Protein AF-0000000081083633 (afdb_homodimer)

Radius of gyration: 25.89 Å; Cα contacts (8 Å, |Δi|>4): 813; chains: 2; bounding box: 68×80×70 Å

Structure (mmCIF, N/CA/C/O backbone):
data_AF-0000000081083633-model_v1
#
loop_
_entity.id
_entity.type
_entity.pdbx_description
1 polymer 'Oplophorus-luciferin 2-monooxygenase non-catalytic subunit'
#
loop_
_atom_site.group_PDB
_atom_site.id
_atom_site.type_symbol
_atom_site.label_atom_id
_atom_site.label_alt_id
_atom_site.label_comp_id
_atom_site.label_asym_id
_atom_site.label_entity_id
_atom_site.label_seq_id
_atom_site.pdbx_PDB_ins_code
_atom_site.Cartn_x
_atom_site.Cartn_y
_atom_site.Cartn_z
_atom_site.occupancy
_atom_site.B_iso_or_equiv
_atom_site.auth_seq_id
_atom_site.auth_comp_id
_atom_site.auth_asym_id
_atom_site.auth_atom_id
_atom_site.pdbx_PDB_model_num
ATOM 1 N N . MET A 1 1 ? -35.188 -8.078 -2.959 1 22.7 1 MET A N 1
ATOM 2 C CA . MET A 1 1 ? -34.125 -7.074 -3.102 1 22.7 1 MET A CA 1
ATOM 3 C C . MET A 1 1 ? -32.938 -7.406 -2.211 1 22.7 1 MET A C 1
ATOM 5 O O . MET A 1 1 ? -32.969 -7.168 -1.002 1 22.7 1 MET A O 1
ATOM 9 N N . TYR A 1 2 ? -32.219 -8.508 -2.414 1 26.33 2 TYR A N 1
ATOM 10 C CA . TYR A 1 2 ? -31.203 -9.156 -1.595 1 26.33 2 TYR A CA 1
ATOM 11 C C . TYR A 1 2 ? -29.938 -8.312 -1.523 1 26.33 2 TYR A C 1
ATOM 13 O O . TYR A 1 2 ? -29.344 -7.992 -2.553 1 26.33 2 TYR A O 1
ATOM 21 N N . VAL A 1 3 ? -29.891 -7.328 -0.597 1 28.66 3 VAL A N 1
ATOM 22 C CA . VAL A 1 3 ? -28.703 -6.535 -0.311 1 28.66 3 VAL A CA 1
ATOM 23 C C . VAL A 1 3 ? -27.547 -7.453 0.097 1 28.66 3 VAL A C 1
ATOM 25 O O . VAL A 1 3 ? -27.672 -8.219 1.054 1 28.66 3 VAL A O 1
ATOM 28 N N . ALA A 1 4 ? -26.828 -8.008 -0.873 1 30.58 4 ALA A N 1
ATOM 29 C CA . ALA A 1 4 ? -25.609 -8.758 -0.593 1 30.58 4 ALA A CA 1
ATOM 30 C C . ALA A 1 4 ? -24.672 -7.965 0.323 1 30.58 4 ALA A C 1
ATOM 32 O O . ALA A 1 4 ? -24.328 -6.816 0.028 1 30.58 4 ALA A O 1
ATOM 33 N N . GLY A 1 5 ? -24.812 -8.133 1.562 1 28.55 5 GLY A N 1
ATOM 34 C CA . GLY A 1 5 ? -23.922 -7.617 2.592 1 28.55 5 GLY A CA 1
ATOM 35 C C . GLY A 1 5 ? -22.453 -7.84 2.277 1 28.55 5 GLY A C 1
ATOM 36 O O . GLY A 1 5 ? -22.016 -8.969 2.053 1 28.55 5 GLY A O 1
ATOM 37 N N . VAL A 1 6 ? -21.797 -6.953 1.562 1 30.45 6 VAL A N 1
ATOM 38 C CA . VAL A 1 6 ? -20.359 -6.871 1.324 1 30.45 6 VAL A CA 1
ATOM 39 C C . VAL A 1 6 ? -19.609 -6.977 2.65 1 30.45 6 VAL A C 1
ATOM 41 O O . VAL A 1 6 ? -19.781 -6.145 3.541 1 30.45 6 VAL A O 1
ATOM 44 N N . ARG A 1 7 ? -19.312 -8.164 3.078 1 29.67 7 ARG A N 1
ATOM 45 C CA . ARG A 1 7 ? -18.422 -8.352 4.223 1 29.67 7 ARG A CA 1
ATOM 46 C C . ARG A 1 7 ? -17.094 -7.633 4.008 1 29.67 7 ARG A C 1
ATOM 48 O O . ARG A 1 7 ? -16.281 -8.062 3.186 1 29.67 7 ARG A O 1
ATOM 55 N N . ALA A 1 8 ? -17.125 -6.289 4.113 1 28.44 8 ALA A N 1
ATOM 56 C CA . ALA A 1 8 ? -15.867 -5.543 4.172 1 28.44 8 ALA A CA 1
ATOM 57 C C . ALA A 1 8 ? -15.016 -5.992 5.355 1 28.44 8 ALA A C 1
ATOM 59 O O . ALA A 1 8 ? -15.43 -5.867 6.508 1 28.44 8 ALA A O 1
ATOM 60 N N . SER A 1 9 ? -14.398 -7.039 5.176 1 27.92 9 SER A N 1
ATOM 61 C CA . SER A 1 9 ? -13.375 -7.277 6.191 1 27.92 9 SER A CA 1
ATOM 62 C C . SER A 1 9 ? -12.477 -6.059 6.371 1 27.92 9 SER A C 1
ATOM 64 O O . SER A 1 9 ? -11.805 -5.637 5.434 1 27.92 9 SER A O 1
ATOM 66 N N . VAL A 1 10 ? -12.953 -5.141 7.164 1 27.34 10 VAL A N 1
ATOM 67 C CA . VAL A 1 10 ? -12.117 -4.035 7.617 1 27.34 10 VAL A CA 1
ATOM 68 C C . VAL A 1 10 ? -10.797 -4.578 8.164 1 27.34 10 VAL A C 1
ATOM 70 O O . VAL A 1 10 ? -10.781 -5.293 9.164 1 27.34 10 VAL A O 1
ATOM 73 N N . VAL A 1 11 ? -9.93 -4.805 7.285 1 28.7 11 VAL A N 1
ATOM 74 C CA . VAL A 1 11 ? -8.555 -4.988 7.742 1 28.7 11 VAL A CA 1
ATOM 75 C C . VAL A 1 11 ? -8.102 -3.756 8.516 1 28.7 11 VAL A C 1
ATOM 77 O O . VAL A 1 11 ? -7.91 -2.684 7.938 1 28.7 11 VAL A O 1
ATOM 80 N N . VAL A 1 12 ? -8.617 -3.637 9.688 1 27.25 12 VAL A N 1
ATOM 81 C CA . VAL A 1 12 ? -8.016 -2.631 10.562 1 27.25 12 VAL A CA 1
ATOM 82 C C . VAL A 1 12 ? -6.512 -2.879 10.672 1 27.25 12 VAL A C 1
ATOM 84 O O . VAL A 1 12 ? -6.082 -3.893 11.234 1 27.25 12 VAL A O 1
ATOM 87 N N . LEU A 1 13 ? -5.891 -2.467 9.695 1 29.77 13 LEU A N 1
ATOM 88 C CA . LEU A 1 13 ? -4.445 -2.334 9.859 1 29.77 13 LEU A CA 1
ATOM 89 C C . LEU A 1 13 ? -4.113 -1.505 11.094 1 29.77 13 LEU A C 1
ATOM 91 O O . LEU A 1 13 ? -4.34 -0.293 11.117 1 29.77 13 LEU A O 1
ATOM 95 N N . ILE A 1 14 ? -4.383 -2.107 12.203 1 28.19 14 ILE A N 1
ATOM 96 C CA . ILE A 1 14 ? -3.822 -1.432 13.367 1 28.19 14 ILE A CA 1
ATOM 97 C C . ILE A 1 14 ? -2.318 -1.242 13.172 1 28.19 14 ILE A C 1
ATOM 99 O O . ILE A 1 14 ? -1.568 -2.219 13.102 1 28.19 14 ILE A O 1
ATOM 103 N N . VAL A 1 15 ? -1.992 -0.274 12.461 1 29.73 15 VAL A N 1
ATOM 104 C CA . VAL A 1 15 ? -0.639 0.213 12.703 1 29.73 15 VAL A CA 1
ATOM 105 C C . VAL A 1 15 ? -0.358 0.231 14.203 1 29.73 15 VAL A C 1
ATOM 107 O O . VAL A 1 15 ? -0.927 1.042 14.938 1 29.73 15 VAL A O 1
ATOM 110 N N . THR A 1 16 ? -0.231 -0.97 14.719 1 29.59 16 THR A N 1
ATOM 111 C CA . THR A 1 16 ? 0.242 -0.895 16.094 1 29.59 16 THR A CA 1
ATOM 112 C C . THR A 1 16 ? 1.464 0.012 16.203 1 29.59 16 THR A C 1
ATOM 114 O O . THR A 1 16 ? 2.537 -0.323 15.695 1 29.59 16 THR A O 1
ATOM 117 N N . CYS A 1 17 ? 1.246 1.247 16.062 1 28.64 17 CYS A N 1
ATOM 118 C CA . CYS A 1 17 ? 2.238 2.072 16.734 1 28.64 17 CYS A CA 1
ATOM 119 C C . CYS A 1 17 ? 2.65 1.448 18.062 1 28.64 17 CYS A C 1
ATOM 121 O O . CYS A 1 17 ? 1.818 1.265 18.953 1 28.64 17 CYS A O 1
ATOM 123 N N . SER A 1 18 ? 3.535 0.436 18.031 1 30.75 18 SER A N 1
ATOM 124 C CA . SER A 1 18 ? 4.109 0.105 19.328 1 30.75 18 SER A CA 1
ATOM 125 C C . SER A 1 18 ? 4.289 1.352 20.203 1 30.75 18 SER A C 1
ATOM 127 O O . SER A 1 18 ? 5.312 2.033 20.109 1 30.75 18 SER A O 1
ATOM 129 N N . ILE A 1 19 ? 3.191 2.039 20.391 1 29.81 19 ILE A N 1
ATOM 130 C CA . ILE A 1 19 ? 3.342 2.902 21.562 1 29.81 19 ILE A CA 1
ATOM 131 C C . ILE A 1 19 ? 3.625 2.055 22.797 1 29.81 19 ILE A C 1
ATOM 133 O O . ILE A 1 19 ? 2.787 1.249 23.219 1 29.81 19 ILE A O 1
ATOM 137 N N . THR A 1 20 ? 4.887 1.591 22.953 1 28.66 20 THR A N 1
ATOM 138 C CA . THR A 1 20 ? 5.246 1.183 24.312 1 28.66 20 THR A CA 1
ATOM 139 C C . THR A 1 20 ? 4.629 2.123 25.344 1 28.66 20 THR A C 1
ATOM 141 O O . THR A 1 20 ? 5.043 3.279 25.469 1 28.66 20 THR A O 1
ATOM 144 N N . ILE A 1 21 ? 3.359 1.957 25.516 1 30.59 21 ILE A N 1
ATOM 145 C CA . ILE A 1 21 ? 2.803 2.578 26.719 1 30.59 21 ILE A CA 1
ATOM 146 C C . ILE A 1 21 ? 3.49 2.016 27.953 1 30.59 21 ILE A C 1
ATOM 148 O O . ILE A 1 21 ? 3.332 0.837 28.281 1 30.59 21 ILE A O 1
ATOM 152 N N . THR A 1 22 ? 4.746 2.361 28.25 1 28.44 22 THR A N 1
ATOM 153 C CA . THR A 1 22 ? 5.188 2.217 29.625 1 28.44 22 THR A CA 1
ATOM 154 C C . THR A 1 22 ? 4.145 2.781 30.594 1 28.44 22 THR A C 1
ATOM 156 O O . THR A 1 22 ? 3.77 3.951 30.5 1 28.44 22 THR A O 1
ATOM 159 N N . ALA A 1 23 ? 3.305 1.984 31.062 1 30.56 23 ALA A N 1
ATOM 160 C CA . ALA A 1 23 ? 2.445 2.314 32.219 1 30.56 23 ALA A CA 1
ATOM 161 C C . ALA A 1 23 ? 3.238 3.014 33.312 1 30.56 23 ALA A C 1
ATOM 163 O O . ALA A 1 23 ? 4.066 2.393 33.969 1 30.56 23 ALA A O 1
ATOM 164 N N . CYS A 1 24 ? 3.586 4.262 33.219 1 27.88 24 CYS A N 1
ATOM 165 C CA . CYS A 1 24 ? 3.996 5.059 34.344 1 27.88 24 CYS A CA 1
ATOM 166 C C . CYS A 1 24 ? 2.973 4.961 35.469 1 27.88 24 CYS A C 1
ATOM 168 O O . CYS A 1 24 ? 1.854 5.461 35.344 1 27.88 24 CYS A O 1
ATOM 170 N N . THR A 1 25 ? 2.773 3.795 36.094 1 31.66 25 THR A N 1
ATOM 171 C CA . THR A 1 25 ? 2.107 3.895 37.375 1 31.66 25 THR A CA 1
ATOM 172 C C . THR A 1 25 ? 2.725 5.004 38.219 1 31.66 25 THR A C 1
ATOM 174 O O . THR A 1 25 ? 3.777 4.812 38.844 1 31.66 25 THR A O 1
ATOM 177 N N . GLN A 1 26 ? 2.871 6.238 37.719 1 28.28 26 GLN A N 1
ATOM 178 C CA . GLN A 1 26 ? 3.195 7.301 38.656 1 28.28 26 GLN A CA 1
ATOM 179 C C . GLN A 1 26 ? 2.164 7.371 39.781 1 28.28 26 GLN A C 1
ATOM 181 O O . GLN A 1 26 ? 0.959 7.41 39.531 1 28.28 26 GLN A O 1
ATOM 186 N N . HIS A 1 27 ? 2.348 6.656 40.938 1 29.58 27 HIS A N 1
ATOM 187 C CA . HIS A 1 27 ? 1.811 7.172 42.188 1 29.58 27 HIS A CA 1
ATOM 188 C C . HIS A 1 27 ? 1.836 8.695 42.219 1 29.58 27 HIS A C 1
ATOM 190 O O . HIS A 1 27 ? 2.902 9.305 42.094 1 29.58 27 HIS A O 1
ATOM 196 N N . GLN A 1 28 ? 0.763 9.281 41.75 1 28.05 28 GLN A N 1
ATOM 197 C CA . GLN A 1 28 ? 0.534 10.727 41.812 1 28.05 28 GLN A CA 1
ATOM 198 C C . GLN A 1 28 ? 0.542 11.195 43.281 1 28.05 28 GLN A C 1
ATOM 200 O O . GLN A 1 28 ? -0.384 10.906 44.031 1 28.05 28 GLN A O 1
ATOM 205 N N . SER A 1 29 ? 1.61 10.945 44.125 1 30.77 29 SER A N 1
ATOM 206 C CA . SER A 1 29 ? 1.606 11.898 45.219 1 30.77 29 SER A CA 1
ATOM 207 C C . SER A 1 29 ? 1.242 13.305 44.75 1 30.77 29 SER A C 1
ATOM 209 O O . SER A 1 29 ? 1.699 13.742 43.688 1 30.77 29 SER A O 1
ATOM 211 N N . GLN A 1 30 ? 0.083 13.805 45.219 1 30.84 30 GLN A N 1
ATOM 212 C CA . GLN A 1 30 ? -0.561 15.102 45.062 1 30.84 30 GLN A CA 1
ATOM 213 C C . GLN A 1 30 ? 0.411 16.234 45.375 1 30.84 30 GLN A C 1
ATOM 215 O O . GLN A 1 30 ? 0.034 17.234 46 1 30.84 30 GLN A O 1
ATOM 220 N N . GLY A 1 31 ? 1.688 16.016 45.75 1 30.2 31 GLY A N 1
ATOM 221 C CA . GLY A 1 31 ? 2.301 17.297 46 1 30.2 31 GLY A CA 1
ATOM 222 C C . GLY A 1 31 ? 2.057 18.312 44.906 1 30.2 31 GLY A C 1
ATOM 223 O O . GLY A 1 31 ? 2.211 18 43.719 1 30.2 31 GLY A O 1
ATOM 224 N N . GLN A 1 32 ? 1.009 19.156 45.125 1 30.56 32 GLN A N 1
ATOM 225 C CA . GLN A 1 32 ? 0.693 20.391 44.375 1 30.56 32 GLN A CA 1
ATOM 226 C C . GLN A 1 32 ? 1.962 21.156 44.031 1 30.56 32 GLN A C 1
ATOM 228 O O . GLN A 1 32 ? 2.402 22.016 44.781 1 30.56 32 GLN A O 1
ATOM 233 N N . GLY A 1 33 ? 3.117 20.484 44 1 30.67 33 GLY A N 1
ATOM 234 C CA . GLY A 1 33 ? 4.156 21.438 43.625 1 30.67 33 GLY A CA 1
ATOM 235 C C . GLY A 1 33 ? 3.758 22.344 42.5 1 30.67 33 GLY A C 1
ATOM 236 O O . GLY A 1 33 ? 3.289 21.859 41.438 1 30.67 33 GLY A O 1
ATOM 237 N N . HIS A 1 34 ? 3.133 23.438 42.844 1 30.11 34 HIS A N 1
ATOM 238 C CA . HIS A 1 34 ? 3.113 24.578 41.938 1 30.11 34 HIS A CA 1
ATOM 239 C C . HIS A 1 34 ? 4.395 24.641 41.125 1 30.11 34 HIS A C 1
ATOM 241 O O . HIS A 1 34 ? 5.48 24.844 41.656 1 30.11 34 HIS A O 1
ATOM 247 N N . SER A 1 35 ? 4.656 23.641 40.469 1 32.31 35 SER A N 1
ATOM 248 C CA . SER A 1 35 ? 5.801 23.938 39.594 1 32.31 35 SER A CA 1
ATOM 249 C C . SER A 1 35 ? 5.73 25.359 39.062 1 32.31 35 SER A C 1
ATOM 251 O O . SER A 1 35 ? 4.762 25.719 38.375 1 32.31 35 SER A O 1
ATOM 253 N N . ARG A 1 36 ? 6.039 26.281 39.906 1 34.25 36 ARG A N 1
ATOM 254 C CA . ARG A 1 36 ? 6.457 27.594 39.469 1 34.25 36 ARG A CA 1
ATOM 255 C C . ARG A 1 36 ? 7.184 27.516 38.125 1 34.25 36 ARG A C 1
ATOM 257 O O . ARG A 1 36 ? 7.895 28.438 37.719 1 34.25 36 ARG A O 1
ATOM 264 N N . GLY A 1 37 ? 7.25 26.438 37.469 1 35.22 37 GLY A N 1
ATOM 265 C CA . GLY A 1 37 ? 8.039 26.453 36.25 1 35.22 37 GLY A CA 1
ATOM 266 C C . GLY A 1 37 ? 7.781 27.688 35.375 1 35.22 37 GLY A C 1
ATOM 267 O O . GLY A 1 37 ? 6.637 28 35.062 1 35.22 37 GLY A O 1
ATOM 268 N N . ARG A 1 38 ? 8.312 28.75 35.656 1 36.91 38 ARG A N 1
ATOM 269 C CA . ARG A 1 38 ? 8.562 29.703 34.594 1 36.91 38 ARG A CA 1
ATOM 270 C C . ARG A 1 38 ? 8.766 29 33.25 1 36.91 38 ARG A C 1
ATOM 272 O O . ARG A 1 38 ? 9.898 28.797 32.812 1 36.91 38 ARG A O 1
ATOM 279 N N . ASN A 1 39 ? 8.648 27.703 33 1 38.62 39 ASN A N 1
ATOM 280 C CA . ASN A 1 39 ? 9.078 26.688 32.062 1 38.62 39 ASN A CA 1
ATOM 281 C C . ASN A 1 39 ? 9 27.188 30.609 1 38.62 39 ASN A C 1
ATOM 283 O O . ASN A 1 39 ? 7.922 27.516 30.125 1 38.62 39 ASN A O 1
ATOM 287 N N . ASP A 1 40 ? 9.898 27.719 30.062 1 49.22 40 ASP A N 1
ATOM 288 C CA . ASP A 1 40 ? 10.344 28.094 28.719 1 49.22 40 ASP A CA 1
ATOM 289 C C . ASP A 1 40 ? 9.859 27.078 27.688 1 49.22 40 ASP A C 1
ATOM 291 O O . ASP A 1 40 ? 10.633 26.219 27.25 1 49.22 40 ASP A O 1
ATOM 295 N N . PHE A 1 41 ? 8.945 26.234 27.797 1 55.91 41 PHE A N 1
ATOM 296 C CA . PHE A 1 41 ? 8.539 25.062 27.016 1 55.91 41 PHE A CA 1
ATOM 297 C C . PHE A 1 41 ? 8.188 25.453 25.578 1 55.91 41 PHE A C 1
ATOM 299 O O . PHE A 1 41 ? 7.633 26.531 25.344 1 55.91 41 PHE A O 1
ATOM 306 N N . PRO A 1 42 ? 8.844 24.656 24.656 1 81.12 42 PRO A N 1
ATOM 307 C CA . PRO A 1 42 ? 8.844 24.891 23.203 1 81.12 42 PRO A CA 1
ATOM 308 C C . PRO A 1 42 ? 7.441 24.844 22.609 1 81.12 42 PRO A C 1
ATOM 310 O O . PRO A 1 42 ? 7.285 25.016 21.391 1 81.12 42 PRO A O 1
ATOM 313 N N . CYS A 1 43 ? 6.449 24.75 23.672 1 91.25 43 CYS A N 1
ATOM 314 C CA . CYS A 1 43 ? 5.102 24.734 23.109 1 91.25 43 CYS A CA 1
ATOM 315 C C . CYS A 1 43 ? 4.43 26.094 23.266 1 91.25 43 CYS A C 1
ATOM 317 O O . CYS A 1 43 ? 4.797 26.875 24.141 1 91.25 43 CYS A O 1
ATOM 319 N N . PRO A 1 44 ? 3.396 26.359 22.438 1 94.75 44 PRO A N 1
ATOM 320 C CA . PRO A 1 44 ? 2.561 27.547 22.625 1 94.75 44 PRO A CA 1
ATOM 321 C C . PRO A 1 44 ? 1.757 27.5 23.922 1 94.75 44 PRO A C 1
ATOM 323 O O . PRO A 1 44 ? 1.613 26.422 24.531 1 94.75 44 PRO A O 1
ATOM 326 N N . GLU A 1 45 ? 1.338 28.75 24.359 1 93.5 45 GLU A N 1
ATOM 327 C CA . GLU A 1 45 ? 0.458 28.797 25.516 1 93.5 45 GLU A CA 1
ATOM 328 C C . GLU A 1 45 ? -0.768 27.906 25.328 1 93.5 45 GLU A C 1
ATOM 330 O O . GLU A 1 45 ? -1.451 28 24.297 1 93.5 45 GLU A O 1
ATOM 335 N N . GLU A 1 46 ? -1.003 27.047 26.281 1 94.38 46 GLU A N 1
ATOM 336 C CA . GLU A 1 46 ? -2.055 26.047 26.156 1 94.38 46 GLU A CA 1
ATOM 337 C C . GLU A 1 46 ? -3.4 26.688 25.828 1 94.38 46 GLU A C 1
ATOM 339 O O . GLU A 1 46 ? -4.164 26.156 25.016 1 94.38 46 GLU A O 1
ATOM 344 N N . GLN A 1 47 ? -3.752 27.797 26.453 1 95.81 47 GLN A N 1
ATOM 345 C CA . GLN A 1 47 ? -5.031 28.469 26.25 1 95.81 47 GLN A CA 1
ATOM 346 C C . GLN A 1 47 ? -5.176 28.984 24.828 1 95.81 47 GLN A C 1
ATOM 348 O O . GLN A 1 47 ? -6.285 29.047 24.297 1 95.81 47 GLN A O 1
ATOM 353 N N . ASP A 1 48 ? -4.066 29.203 24.234 1 96.44 48 ASP A N 1
ATOM 354 C CA . ASP A 1 48 ? -4.078 29.812 22.906 1 96.44 48 ASP A CA 1
ATOM 355 C C . ASP A 1 48 ? -4.316 28.766 21.812 1 96.44 48 ASP A C 1
ATOM 357 O O . ASP A 1 48 ? -4.715 29.094 20.703 1 96.44 48 ASP A O 1
ATOM 361 N N . ILE A 1 49 ? -4.086 27.531 22.125 1 97.94 49 ILE A N 1
ATOM 362 C CA . ILE A 1 49 ? -4.215 26.5 21.094 1 97.94 49 ILE A CA 1
ATOM 363 C C . ILE A 1 49 ? -5.316 25.516 21.469 1 97.94 49 ILE A C 1
ATOM 365 O O . ILE A 1 49 ? -5.48 24.484 20.828 1 97.94 49 ILE A O 1
ATOM 369 N N . ASP A 1 50 ? -5.953 25.875 22.562 1 97.31 50 ASP A N 1
ATOM 370 C CA . ASP A 1 50 ? -7.105 25.062 22.938 1 97.31 50 ASP A CA 1
ATOM 371 C C . ASP A 1 50 ? -8.109 24.984 21.781 1 97.31 50 ASP A C 1
ATOM 373 O O . ASP A 1 50 ? -8.43 26 21.156 1 97.31 50 ASP A O 1
ATOM 377 N N . PRO A 1 51 ? -8.609 23.828 21.391 1 98.19 51 PRO A N 1
ATOM 378 C CA . PRO A 1 51 ? -8.625 22.547 22.078 1 98.19 51 PRO A CA 1
ATOM 379 C C . PRO A 1 51 ? -7.465 21.641 21.672 1 98.19 51 PRO A C 1
ATOM 381 O O . PRO A 1 51 ? -7.418 20.469 22.062 1 98.19 51 PRO A O 1
ATOM 384 N N . CYS A 1 52 ? -6.605 22.031 20.797 1 98.69 52 CYS A N 1
ATOM 385 C CA . CYS A 1 52 ? -5.438 21.234 20.438 1 98.69 52 CYS A CA 1
ATOM 386 C C . CYS A 1 52 ? -4.438 21.188 21.594 1 98.69 52 CYS A C 1
ATOM 388 O O . CYS A 1 52 ? -4.488 22.031 22.484 1 98.69 52 CYS A O 1
ATOM 390 N N . ILE A 1 53 ? -3.545 20.188 21.547 1 98 53 ILE A N 1
ATOM 391 C CA . ILE A 1 53 ? -2.566 19.969 22.594 1 98 53 ILE A CA 1
ATOM 392 C C . ILE A 1 53 ? -1.168 19.859 22 1 98 53 ILE A C 1
ATOM 394 O O . ILE A 1 53 ? -0.979 19.203 20.953 1 98 53 ILE A O 1
ATOM 398 N N . CYS A 1 54 ? -0.286 20.516 22.641 1 96.94 54 CYS A N 1
ATOM 399 C CA . CYS A 1 54 ? 1.125 20.375 22.297 1 96.94 54 CYS A CA 1
ATOM 400 C C . CYS A 1 54 ? 1.848 19.484 23.297 1 96.94 54 CYS A C 1
ATOM 402 O O . CYS A 1 54 ? 1.716 19.672 24.516 1 96.94 54 CYS A O 1
ATOM 404 N N . VAL A 1 55 ? 2.52 18.469 22.766 1 94.56 55 VAL A N 1
ATOM 405 C CA . VAL A 1 55 ? 3.236 17.516 23.594 1 94.56 55 VAL A CA 1
ATOM 406 C C . VAL A 1 55 ? 4.734 17.594 23.312 1 94.56 55 VAL A C 1
ATOM 408 O O . VAL A 1 55 ? 5.164 17.469 22.172 1 94.56 55 VAL A O 1
ATOM 411 N N . TYR A 1 56 ? 5.508 17.844 24.312 1 91.56 56 TYR A N 1
ATOM 412 C CA . TYR A 1 56 ? 6.961 17.859 24.234 1 91.56 56 TYR A CA 1
ATOM 413 C C . TYR A 1 56 ? 7.555 16.547 24.734 1 91.56 56 TYR A C 1
ATOM 415 O O . TYR A 1 56 ? 7.227 16.094 25.844 1 91.56 56 TYR A O 1
ATOM 423 N N . THR A 1 57 ? 8.25 15.898 23.859 1 87.5 57 THR A N 1
ATOM 424 C CA . THR A 1 57 ? 8.992 14.719 24.266 1 87.5 57 THR A CA 1
ATOM 425 C C . THR A 1 57 ? 10.477 15.047 24.453 1 87.5 57 THR A C 1
ATOM 427 O O . THR A 1 57 ? 11.188 15.305 23.484 1 87.5 57 THR A O 1
ATOM 430 N N . ALA A 1 58 ? 11.039 15.008 25.672 1 81.62 58 ALA A N 1
ATOM 431 C CA . ALA A 1 58 ? 12.383 15.438 26.047 1 81.62 58 ALA A CA 1
ATOM 432 C C . ALA A 1 58 ? 13.438 14.516 25.453 1 81.62 58 ALA A C 1
ATOM 434 O O . ALA A 1 58 ? 14.508 14.969 25.031 1 81.62 58 ALA A O 1
ATOM 435 N N . GLY A 1 59 ? 13.188 13.219 25.438 1 78.5 59 GLY A N 1
ATOM 436 C CA . GLY A 1 59 ? 14.18 12.273 24.953 1 78.5 59 GLY A CA 1
ATOM 437 C C . GLY A 1 59 ? 14.648 12.578 23.547 1 78.5 59 GLY A C 1
ATOM 438 O O . GLY A 1 59 ? 15.844 12.711 23.297 1 78.5 59 GLY A O 1
ATOM 439 N N . ASN A 1 60 ? 13.734 12.93 22.719 1 80.94 60 ASN A N 1
ATOM 440 C CA . ASN A 1 60 ? 14.078 13.188 21.328 1 80.94 60 ASN A CA 1
ATOM 441 C C . ASN A 1 60 ? 13.883 14.656 20.969 1 80.94 60 ASN A C 1
ATOM 443 O O . ASN A 1 60 ? 14.164 15.062 19.828 1 80.94 60 ASN A O 1
ATOM 447 N N . VAL A 1 61 ? 13.531 15.492 21.984 1 83.88 61 VAL A N 1
ATOM 448 C CA . VAL A 1 61 ? 13.305 16.922 21.828 1 83.88 61 VAL A CA 1
ATOM 449 C C . VAL A 1 61 ? 12.367 17.172 20.656 1 83.88 61 VAL A C 1
ATOM 451 O O . VAL A 1 61 ? 12.727 17.859 19.688 1 83.88 61 VAL A O 1
ATOM 454 N N . THR A 1 62 ? 11.289 16.469 20.688 1 91.31 62 THR A N 1
ATOM 455 C CA . THR A 1 62 ? 10.312 16.656 19.625 1 91.31 62 THR A CA 1
ATOM 456 C C . THR A 1 62 ? 9.023 17.266 20.172 1 91.31 62 THR A C 1
ATOM 458 O O . THR A 1 62 ? 8.727 17.141 21.359 1 91.31 62 THR A O 1
ATOM 461 N N . LEU A 1 63 ? 8.344 18.016 19.328 1 95.38 63 LEU A N 1
ATOM 462 C CA . LEU A 1 63 ? 7.043 18.609 19.594 1 95.38 63 LEU A CA 1
ATOM 463 C C . LEU A 1 63 ? 5.965 17.984 18.719 1 95.38 63 LEU A C 1
ATOM 465 O O . LEU A 1 63 ? 6.156 17.844 17.5 1 95.38 63 LEU A O 1
ATOM 469 N N . ASP A 1 64 ? 4.879 17.562 19.328 1 96.94 64 ASP A N 1
ATOM 470 C CA . ASP A 1 64 ? 3.723 17.047 18.594 1 96.94 64 ASP A CA 1
ATOM 471 C C . ASP A 1 64 ? 2.488 17.922 18.844 1 96.94 64 ASP A C 1
ATOM 473 O O . ASP A 1 64 ? 2.254 18.375 19.969 1 96.94 64 ASP A O 1
ATOM 477 N N . LEU A 1 65 ? 1.763 18.141 17.828 1 98 65 LEU A N 1
ATOM 478 C CA . LEU A 1 65 ? 0.49 18.859 17.922 1 98 65 LEU A CA 1
ATOM 479 C C . LEU A 1 65 ? -0.677 17.906 17.656 1 98 65 LEU A C 1
ATOM 481 O O . LEU A 1 65 ? -0.75 17.297 16.594 1 98 65 LEU A O 1
ATOM 485 N N . ASN A 1 66 ? -1.547 17.766 18.578 1 98.62 66 ASN A N 1
ATOM 486 C CA . ASN A 1 66 ? -2.717 16.891 18.484 1 98.62 66 ASN A CA 1
ATOM 487 C C . ASN A 1 66 ? -4.016 17.703 18.531 1 98.62 66 ASN A C 1
ATOM 489 O O . ASN A 1 66 ? -4.297 18.359 19.531 1 98.62 66 ASN A O 1
ATOM 493 N N . CYS A 1 67 ? -4.762 17.641 17.531 1 98.88 67 CYS A N 1
ATOM 494 C CA . CYS A 1 67 ? -6.055 18.312 17.438 1 98.88 67 CYS A CA 1
ATOM 495 C C . CYS A 1 67 ? -7.172 17.297 17.188 1 98.88 67 CYS A C 1
ATOM 497 O O . CYS A 1 67 ? -7.141 16.578 16.188 1 98.88 67 CYS A O 1
ATOM 499 N N . ARG A 1 68 ? -8.109 17.312 18.047 1 98.69 68 ARG A N 1
ATOM 500 C CA . ARG A 1 68 ? -9.18 16.312 17.953 1 98.69 68 ARG A CA 1
ATOM 501 C C . ARG A 1 68 ? -10.547 16.953 18.172 1 98.69 68 ARG A C 1
ATOM 503 O O . ARG A 1 68 ? -10.656 17.969 18.859 1 98.69 68 ARG A O 1
ATOM 510 N N . ASN A 1 69 ? -11.578 16.344 17.531 1 98.56 69 ASN A N 1
ATOM 511 C CA . ASN A 1 69 ? -12.984 16.656 17.766 1 98.56 69 ASN A CA 1
ATOM 512 C C . ASN A 1 69 ? -13.281 18.125 17.5 1 98.56 69 ASN A C 1
ATOM 514 O O . ASN A 1 69 ? -14.016 18.766 18.266 1 98.56 69 ASN A O 1
ATOM 518 N N . LEU A 1 70 ? -12.602 18.656 16.484 1 98.75 70 LEU A N 1
ATOM 519 C CA . LEU A 1 70 ? -12.914 20.031 16.094 1 98.75 70 LEU A CA 1
ATOM 520 C C . LEU A 1 70 ? -14.25 20.094 15.375 1 98.75 70 LEU A C 1
ATOM 522 O O . LEU A 1 70 ? -14.531 19.266 14.5 1 98.75 70 LEU A O 1
ATOM 526 N N . GLY A 1 71 ? -15.031 21.047 15.711 1 98.38 71 GLY A N 1
ATOM 527 C CA . GLY A 1 71 ? -16.328 21.219 15.086 1 98.38 71 GLY A CA 1
ATOM 528 C C . GLY A 1 71 ? -16.266 21.812 13.695 1 98.38 71 GLY A C 1
ATOM 529 O O . GLY A 1 71 ? -17.203 21.688 12.906 1 98.38 71 GLY A O 1
ATOM 530 N N . SER A 1 72 ? -15.156 22.547 13.43 1 98.31 72 SER A N 1
ATOM 531 C CA . SER A 1 72 ? -15 23.188 12.133 1 98.31 72 SER A CA 1
ATOM 532 C C . SER A 1 72 ? -13.539 23.531 11.852 1 98.31 72 SER A C 1
ATOM 534 O O . SER A 1 72 ? -12.719 23.547 12.766 1 98.31 72 SER A O 1
ATOM 536 N N . ILE A 1 73 ? -13.273 23.859 10.586 1 98.25 73 ILE A N 1
ATOM 537 C CA . ILE A 1 73 ? -11.938 24.25 10.148 1 98.25 73 ILE A CA 1
ATOM 538 C C . ILE A 1 73 ? -11.562 25.594 10.773 1 98.25 73 ILE A C 1
ATOM 540 O O . ILE A 1 73 ? -10.383 25.891 10.977 1 98.25 73 ILE A O 1
ATOM 544 N N . ASP A 1 74 ? -12.531 26.422 11.234 1 98.38 74 ASP A N 1
ATOM 545 C CA . ASP A 1 74 ? -12.289 27.734 11.828 1 98.38 74 ASP A CA 1
ATOM 546 C C . ASP A 1 74 ? -11.555 27.594 13.164 1 98.38 74 ASP A C 1
ATOM 548 O O . ASP A 1 74 ? -10.711 28.438 13.5 1 98.38 74 ASP A O 1
ATOM 552 N N . ILE A 1 75 ? -11.898 26.562 13.797 1 98.62 75 ILE A N 1
ATOM 553 C CA . ILE A 1 75 ? -11.234 26.328 15.078 1 98.62 75 ILE A CA 1
ATOM 554 C C . ILE A 1 75 ? -9.75 26.062 14.844 1 98.62 75 ILE A C 1
ATOM 556 O O . ILE A 1 75 ? -8.898 26.609 15.555 1 98.62 75 ILE A O 1
ATOM 560 N N . LEU A 1 76 ? -9.492 25.266 13.867 1 98.31 76 LEU A N 1
ATOM 561 C CA . LEU A 1 76 ? -8.102 24.984 13.531 1 98.31 76 LEU A CA 1
ATOM 562 C C . LEU A 1 76 ? -7.383 26.266 13.102 1 98.31 76 LEU A C 1
ATOM 564 O O . LEU A 1 76 ? -6.23 26.5 13.484 1 98.31 76 LEU A O 1
ATOM 568 N N . ASN A 1 77 ? -8.055 27.047 12.312 1 98.06 77 ASN A N 1
ATOM 569 C CA . ASN A 1 77 ? -7.508 28.344 11.898 1 98.06 77 ASN A CA 1
ATOM 570 C C . ASN A 1 77 ? -7.156 29.203 13.102 1 98.06 77 ASN A C 1
ATOM 572 O O . ASN A 1 77 ? -6.098 29.844 13.125 1 98.06 77 ASN A O 1
ATOM 576 N N . ASP A 1 78 ? -8.016 29.234 14.109 1 98 78 ASP A N 1
ATOM 577 C CA . ASP A 1 78 ? -7.762 29.984 15.328 1 98 78 ASP A CA 1
ATOM 578 C C . ASP A 1 78 ? -6.551 29.438 16.078 1 98 78 ASP A C 1
ATOM 580 O O . ASP A 1 78 ? -5.711 30.203 16.547 1 98 78 ASP A O 1
ATOM 584 N N . VAL A 1 79 ? -6.523 28.156 16.109 1 98.31 79 VAL A N 1
ATOM 585 C CA . VAL A 1 79 ? -5.402 27.516 16.797 1 98.31 79 VAL A CA 1
ATOM 586 C C . VAL A 1 79 ? -4.09 27.938 16.141 1 98.31 79 VAL A C 1
ATOM 588 O O . VAL A 1 79 ? -3.158 28.359 16.828 1 98.31 79 VAL A O 1
ATOM 591 N N . PHE A 1 80 ? -4.055 27.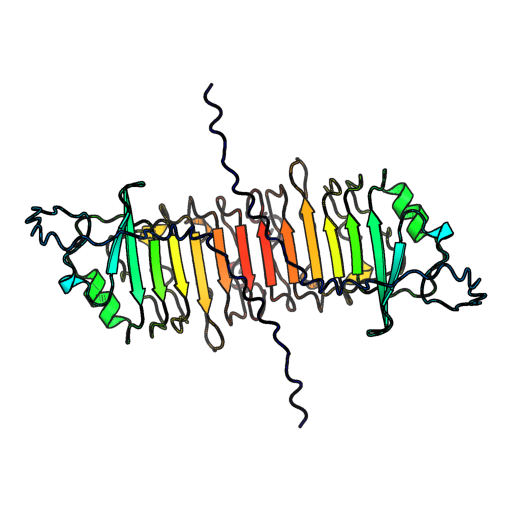891 14.852 1 97.81 80 PHE A N 1
ATOM 592 C CA . PHE A 1 80 ? -2.799 28.141 14.156 1 97.81 80 PHE A CA 1
ATOM 593 C C . PHE A 1 80 ? -2.527 29.641 14.07 1 97.81 80 PHE A C 1
ATOM 595 O O . PHE A 1 80 ? -1.458 30.062 13.617 1 97.81 80 PHE A O 1
ATOM 602 N N . GLY A 1 81 ? -3.436 30.453 14.5 1 96.56 81 GLY A N 1
ATOM 603 C CA . GLY A 1 81 ? -3.221 31.891 14.641 1 96.56 81 GLY A CA 1
ATOM 604 C C . GLY A 1 81 ? -2.477 32.25 15.906 1 96.56 81 GLY A C 1
ATOM 605 O O . GLY A 1 81 ? -2.027 33.406 16.062 1 96.56 81 GLY A O 1
ATOM 606 N N . ALA A 1 82 ? -2.268 31.297 16.766 1 96.75 82 ALA A N 1
ATOM 607 C CA . ALA A 1 82 ? -1.547 31.531 18 1 96.75 82 ALA A CA 1
ATOM 608 C C . ALA A 1 82 ? -0.065 31.781 17.75 1 96.75 82 ALA A C 1
ATOM 610 O O . ALA A 1 82 ? 0.408 31.625 16.625 1 96.75 82 ALA A O 1
ATOM 611 N N . THR A 1 83 ? 0.592 32.281 18.828 1 94.25 83 THR A N 1
ATOM 612 C CA . THR A 1 83 ? 2.037 32.438 18.75 1 94.25 83 THR A CA 1
ATOM 613 C C . THR A 1 83 ? 2.76 31.141 19.031 1 94.25 83 THR A C 1
ATOM 615 O O . THR A 1 83 ? 2.688 30.609 20.141 1 94.25 83 THR A O 1
ATOM 618 N N . PHE A 1 84 ? 3.355 30.672 17.984 1 95.19 84 PHE A N 1
ATOM 619 C CA . PHE A 1 84 ? 4.152 29.469 18.125 1 95.19 84 PHE A CA 1
ATOM 620 C C . PHE A 1 84 ? 5.621 29.812 18.344 1 95.19 84 PHE A C 1
ATOM 622 O O . PHE A 1 84 ? 6.215 30.547 17.562 1 95.19 84 PHE A O 1
ATOM 629 N N . PRO A 1 85 ? 6.238 29.234 19.391 1 92.31 85 PRO A N 1
ATOM 630 C CA . PRO A 1 85 ? 7.652 29.516 19.641 1 92.31 85 PRO A CA 1
ATOM 631 C C . PRO A 1 85 ? 8.57 28.906 18.578 1 92.31 85 PRO A C 1
ATOM 633 O O . PRO A 1 85 ? 9.695 29.391 18.391 1 92.31 85 PRO A O 1
ATOM 636 N N . PHE A 1 86 ? 8.117 27.844 17.953 1 91.62 86 PHE A N 1
ATOM 637 C CA . PHE A 1 86 ? 8.852 27.156 16.891 1 91.62 86 PHE A CA 1
ATOM 638 C C . PHE A 1 86 ? 7.938 26.859 15.711 1 91.62 86 PHE A C 1
ATOM 640 O O . PHE A 1 86 ? 6.719 26.734 15.875 1 91.62 86 PHE A O 1
ATOM 647 N N . ASP A 1 87 ? 8.594 26.734 14.594 1 94.69 87 ASP A N 1
ATOM 648 C CA . ASP A 1 87 ? 7.801 26.422 13.406 1 94.69 87 ASP A CA 1
ATOM 649 C C . ASP A 1 87 ? 7.746 24.922 13.156 1 94.69 87 ASP A C 1
ATOM 651 O O . ASP A 1 87 ? 6.816 24.422 12.516 1 94.69 87 ASP A O 1
ATOM 655 N N . LYS A 1 88 ? 8.75 24.219 13.656 1 94.88 88 LYS A N 1
ATOM 656 C CA . LYS A 1 88 ? 8.875 22.812 13.344 1 94.88 88 LYS A CA 1
ATOM 657 C C . LYS A 1 88 ? 8.203 21.953 14.422 1 94.88 88 LYS A C 1
ATOM 659 O O . LYS A 1 88 ? 8.492 22.094 15.609 1 94.88 88 LYS A O 1
ATOM 664 N N . TYR A 1 89 ? 7.395 21.031 14.023 1 96.69 89 TYR A N 1
ATOM 665 C CA . TYR A 1 89 ? 6.801 20 14.867 1 96.69 89 TYR A CA 1
ATOM 666 C C . TYR A 1 89 ? 6.988 18.625 14.25 1 96.69 89 TYR A C 1
ATOM 668 O O . TYR A 1 89 ? 7.086 18.484 13.031 1 96.69 89 TYR A O 1
ATOM 676 N N . ASN A 1 90 ? 7.102 17.703 15.094 1 97.5 90 ASN A N 1
ATOM 677 C CA . ASN A 1 90 ? 7.324 16.344 14.617 1 97.5 90 ASN A CA 1
ATOM 678 C C . ASN A 1 90 ? 6.051 15.734 14.039 1 97.5 90 ASN A C 1
ATOM 680 O O . ASN A 1 90 ? 6.035 15.289 12.891 1 97.5 90 ASN A O 1
ATOM 684 N N . ILE A 1 91 ? 5.027 15.727 14.836 1 98.38 91 ILE A N 1
ATOM 685 C CA . ILE A 1 91 ? 3.773 15.117 14.414 1 98.38 91 ILE A CA 1
ATOM 686 C C . ILE A 1 91 ? 2.65 16.156 14.484 1 98.38 91 ILE A C 1
ATOM 688 O O . ILE A 1 91 ? 2.553 16.906 15.445 1 98.38 91 ILE A O 1
ATOM 692 N N . PHE A 1 92 ? 1.838 16.172 13.469 1 98.69 92 PHE A N 1
ATOM 693 C CA . PHE A 1 92 ? 0.521 16.781 13.508 1 98.69 92 PHE A CA 1
ATOM 694 C C . PHE A 1 92 ? -0.578 15.742 13.352 1 98.69 92 PHE A C 1
ATOM 696 O O . PHE A 1 92 ? -0.626 15.031 12.344 1 98.69 92 PHE A O 1
ATOM 703 N N . LEU A 1 93 ? -1.316 15.609 14.336 1 98.88 93 LEU A N 1
ATOM 704 C CA . LEU A 1 93 ? -2.463 14.711 14.312 1 98.88 93 LEU A CA 1
ATOM 705 C C . LEU A 1 93 ? -3.771 15.492 14.312 1 98.88 93 LEU A C 1
ATOM 707 O O . LEU A 1 93 ? -4 16.328 15.18 1 98.88 93 LEU A O 1
ATOM 711 N N . LEU A 1 94 ? -4.574 15.344 13.328 1 98.88 94 LEU A N 1
ATOM 712 C CA . LEU A 1 94 ? -5.949 15.82 13.25 1 98.88 94 LEU A CA 1
ATOM 713 C C . LEU A 1 94 ? -6.93 14.656 13.211 1 98.88 94 LEU A C 1
ATOM 715 O O . LEU A 1 94 ? -6.898 13.844 12.281 1 98.88 94 LEU A O 1
ATOM 719 N N . GLU A 1 95 ? -7.82 14.633 14.18 1 98.62 95 GLU A N 1
ATOM 720 C CA . GLU A 1 95 ? -8.609 13.414 14.305 1 98.62 95 GLU A CA 1
ATOM 721 C C . GLU A 1 95 ? -10.062 13.727 14.664 1 98.62 95 GLU A C 1
ATOM 723 O O . GLU A 1 95 ? -10.328 14.656 15.43 1 98.62 95 GLU A O 1
ATOM 728 N N . ASN A 1 96 ? -10.93 12.914 14.086 1 98.19 96 ASN A N 1
ATOM 729 C CA . ASN A 1 96 ? -12.344 12.93 14.438 1 98.19 96 ASN A CA 1
ATOM 730 C C . ASN A 1 96 ? -12.906 14.344 14.43 1 98.19 96 ASN A C 1
ATOM 732 O O . ASN A 1 96 ? -13.562 14.766 15.383 1 98.19 96 ASN A O 1
ATOM 736 N N . SER A 1 97 ? -12.602 15.094 13.391 1 98.06 97 SER A N 1
ATOM 737 C CA . SER A 1 97 ? -12.992 16.5 13.297 1 98.06 97 SER A CA 1
ATOM 738 C C . SER A 1 97 ? -13.82 16.75 12.047 1 98.06 97 SER A C 1
ATOM 740 O O . SER A 1 97 ? -13.852 15.93 11.133 1 98.06 97 SER A O 1
ATOM 742 N N . ASN A 1 98 ? -14.641 17.797 12.07 1 97.12 98 ASN A N 1
ATOM 743 C CA . ASN A 1 98 ? -15.414 18.203 10.906 1 97.12 98 ASN A CA 1
ATOM 744 C C . ASN A 1 98 ? -14.656 19.234 10.07 1 97.12 98 ASN A C 1
ATOM 746 O O . ASN A 1 98 ? -14.953 20.422 10.117 1 97.12 98 ASN A O 1
ATOM 750 N N . THR A 1 99 ? -13.688 18.734 9.312 1 96.88 99 THR A N 1
ATOM 751 C CA . THR A 1 99 ? -12.82 19.562 8.469 1 96.88 99 THR A CA 1
ATOM 752 C C . THR A 1 99 ? -12.766 19 7.051 1 96.88 99 THR A C 1
ATOM 754 O O . THR A 1 99 ? -11.727 18.5 6.617 1 96.88 99 THR A O 1
ATOM 757 N N . PRO A 1 100 ? -13.852 19.188 6.281 1 95.81 100 PRO A N 1
ATOM 758 C CA . PRO A 1 100 ? -13.945 18.547 4.965 1 95.81 100 PRO A CA 1
ATOM 759 C C . PRO A 1 100 ? -12.906 19.094 3.979 1 95.81 100 PRO A C 1
ATOM 761 O O . PRO A 1 100 ? -12.625 18.453 2.963 1 95.81 100 PRO A O 1
ATOM 764 N N . THR A 1 101 ? -12.398 20.281 4.312 1 96.56 101 THR A N 1
ATOM 765 C CA . THR A 1 101 ? -11.391 20.875 3.445 1 96.56 101 THR A CA 1
ATOM 766 C C . THR A 1 101 ? -10.211 21.391 4.262 1 96.56 101 THR A C 1
ATOM 768 O O . THR A 1 101 ? -10.391 21.984 5.328 1 96.56 101 THR A O 1
ATOM 771 N N . ILE A 1 102 ? -9.023 21.125 3.736 1 97.94 102 ILE A N 1
ATOM 772 C CA . ILE A 1 102 ? -7.828 21.812 4.23 1 97.94 102 ILE A CA 1
ATOM 773 C C . ILE A 1 102 ? -7.438 22.922 3.266 1 97.94 102 ILE A C 1
ATOM 775 O O . ILE A 1 102 ? -6.934 22.656 2.17 1 97.94 102 ILE A O 1
ATOM 779 N N . PRO A 1 103 ? -7.645 24.141 3.682 1 97.94 103 PRO A N 1
ATOM 780 C CA . PRO A 1 103 ? -7.406 25.25 2.754 1 97.94 103 PRO A CA 1
ATOM 781 C C . PRO A 1 103 ? -5.938 25.672 2.703 1 97.94 103 PRO A C 1
ATOM 783 O O . PRO A 1 103 ? -5.16 25.312 3.592 1 97.94 103 PRO A O 1
ATOM 786 N N . ILE A 1 104 ? -5.633 26.375 1.673 1 97.19 104 ILE A N 1
ATOM 787 C CA . ILE A 1 104 ? -4.305 26.969 1.521 1 97.19 104 ILE A CA 1
ATOM 788 C C . ILE A 1 104 ? -4 27.875 2.709 1 97.19 104 ILE A C 1
ATOM 790 O O . ILE A 1 104 ? -4.871 28.625 3.166 1 97.19 104 ILE A O 1
ATOM 794 N N . GLY A 1 105 ? -2.844 27.719 3.242 1 96.69 105 GLY A N 1
ATOM 795 C CA . GLY A 1 105 ? -2.346 28.656 4.23 1 96.69 105 GLY A CA 1
ATOM 796 C C . GLY A 1 105 ? -2.758 28.312 5.648 1 96.69 105 GLY A C 1
ATOM 797 O O . GLY A 1 105 ? -2.4 29.016 6.594 1 96.69 105 GLY A O 1
ATOM 798 N N . ILE A 1 106 ? -3.453 27.234 5.809 1 97.88 106 ILE A N 1
ATOM 799 C CA . ILE A 1 106 ? -4 26.891 7.121 1 97.88 106 ILE A CA 1
ATOM 800 C C . ILE A 1 106 ? -2.863 26.703 8.125 1 97.88 106 ILE A C 1
ATOM 802 O O . ILE A 1 106 ? -3.004 27.047 9.297 1 97.88 106 ILE A O 1
ATOM 806 N N . PHE A 1 107 ? -1.716 26.297 7.652 1 97.94 107 PHE A N 1
ATOM 807 C CA . PHE A 1 107 ? -0.636 25.953 8.57 1 97.94 107 PHE A CA 1
ATOM 808 C C . PHE A 1 107 ? 0.317 27.125 8.75 1 97.94 107 PHE A C 1
ATOM 810 O O . PHE A 1 107 ? 1.291 27.031 9.5 1 97.94 107 PHE A O 1
ATOM 817 N N . ARG A 1 108 ? 0.071 28.203 8.039 1 96.62 108 ARG A N 1
ATOM 818 C CA . ARG A 1 108 ? 0.906 29.391 8.133 1 96.62 108 ARG A CA 1
ATOM 819 C C . ARG A 1 108 ? 2.373 29.047 7.898 1 96.62 108 ARG A C 1
ATOM 821 O O . ARG A 1 108 ? 2.742 28.562 6.824 1 96.62 108 ARG A O 1
ATOM 828 N N . THR A 1 109 ? 3.188 29.109 8.984 1 96.19 109 THR A N 1
ATOM 829 C CA . THR A 1 109 ? 4.613 28.859 8.789 1 96.19 109 THR A CA 1
ATOM 830 C C . THR A 1 109 ? 5.004 27.484 9.336 1 96.19 109 THR A C 1
ATOM 832 O O . THR A 1 109 ? 6.148 27.062 9.188 1 96.19 109 THR A O 1
ATOM 835 N N . LEU A 1 110 ? 4.082 26.844 9.906 1 97.62 110 LEU A N 1
ATOM 836 C CA . LEU A 1 110 ? 4.402 25.578 10.578 1 97.62 110 LEU A CA 1
ATOM 837 C C . LEU A 1 110 ? 4.664 24.469 9.562 1 97.62 110 LEU A C 1
ATOM 839 O O . LEU A 1 110 ? 4.055 24.453 8.492 1 97.62 110 LEU A O 1
ATOM 843 N N . TYR A 1 111 ? 5.562 23.625 9.953 1 97.62 111 TYR A N 1
ATOM 844 C CA . TYR A 1 111 ? 5.797 22.406 9.164 1 97.62 111 TYR A CA 1
ATOM 845 C C . TYR A 1 111 ? 6.012 21.203 10.07 1 97.62 111 TYR A C 1
ATOM 847 O O . TYR A 1 111 ? 6.262 21.359 11.273 1 97.62 111 TYR A O 1
ATOM 855 N N . PHE A 1 112 ? 5.82 20.047 9.516 1 98.25 112 PHE A N 1
ATOM 856 C CA . PHE A 1 112 ? 5.762 18.812 10.266 1 98.25 112 PHE A CA 1
ATOM 857 C C . PHE A 1 112 ? 6.602 17.734 9.594 1 98.25 112 PHE A C 1
ATOM 859 O O . PHE A 1 112 ? 6.793 17.75 8.375 1 98.25 112 PHE A O 1
ATOM 866 N N . SER A 1 113 ? 7.078 16.766 10.359 1 98.31 113 SER A N 1
ATOM 867 C CA . SER A 1 113 ? 7.723 15.57 9.812 1 98.31 113 SER A CA 1
ATOM 868 C C . SER A 1 113 ? 6.695 14.508 9.453 1 98.31 113 SER A C 1
ATOM 870 O O . SER A 1 113 ? 6.879 13.766 8.484 1 98.31 113 SER A O 1
ATOM 872 N N . LYS A 1 114 ? 5.668 14.445 10.227 1 98.88 114 LYS A N 1
ATOM 873 C CA . LYS A 1 114 ? 4.609 13.453 10.047 1 98.88 114 LYS A CA 1
ATOM 874 C C . LYS A 1 114 ? 3.23 14.094 10.195 1 98.88 114 LYS A C 1
ATOM 876 O O . LYS A 1 114 ? 3.021 14.93 11.07 1 98.88 114 LYS A O 1
ATOM 881 N N . MET A 1 115 ? 2.377 13.68 9.367 1 98.81 115 MET A N 1
ATOM 882 C CA . MET A 1 115 ? 1.011 14.188 9.398 1 98.81 115 MET A CA 1
ATOM 883 C C . MET A 1 115 ? 0 13.055 9.312 1 98.81 115 MET A C 1
ATOM 885 O O . MET A 1 115 ? 0.064 12.234 8.398 1 98.81 115 MET A O 1
ATOM 889 N N . TYR A 1 116 ? -0.874 13 10.242 1 98.88 116 TYR A N 1
ATOM 890 C CA . TYR A 1 116 ? -1.938 12.008 10.312 1 98.88 116 TYR A CA 1
ATOM 891 C C . TYR A 1 116 ? -3.307 12.672 10.367 1 98.88 116 TYR A C 1
ATOM 893 O O . TYR A 1 116 ? -3.609 13.406 11.312 1 98.88 116 TYR A O 1
ATOM 901 N N . L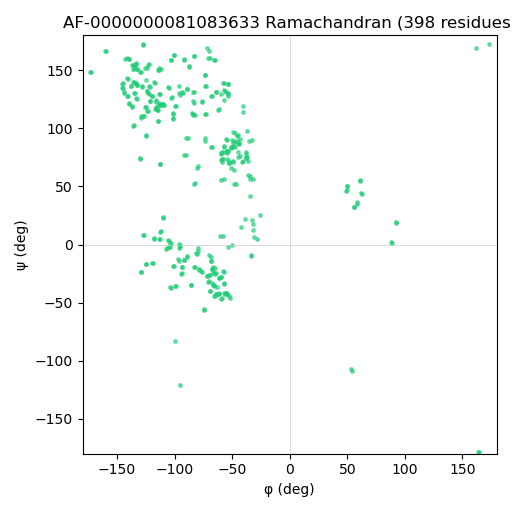EU A 1 117 ? -4.082 12.477 9.391 1 98.69 117 LEU A N 1
ATOM 902 C CA . LEU A 1 117 ? -5.441 12.992 9.281 1 98.69 117 LEU A CA 1
ATOM 903 C C . LEU A 1 117 ? -6.457 11.852 9.289 1 98.69 117 LEU A C 1
ATOM 905 O O . LEU A 1 117 ? -6.578 11.109 8.312 1 98.69 117 LEU A O 1
ATOM 909 N N . THR A 1 118 ? -7.184 11.703 10.438 1 98.19 118 THR A N 1
ATOM 910 C CA . THR A 1 118 ? -8.008 10.516 10.602 1 98.19 118 THR A CA 1
ATOM 911 C C . THR A 1 118 ? -9.453 10.891 10.914 1 98.19 118 THR A C 1
ATOM 913 O O . THR A 1 118 ? -9.711 11.609 11.883 1 98.19 118 THR A O 1
ATOM 916 N N . MET A 1 119 ? -10.344 10.516 10.062 1 97.12 119 MET A N 1
ATOM 917 C CA . MET A 1 119 ? -11.781 10.641 10.305 1 97.12 119 MET A CA 1
ATOM 918 C C . MET A 1 119 ? -12.172 12.094 10.508 1 97.12 119 MET A C 1
ATOM 920 O O . MET A 1 119 ? -12.828 12.438 11.492 1 97.12 119 MET A O 1
ATOM 924 N N . ASN A 1 120 ? -11.789 12.906 9.492 1 97.06 120 ASN A N 1
ATOM 925 C CA . ASN A 1 120 ? -12.07 14.336 9.562 1 97.06 120 ASN A CA 1
ATOM 926 C C . ASN A 1 120 ? -13.102 14.758 8.516 1 97.06 120 ASN A C 1
ATOM 928 O O . ASN A 1 120 ? -13.25 15.945 8.227 1 97.06 120 ASN A O 1
ATOM 932 N N . GLN A 1 121 ? -13.766 13.672 7.867 1 94.06 121 GLN A N 1
ATOM 933 C CA . GLN A 1 121 ? -14.664 13.938 6.746 1 94.06 121 GLN A CA 1
ATOM 934 C C . GLN A 1 121 ? -13.945 14.711 5.645 1 94.06 121 GLN A C 1
ATOM 936 O O . GLN A 1 121 ? -14.516 15.625 5.051 1 94.06 121 GLN A O 1
ATOM 941 N N . LEU A 1 122 ? -12.664 14.453 5.523 1 95.56 122 LEU A N 1
ATOM 942 C CA . LEU A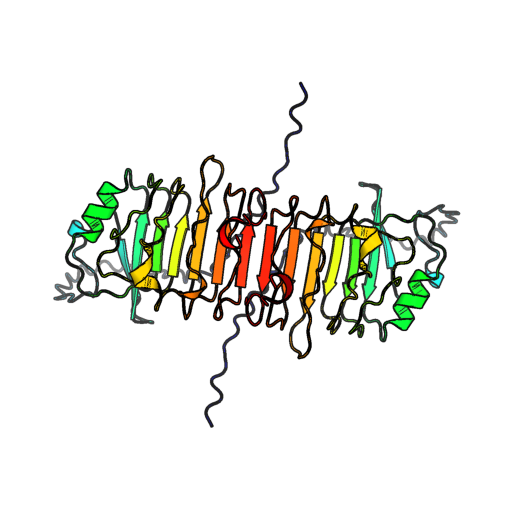 1 122 ? -11.781 15.219 4.645 1 95.56 122 LEU A CA 1
ATOM 943 C C . LEU A 1 122 ? -12.039 14.867 3.184 1 95.56 122 LEU A C 1
ATOM 945 O O . LEU A 1 122 ? -11.695 13.773 2.729 1 95.56 122 LEU A O 1
ATOM 949 N N . MET A 1 123 ? -12.57 15.828 2.477 1 93.88 123 MET A N 1
ATOM 950 C CA . MET A 1 123 ? -12.914 15.602 1.077 1 93.88 123 MET A CA 1
ATOM 951 C C . MET A 1 123 ? -11.836 16.156 0.153 1 93.88 123 MET A C 1
ATOM 953 O O . MET A 1 123 ? -11.562 15.586 -0.903 1 93.88 123 MET A O 1
ATOM 957 N N . THR A 1 124 ? -11.305 17.266 0.631 1 95.12 124 THR A N 1
ATOM 958 C CA . THR A 1 124 ? -10.352 17.922 -0.26 1 95.12 124 THR A CA 1
ATOM 959 C C . THR A 1 124 ? -9.219 18.562 0.536 1 95.12 124 THR A C 1
ATOM 961 O O . THR A 1 124 ? -9.453 19.141 1.599 1 95.12 124 THR A O 1
ATOM 964 N N . ILE A 1 125 ? -8.016 18.406 -0.006 1 96.31 125 ILE A N 1
ATOM 965 C CA . ILE A 1 125 ? -6.863 19.203 0.414 1 96.31 125 ILE A CA 1
ATOM 966 C C . ILE A 1 125 ? -6.414 20.109 -0.729 1 96.31 125 ILE A C 1
ATOM 968 O O . ILE A 1 125 ? -6.109 19.641 -1.825 1 96.31 125 ILE A O 1
ATOM 972 N N . ASP A 1 126 ? -6.465 21.391 -0.419 1 96.5 126 ASP A N 1
ATOM 973 C CA . ASP A 1 126 ? -5.98 22.297 -1.445 1 96.5 126 ASP A CA 1
ATOM 974 C C . ASP A 1 126 ? -4.574 21.922 -1.907 1 96.5 126 ASP A C 1
ATOM 976 O O . ASP A 1 126 ? -3.715 21.594 -1.088 1 96.5 126 ASP A O 1
ATOM 980 N N . PRO A 1 127 ? -4.289 21.969 -3.207 1 90.5 127 PRO A N 1
ATOM 981 C CA . PRO A 1 127 ? -2.992 21.547 -3.736 1 90.5 127 PRO A CA 1
ATOM 982 C C . PRO A 1 127 ? -1.824 22.312 -3.119 1 90.5 127 PRO A C 1
ATOM 984 O O . PRO A 1 127 ? -0.708 21.797 -3.049 1 90.5 127 PRO A O 1
ATOM 987 N N . GLU A 1 128 ? -2.082 23.5 -2.604 1 95.19 128 GLU A N 1
ATOM 988 C CA . GLU A 1 128 ? -1.008 24.328 -2.064 1 95.19 128 GLU A CA 1
ATOM 989 C C . GLU A 1 128 ? -1.026 24.328 -0.538 1 95.19 128 GLU A C 1
ATOM 991 O O . GLU A 1 128 ? -0.203 25 0.096 1 95.19 128 GLU A O 1
ATOM 996 N N . ALA A 1 129 ? -1.919 23.578 0.022 1 97 129 ALA A N 1
ATOM 997 C CA . ALA A 1 129 ? -2.064 23.594 1.475 1 97 129 ALA A CA 1
ATOM 998 C C . ALA A 1 129 ? -0.823 23.031 2.16 1 97 129 ALA A C 1
ATOM 1000 O O . ALA A 1 129 ? -0.53 23.375 3.307 1 97 129 ALA A O 1
ATOM 1001 N N . LEU A 1 130 ? -0.088 22.188 1.399 1 97.19 130 LEU A N 1
ATOM 1002 C CA . LEU A 1 130 ? 1.006 21.453 2.037 1 97.19 130 LEU A CA 1
ATOM 1003 C C . LEU A 1 130 ? 2.355 21.969 1.55 1 97.19 130 LEU A C 1
ATOM 1005 O O . LEU A 1 130 ? 3.369 21.281 1.668 1 97.19 130 LEU A O 1
ATOM 1009 N N . ILE A 1 131 ? 2.451 23.156 1.085 1 96.25 131 ILE A N 1
ATOM 1010 C CA . ILE A 1 131 ? 3.658 23.656 0.451 1 96.25 131 ILE A CA 1
ATOM 1011 C C . ILE A 1 131 ? 4.777 23.766 1.483 1 96.25 131 ILE A C 1
ATOM 1013 O O . ILE A 1 131 ? 5.945 23.531 1.169 1 96.25 131 ILE A O 1
ATOM 1017 N N . ASN A 1 132 ? 4.473 24.078 2.75 1 96.12 132 ASN A N 1
ATOM 1018 C CA . ASN A 1 132 ? 5.477 24.219 3.801 1 96.12 132 ASN A CA 1
ATOM 1019 C C . ASN A 1 132 ? 6.086 22.875 4.168 1 96.12 132 ASN A C 1
ATOM 1021 O O . ASN A 1 132 ? 7.113 22.812 4.844 1 96.12 132 ASN A O 1
ATOM 1025 N N . LEU A 1 133 ? 5.473 21.859 3.623 1 97.56 133 LEU A N 1
ATOM 1026 C CA . LEU A 1 133 ? 5.871 20.531 4.078 1 97.56 133 LEU A CA 1
ATOM 1027 C C . LEU A 1 133 ? 6.742 19.828 3.039 1 97.56 133 LEU A C 1
ATOM 1029 O O . LEU A 1 133 ? 7.27 18.75 3.287 1 97.56 133 LEU A O 1
ATOM 1033 N N . TYR A 1 134 ? 7.004 20.406 1.912 1 97.25 134 TYR A N 1
ATOM 1034 C CA . TYR A 1 134 ? 7.734 19.781 0.813 1 97.25 134 TYR A CA 1
ATOM 1035 C C . TYR A 1 134 ? 9.109 19.312 1.275 1 97.25 134 TYR A C 1
ATOM 1037 O O . TYR A 1 134 ? 9.562 18.234 0.872 1 97.25 134 TYR A O 1
ATOM 1045 N N . GLY A 1 135 ? 9.688 20.016 2.156 1 97.81 135 GLY A N 1
ATOM 1046 C CA . GLY A 1 135 ? 11.047 19.672 2.564 1 97.81 135 GLY A CA 1
ATOM 1047 C C . GLY A 1 135 ? 11.109 18.969 3.904 1 97.81 135 GLY A C 1
ATOM 1048 O O . GLY A 1 135 ? 12.188 18.594 4.363 1 97.81 135 GLY A O 1
ATOM 1049 N N . SER A 1 136 ? 9.961 18.734 4.508 1 98.19 136 SER A N 1
ATOM 1050 C CA . SER A 1 136 ? 10.039 18.266 5.891 1 98.19 136 SER A CA 1
ATOM 1051 C C . SER A 1 136 ? 9.203 17.016 6.098 1 98.19 136 SER A C 1
ATOM 1053 O O . SER A 1 136 ? 9.461 16.234 7.016 1 98.19 136 SER A O 1
ATOM 1055 N N . LEU A 1 137 ? 8.219 16.812 5.266 1 98.44 137 LEU A N 1
ATOM 1056 C CA . LEU A 1 137 ? 7.258 15.734 5.504 1 98.44 137 LEU A CA 1
ATOM 1057 C C . LEU A 1 137 ? 7.867 14.383 5.156 1 98.44 137 LEU A C 1
ATOM 1059 O O . LEU A 1 137 ? 8.281 14.156 4.02 1 98.44 137 LEU A O 1
ATOM 1063 N N . GLU A 1 138 ? 7.875 13.5 6.129 1 98.62 138 GLU A N 1
ATOM 1064 C CA . GLU A 1 138 ? 8.406 12.148 5.988 1 98.62 138 GLU A CA 1
ATOM 1065 C C . GLU A 1 138 ? 7.285 11.125 5.844 1 98.62 138 GLU A C 1
ATOM 1067 O O . GLU A 1 138 ? 7.43 10.133 5.121 1 98.62 138 GLU A O 1
ATOM 1072 N N . GLU A 1 139 ? 6.23 11.359 6.555 1 98.81 139 GLU A N 1
ATOM 1073 C CA . GLU A 1 139 ? 5.074 10.469 6.559 1 98.81 139 GLU A CA 1
ATOM 1074 C C . GLU A 1 139 ? 3.773 11.25 6.414 1 98.81 139 GLU A C 1
ATOM 1076 O O . GLU A 1 139 ? 3.602 12.305 7.031 1 98.81 139 GLU A O 1
ATOM 1081 N N . PHE A 1 140 ? 2.885 10.711 5.605 1 98.56 140 PHE A N 1
ATOM 1082 C CA . PHE A 1 140 ? 1.577 11.32 5.391 1 98.56 140 PHE A CA 1
ATOM 1083 C C . PHE A 1 140 ? 0.488 10.258 5.336 1 98.56 140 PHE A C 1
ATOM 1085 O O . PHE A 1 140 ? 0.525 9.367 4.484 1 98.56 140 PHE A O 1
ATOM 1092 N N . HIS A 1 141 ? -0.456 10.383 6.203 1 98.81 141 HIS A N 1
ATOM 1093 C CA . HIS A 1 141 ? -1.513 9.383 6.281 1 98.81 141 HIS A CA 1
ATOM 1094 C C . HIS A 1 141 ? -2.885 10.039 6.402 1 98.81 141 HIS A C 1
ATOM 1096 O O . HIS A 1 141 ? -3.076 10.938 7.223 1 98.81 141 HIS A O 1
ATOM 1102 N N . VAL A 1 142 ? -3.744 9.562 5.555 1 98.19 142 VAL A N 1
ATOM 1103 C CA . VAL A 1 142 ? -5.148 9.961 5.594 1 98.19 142 VAL A CA 1
ATOM 1104 C C . VAL A 1 142 ? -6.031 8.727 5.754 1 98.19 142 VAL A C 1
ATOM 1106 O O . VAL A 1 142 ? -5.859 7.738 5.035 1 98.19 142 VAL A O 1
ATOM 1109 N N . PHE A 1 143 ? -6.906 8.773 6.66 1 97.75 143 PHE A N 1
ATOM 1110 C CA . PHE A 1 143 ? -7.879 7.703 6.867 1 97.75 143 PHE A CA 1
ATOM 1111 C C . PHE A 1 143 ? -9.289 8.266 6.941 1 97.75 143 PHE A C 1
ATOM 1113 O O . PHE A 1 143 ? -9.633 8.977 7.891 1 97.75 143 PHE A O 1
ATOM 1120 N N . GLU A 1 144 ? -10.062 7.953 5.895 1 96.5 144 GLU A N 1
ATOM 1121 C CA . GLU A 1 144 ? -11.477 8.297 5.836 1 96.5 144 GLU A CA 1
ATOM 1122 C C . GLU A 1 144 ? -12.336 7.066 5.562 1 96.5 144 GLU A C 1
ATOM 1124 O O . GLU A 1 144 ? -11.844 6.07 5.023 1 96.5 144 GLU A O 1
ATOM 1129 N N . VAL A 1 145 ? -13.453 6.992 5.945 1 84.75 145 VAL A N 1
ATOM 1130 C CA . VAL A 1 145 ? -14.289 5.805 5.801 1 84.75 145 VAL A CA 1
ATOM 1131 C C . VAL A 1 145 ? -15.234 5.98 4.613 1 84.75 145 VAL A C 1
ATOM 1133 O O . VAL A 1 145 ? -15.297 5.121 3.73 1 84.75 145 VAL A O 1
ATOM 1136 N N . SER A 1 146 ? -16.344 6.625 4.738 1 75 146 SER A N 1
ATOM 1137 C CA . SER A 1 146 ? -17.359 6.664 3.691 1 75 146 SER A CA 1
ATOM 1138 C C . SER A 1 146 ? -17.703 8.102 3.311 1 75 146 SER A C 1
ATOM 1140 O O . SER A 1 146 ? -17.406 9.039 4.062 1 75 146 SER A O 1
ATOM 1142 N N . GLY A 1 147 ? -17.891 8.211 2.084 1 78.19 147 GLY A N 1
ATOM 1143 C CA . GLY A 1 147 ? -18.344 9.484 1.565 1 78.19 147 GLY A CA 1
ATOM 1144 C C . GLY A 1 147 ? -18.125 9.641 0.072 1 78.19 147 GLY A C 1
ATOM 1145 O O . GLY A 1 147 ? -17.703 8.703 -0.597 1 78.19 147 GLY A O 1
ATOM 1146 N N . SER A 1 148 ? -18.734 10.695 -0.437 1 76.06 148 SER A N 1
ATOM 1147 C CA . SER A 1 148 ? -18.594 11.039 -1.847 1 76.06 148 SER A CA 1
ATOM 1148 C C . SER A 1 148 ? -17.812 12.336 -2.018 1 76.06 148 SER A C 1
ATOM 1150 O O . SER A 1 148 ? -17.672 13.117 -1.069 1 76.06 148 SER A O 1
ATOM 1152 N N . GLY A 1 149 ? -17.156 12.453 -3.09 1 79.75 149 GLY A N 1
ATOM 1153 C CA . GLY A 1 149 ? -16.562 13.727 -3.438 1 79.75 149 GLY A CA 1
ATOM 1154 C C . GLY A 1 149 ? -15.125 13.867 -2.959 1 79.75 149 GLY A C 1
ATOM 1155 O O . GLY A 1 149 ? -14.609 14.984 -2.834 1 79.75 149 GLY A O 1
ATOM 1156 N N . TYR A 1 150 ? -14.586 12.766 -2.703 1 86.88 150 TYR A N 1
ATOM 1157 C CA . TYR A 1 150 ? -13.219 12.82 -2.199 1 86.88 150 TYR A CA 1
ATOM 1158 C C . TYR A 1 150 ? -12.219 12.93 -3.342 1 86.88 150 TYR A C 1
ATOM 1160 O O . TYR A 1 150 ? -12.336 12.227 -4.348 1 86.88 150 TYR A O 1
ATOM 1168 N N . THR A 1 151 ? -11.367 13.883 -3.127 1 90.62 151 THR A N 1
ATOM 1169 C CA . THR A 1 151 ? -10.273 14.016 -4.086 1 90.62 151 THR A CA 1
ATOM 1170 C C . THR A 1 151 ? -8.992 13.391 -3.543 1 90.62 151 THR A C 1
ATOM 1172 O O . THR A 1 151 ? -8.883 13.125 -2.344 1 90.62 151 THR A O 1
ATOM 1175 N N . TRP A 1 152 ? -8.141 13.172 -4.438 1 92.25 152 TRP A N 1
ATOM 1176 C CA . TRP A 1 152 ? -6.84 12.656 -4.023 1 92.25 152 TRP A CA 1
ATOM 1177 C C . TRP A 1 152 ? -6.113 13.672 -3.143 1 92.25 152 TRP A C 1
ATOM 1179 O O . TRP A 1 152 ? -5.984 14.844 -3.51 1 92.25 152 TRP A O 1
ATOM 1189 N N . PRO A 1 153 ? -5.609 13.203 -2.021 1 93.19 153 PRO A N 1
ATOM 1190 C CA . PRO A 1 153 ? -5.18 14.172 -1.007 1 93.19 153 PRO A CA 1
ATOM 1191 C C . PRO A 1 153 ? -3.723 14.602 -1.181 1 93.19 153 PRO A C 1
ATOM 1193 O O . PRO A 1 153 ? -3.258 15.516 -0.495 1 93.19 153 PRO A O 1
ATOM 1196 N N . MET A 1 154 ? -3.035 13.961 -1.989 1 90.12 154 MET A N 1
ATOM 1197 C CA . MET A 1 154 ? -1.614 14.281 -2.082 1 90.12 154 MET A CA 1
ATOM 1198 C C . MET A 1 154 ? -1.227 14.625 -3.516 1 90.12 154 MET A C 1
ATOM 1200 O O . MET A 1 154 ? -0.877 13.742 -4.301 1 90.12 154 MET A O 1
ATOM 1204 N N . MET A 1 155 ? -1.261 15.859 -3.775 1 88.88 155 MET A N 1
ATOM 1205 C CA . MET A 1 155 ? -0.813 16.344 -5.078 1 88.88 155 MET A CA 1
ATOM 1206 C C . MET A 1 155 ? 0.666 16.719 -5.043 1 88.88 155 MET A C 1
ATOM 1208 O O . MET A 1 155 ? 1.267 16.781 -3.971 1 88.88 155 MET A O 1
ATOM 1212 N N . ASP A 1 156 ? 1.319 16.766 -6.141 1 90.38 156 ASP A N 1
ATOM 1213 C CA . ASP A 1 156 ? 2.693 17.234 -6.277 1 90.38 156 ASP A CA 1
ATOM 1214 C C . ASP A 1 156 ? 3.66 16.359 -5.492 1 90.38 156 ASP A C 1
ATOM 1216 O O . ASP A 1 156 ? 4.52 16.859 -4.766 1 90.38 156 ASP A O 1
ATOM 1220 N N . MET A 1 157 ? 3.459 15.133 -5.602 1 91.12 157 MET A N 1
ATOM 1221 C CA . MET A 1 157 ? 4.262 14.195 -4.828 1 91.12 157 MET A CA 1
ATOM 1222 C C . MET A 1 157 ? 5.742 14.344 -5.152 1 91.12 157 MET A C 1
ATOM 1224 O O . MET A 1 157 ? 6.598 14.094 -4.301 1 91.12 157 MET A O 1
ATOM 1228 N N . ASP A 1 158 ? 6.016 14.773 -6.34 1 90.69 158 ASP A N 1
ATOM 1229 C CA . ASP A 1 158 ? 7.398 14.953 -6.781 1 90.69 158 ASP A CA 1
ATOM 1230 C C . ASP A 1 158 ? 8.07 16.094 -6.031 1 90.69 158 ASP A C 1
ATOM 1232 O O . ASP A 1 158 ? 9.297 16.203 -6.016 1 90.69 158 ASP A O 1
ATOM 1236 N N . LYS A 1 159 ? 7.293 16.953 -5.316 1 95.19 159 LYS A N 1
ATOM 1237 C CA . LYS A 1 159 ? 7.844 18.109 -4.609 1 95.19 159 LYS A CA 1
ATOM 1238 C C . LYS A 1 159 ? 8.195 17.75 -3.168 1 95.19 159 LYS A C 1
ATOM 1240 O O . LYS A 1 159 ? 8.891 18.5 -2.49 1 95.19 159 LYS A O 1
ATOM 1245 N N . PHE A 1 160 ? 7.707 16.609 -2.756 1 96 160 PHE A N 1
ATOM 1246 C CA . PHE A 1 160 ? 8.07 16.141 -1.423 1 96 160 PHE A CA 1
ATOM 1247 C C . PHE A 1 160 ? 9.398 15.398 -1.449 1 96 160 PHE A C 1
ATOM 1249 O O . PHE A 1 160 ? 9.477 14.266 -1.925 1 96 160 PHE A O 1
ATOM 1256 N N . ILE A 1 161 ? 10.43 15.938 -0.833 1 96.69 161 ILE A N 1
ATOM 1257 C CA . ILE A 1 161 ? 11.781 15.484 -1.14 1 96.69 161 ILE A CA 1
ATOM 1258 C C . ILE A 1 161 ? 12.203 14.398 -0.153 1 96.69 161 ILE A C 1
ATOM 1260 O O . ILE A 1 161 ? 13.156 13.656 -0.404 1 96.69 161 ILE A O 1
ATOM 1264 N N . ILE A 1 162 ? 11.477 14.359 0.997 1 97.75 162 ILE A N 1
ATOM 1265 C CA . ILE A 1 162 ? 11.93 13.336 1.936 1 97.75 162 ILE A CA 1
ATOM 1266 C C . ILE A 1 162 ? 10.758 12.453 2.344 1 97.75 162 ILE A C 1
ATOM 1268 O O . ILE A 1 162 ? 10.859 11.672 3.295 1 97.75 162 ILE A O 1
ATOM 1272 N N . LEU A 1 163 ? 9.578 12.625 1.672 1 97.62 163 LEU A N 1
ATOM 1273 C CA . LEU A 1 163 ? 8.406 11.797 1.933 1 97.62 163 LEU A CA 1
ATOM 1274 C C . LEU A 1 163 ? 8.695 10.336 1.604 1 97.62 163 LEU A C 1
ATOM 1276 O O . LEU A 1 163 ? 8.867 9.984 0.436 1 97.62 163 LEU A O 1
ATOM 1280 N N . ASP A 1 164 ? 8.664 9.508 2.592 1 97.5 164 ASP A N 1
ATOM 1281 C CA . ASP A 1 164 ? 9.086 8.141 2.309 1 97.5 164 ASP A CA 1
ATOM 1282 C C . ASP A 1 164 ? 7.953 7.145 2.557 1 97.5 164 ASP A C 1
ATOM 1284 O O . ASP A 1 164 ? 8.016 6 2.111 1 97.5 164 ASP A O 1
ATOM 1288 N N . ASN A 1 165 ? 6.91 7.605 3.285 1 98.31 165 ASN A N 1
ATOM 1289 C CA . ASN A 1 165 ? 5.828 6.707 3.672 1 98.31 165 ASN A CA 1
ATOM 1290 C C . ASN A 1 165 ? 4.469 7.395 3.584 1 98.31 165 ASN A C 1
ATOM 1292 O O . ASN A 1 165 ? 4.266 8.453 4.184 1 98.31 165 ASN A O 1
ATOM 1296 N N . ILE A 1 166 ? 3.514 6.73 2.846 1 98.12 166 ILE A N 1
ATOM 1297 C CA . ILE A 1 166 ? 2.172 7.297 2.781 1 98.12 166 ILE A CA 1
ATOM 1298 C C . ILE A 1 166 ? 1.136 6.207 3.051 1 98.12 166 ILE A C 1
ATOM 1300 O O . ILE A 1 166 ? 1.37 5.035 2.758 1 98.12 166 ILE A O 1
ATOM 1304 N N . GLY A 1 167 ? 0.076 6.578 3.564 1 98.06 167 GLY A N 1
ATOM 1305 C CA . GLY A 1 167 ? -1.126 5.777 3.734 1 98.06 167 GLY A CA 1
ATOM 1306 C C . GLY A 1 167 ? -2.398 6.535 3.4 1 98.06 167 GLY A C 1
ATOM 1307 O O . GLY A 1 167 ? -2.674 7.586 3.986 1 98.06 167 GLY A O 1
ATOM 1308 N N . ILE A 1 168 ? -3.084 6.055 2.463 1 97.12 168 ILE A N 1
ATOM 1309 C CA . ILE A 1 168 ? -4.34 6.695 2.088 1 97.12 168 ILE A CA 1
ATOM 1310 C C . ILE A 1 168 ? -5.465 5.66 2.078 1 97.12 168 ILE A C 1
ATOM 1312 O O . ILE A 1 168 ? -5.449 4.727 1.27 1 97.12 168 ILE A O 1
ATOM 1316 N N . THR A 1 169 ? -6.285 5.797 2.965 1 96.62 169 THR A N 1
ATOM 1317 C CA . THR A 1 169 ? -7.492 4.98 3.041 1 96.62 169 THR A CA 1
ATOM 1318 C C . THR A 1 169 ? -8.742 5.855 2.971 1 96.62 169 THR A C 1
ATOM 1320 O O . THR A 1 169 ? -8.867 6.828 3.721 1 96.62 169 THR A O 1
ATOM 1323 N N . GLY A 1 170 ? -9.672 5.52 2.051 1 94.81 170 GLY A N 1
ATOM 1324 C CA . GLY A 1 170 ? -10.891 6.297 1.932 1 94.81 170 GLY A CA 1
ATOM 1325 C C . GLY A 1 170 ? -11.633 6.047 0.632 1 94.81 170 GLY A C 1
ATOM 1326 O O . GLY A 1 170 ? -11.234 5.195 -0.164 1 94.81 170 GLY A O 1
ATOM 1327 N N . PRO A 1 171 ? -12.711 6.762 0.49 1 92.94 171 PRO A N 1
ATOM 1328 C CA . PRO A 1 171 ? -13.562 6.539 -0.678 1 92.94 171 PRO A CA 1
ATOM 1329 C C . PRO A 1 171 ? -13.07 7.277 -1.921 1 92.94 171 PRO A C 1
ATOM 1331 O O . PRO A 1 171 ? -13.852 7.969 -2.582 1 92.94 171 PRO A O 1
ATOM 1334 N N . HIS A 1 172 ? -11.875 7.062 -2.197 1 90.31 172 HIS A N 1
ATOM 1335 C CA . HIS A 1 172 ? -11.312 7.641 -3.412 1 90.31 172 HIS A CA 1
ATOM 1336 C C . HIS A 1 172 ? -11.5 6.707 -4.605 1 90.31 172 HIS A C 1
ATOM 1338 O O . HIS A 1 172 ? -11.227 5.508 -4.508 1 90.31 172 HIS A O 1
ATOM 1344 N N . ASP A 1 173 ? -11.953 7.344 -5.703 1 85.25 173 ASP A N 1
ATOM 1345 C CA . ASP A 1 173 ? -12.203 6.547 -6.898 1 85.25 173 ASP A CA 1
ATOM 1346 C C . ASP A 1 173 ? -11.016 6.602 -7.855 1 85.25 173 ASP A C 1
ATOM 1348 O O . ASP A 1 173 ? -10.961 5.848 -8.828 1 85.25 173 ASP A O 1
ATOM 1352 N N . TYR A 1 174 ? -10.195 7.516 -7.531 1 85.56 174 TYR A N 1
ATOM 1353 C CA . TYR A 1 174 ? -9.016 7.672 -8.367 1 85.56 174 TYR A CA 1
ATOM 1354 C C . TYR A 1 174 ? -7.793 8.031 -7.531 1 85.56 174 TYR A C 1
ATOM 1356 O O . TYR A 1 174 ? -7.922 8.414 -6.367 1 85.56 174 TYR A O 1
ATOM 1364 N N . MET A 1 175 ? -6.703 7.773 -8.141 1 87.44 175 MET A N 1
ATOM 1365 C CA . MET A 1 175 ? -5.445 8.172 -7.512 1 87.44 175 MET A CA 1
ATOM 1366 C C . MET A 1 175 ? -4.504 8.805 -8.531 1 87.44 175 MET A C 1
ATOM 1368 O O . MET A 1 175 ? -4.641 8.57 -9.734 1 87.44 175 MET A O 1
ATOM 1372 N N . GLU A 1 176 ? -3.686 9.594 -7.969 1 85.12 176 GLU A N 1
ATOM 1373 C CA . GLU A 1 176 ? -2.578 10.102 -8.773 1 85.12 176 GLU A CA 1
ATOM 1374 C C . GLU A 1 176 ? -1.382 9.156 -8.727 1 85.12 176 GLU A C 1
ATOM 1376 O O . GLU A 1 176 ? -1.223 8.398 -7.762 1 85.12 176 GLU A O 1
ATOM 1381 N N . PRO A 1 177 ? -0.624 9.25 -9.828 1 83.38 177 PRO A N 1
ATOM 1382 C CA . PRO A 1 177 ? 0.592 8.438 -9.781 1 83.38 177 PRO A CA 1
ATOM 1383 C C . PRO A 1 177 ? 1.479 8.766 -8.586 1 83.38 177 PRO A C 1
ATOM 1385 O O . PRO A 1 177 ? 1.6 9.938 -8.211 1 83.38 177 PRO A O 1
ATOM 1388 N N . LEU A 1 178 ? 1.995 7.711 -8.023 1 88.25 178 LEU A N 1
ATOM 1389 C CA . LEU A 1 178 ? 2.928 7.891 -6.914 1 88.25 178 LEU A CA 1
ATOM 1390 C C . LEU A 1 178 ? 4.324 8.227 -7.426 1 88.25 178 LEU A C 1
ATOM 1392 O O . LEU A 1 178 ? 5.266 7.453 -7.219 1 88.25 178 LEU A O 1
ATOM 1396 N N . ASN A 1 179 ? 4.414 9.328 -8.016 1 84.81 179 ASN A N 1
ATOM 1397 C CA . ASN A 1 179 ? 5.695 9.758 -8.562 1 84.81 179 ASN A CA 1
ATOM 1398 C C . ASN A 1 179 ? 6.516 10.523 -7.531 1 84.81 179 ASN A C 1
ATOM 1400 O O . ASN A 1 179 ? 6.332 11.727 -7.355 1 84.81 179 ASN A O 1
ATOM 1404 N N . SER A 1 180 ? 7.336 9.836 -6.809 1 89.06 180 SER A N 1
ATOM 1405 C CA . SER A 1 180 ? 8.18 10.398 -5.762 1 89.06 180 SER A CA 1
ATOM 1406 C C . SER A 1 180 ? 9.523 9.688 -5.688 1 89.06 180 SER A C 1
ATOM 1408 O O . SER A 1 180 ? 9.586 8.461 -5.746 1 89.06 180 SER A O 1
ATOM 1410 N N . GLN A 1 181 ? 10.586 10.461 -5.586 1 86.25 181 GLN A N 1
ATOM 1411 C CA . GLN A 1 181 ? 11.922 9.883 -5.523 1 86.25 181 GLN A CA 1
ATOM 1412 C C . GLN A 1 181 ? 12.234 9.352 -4.125 1 86.25 181 GLN A C 1
ATOM 1414 O O . GLN A 1 181 ? 13.117 8.516 -3.957 1 86.25 181 GLN A O 1
ATOM 1419 N N . SER A 1 182 ? 11.508 9.875 -3.24 1 94.81 182 SER A N 1
ATOM 1420 C CA . SER A 1 182 ? 11.836 9.523 -1.862 1 94.81 182 SER A CA 1
ATOM 1421 C C . SER A 1 182 ? 10.883 8.461 -1.324 1 94.81 182 SER A C 1
ATOM 1423 O O . SER A 1 182 ? 11.172 7.816 -0.311 1 94.81 182 SER A O 1
ATOM 1425 N N . LEU A 1 183 ? 9.758 8.328 -1.988 1 96.19 183 LEU A N 1
ATOM 1426 C CA . LEU A 1 183 ? 8.734 7.414 -1.497 1 96.19 183 LEU A CA 1
ATOM 1427 C C . LEU A 1 183 ? 9.195 5.969 -1.611 1 96.19 183 LEU A C 1
ATOM 1429 O O . LEU A 1 183 ? 9.633 5.531 -2.682 1 96.19 183 LEU A O 1
ATOM 1433 N N . THR A 1 184 ? 9.086 5.219 -0.429 1 96.06 184 THR A N 1
ATOM 1434 C CA . THR A 1 184 ? 9.492 3.816 -0.458 1 96.06 184 THR A CA 1
ATOM 1435 C C . THR A 1 184 ? 8.359 2.916 0.026 1 96.06 184 THR A C 1
ATOM 1437 O O . THR A 1 184 ? 8.375 1.706 -0.211 1 96.06 184 THR A O 1
ATOM 1440 N N . SER A 1 185 ? 7.406 3.527 0.674 1 97.69 185 SER A N 1
ATOM 1441 C CA . SER A 1 185 ? 6.305 2.742 1.224 1 97.69 185 SER A CA 1
ATOM 1442 C C . SER A 1 185 ? 4.965 3.434 0.996 1 97.69 185 SER A C 1
ATOM 1444 O O . SER A 1 185 ? 4.852 4.652 1.154 1 97.69 185 SER A O 1
ATOM 1446 N N . ALA A 1 186 ? 3.967 2.645 0.588 1 97.19 186 ALA A N 1
ATOM 1447 C CA . ALA A 1 186 ? 2.609 3.15 0.403 1 97.19 186 ALA A CA 1
ATOM 1448 C C . ALA A 1 186 ? 1.574 2.104 0.805 1 97.19 186 ALA A C 1
ATOM 1450 O O . ALA A 1 186 ? 1.697 0.93 0.446 1 97.19 186 ALA A O 1
ATOM 1451 N N . LEU A 1 187 ? 0.688 2.516 1.555 1 98.44 187 LEU A N 1
ATOM 1452 C CA . LEU A 1 187 ? -0.494 1.729 1.891 1 98.44 187 LEU A CA 1
ATOM 1453 C C . LEU A 1 187 ? -1.762 2.408 1.386 1 98.44 187 LEU A C 1
ATOM 1455 O O . LEU A 1 187 ? -2.098 3.512 1.825 1 98.44 187 LEU A O 1
ATOM 1459 N N . LEU A 1 188 ? -2.406 1.708 0.473 1 96.69 188 LEU A N 1
ATOM 1460 C CA . LEU A 1 188 ? -3.578 2.303 -0.163 1 96.69 188 LEU A CA 1
ATOM 1461 C C . LEU A 1 188 ? -4.801 1.405 0.002 1 96.69 188 LEU A C 1
ATOM 1463 O O . LEU A 1 188 ? -4.707 0.188 -0.167 1 96.69 188 LEU A O 1
ATOM 1467 N N . HIS A 1 189 ? -5.848 1.914 0.387 1 96.5 189 HIS A N 1
ATOM 1468 C CA . HIS A 1 189 ? -7.172 1.298 0.378 1 96.5 189 HIS A CA 1
ATOM 1469 C C . HIS A 1 189 ? -8.227 2.27 -0.135 1 96.5 189 HIS A C 1
ATOM 1471 O O . HIS A 1 189 ? -8.656 3.166 0.593 1 96.5 189 HIS A O 1
ATOM 1477 N N . LEU A 1 190 ? -8.633 2.061 -1.415 1 94.56 190 LEU A N 1
ATOM 1478 C CA . LEU A 1 190 ? -9.477 3.002 -2.139 1 94.56 190 LEU A CA 1
ATOM 1479 C C . LEU A 1 190 ? -10.695 2.293 -2.73 1 94.56 190 LEU A C 1
ATOM 1481 O O . LEU A 1 190 ? -10.82 1.073 -2.613 1 94.56 190 LEU A O 1
ATOM 1485 N N . ASN A 1 191 ? -11.602 3.123 -3.262 1 90.94 191 ASN A N 1
ATOM 1486 C CA . ASN A 1 191 ? -12.711 2.545 -4.016 1 90.94 191 ASN A CA 1
ATOM 1487 C C . ASN A 1 191 ? -12.242 1.991 -5.359 1 90.94 191 ASN A C 1
ATOM 1489 O O . ASN A 1 191 ? -12.844 1.052 -5.887 1 90.94 191 ASN A O 1
ATOM 1493 N N . GLY A 1 192 ? -11.188 2.586 -5.816 1 86.88 192 GLY A N 1
ATOM 1494 C CA . GLY A 1 192 ? -10.602 2.191 -7.086 1 86.88 192 GLY A CA 1
ATOM 1495 C C . GLY A 1 192 ? -9.289 2.893 -7.375 1 86.88 192 GLY A C 1
ATOM 1496 O O . GLY A 1 192 ? -9.031 3.984 -6.867 1 86.88 192 GLY A O 1
ATOM 1497 N N . MET A 1 193 ? -8.445 2.18 -8.07 1 86.62 193 MET A N 1
ATOM 1498 C CA . MET A 1 193 ? -7.156 2.756 -8.438 1 86.62 193 MET A CA 1
ATOM 1499 C C . MET A 1 193 ? -7.062 2.961 -9.945 1 86.62 193 MET A C 1
ATOM 1501 O O . MET A 1 193 ? -6.438 2.166 -10.648 1 86.62 193 MET A O 1
ATOM 1505 N N . THR A 1 194 ? -7.836 3.887 -10.391 1 79.94 194 THR A N 1
ATOM 1506 C CA . THR A 1 194 ? -7.793 4.285 -11.797 1 79.94 194 THR A CA 1
ATOM 1507 C C . THR A 1 194 ? -7.074 5.625 -11.953 1 79.94 194 THR A C 1
ATOM 1509 O O . THR A 1 194 ? -7.051 6.434 -11.023 1 79.94 194 THR A O 1
ATOM 1512 N N . TRP A 1 195 ? -6.199 5.566 -12.977 1 70.31 195 TRP A N 1
ATOM 1513 C CA . TRP A 1 195 ? -5.48 6.809 -13.227 1 70.31 195 TRP A CA 1
ATOM 1514 C C . TRP A 1 195 ? -6.32 7.758 -14.078 1 70.31 195 TRP A C 1
ATOM 1516 O O . TRP A 1 195 ? -7.031 7.32 -14.992 1 70.31 195 TRP A O 1
ATOM 1526 N N . ASN A 1 196 ? -6.52 8.828 -13.531 1 56.09 196 ASN A N 1
ATOM 1527 C CA . ASN A 1 196 ? -7.125 9.867 -14.352 1 56.09 196 ASN A CA 1
ATOM 1528 C C . ASN A 1 196 ? -6.129 10.445 -15.352 1 56.09 196 ASN A C 1
ATOM 1530 O O . ASN A 1 196 ? -5.031 10.859 -14.977 1 56.09 196 ASN A O 1
ATOM 1534 N N . ASP A 1 197 ? -6.031 9.914 -16.609 1 50.81 197 ASP A N 1
ATOM 1535 C CA . ASP A 1 197 ? -5.242 10.5 -17.688 1 50.81 197 ASP A CA 1
ATOM 1536 C C . ASP A 1 197 ? -5.23 12.023 -17.594 1 50.81 197 ASP A C 1
ATOM 1538 O O . ASP A 1 197 ? -4.703 12.695 -18.469 1 50.81 197 ASP A O 1
ATOM 1542 N N . ARG A 1 198 ? -5.898 12.617 -16.891 1 40.72 198 ARG A N 1
ATOM 1543 C CA . ARG A 1 198 ? -5.871 14.062 -17.078 1 40.72 198 ARG A CA 1
ATOM 1544 C C . ARG A 1 198 ? -4.441 14.594 -17.062 1 40.72 198 ARG A C 1
ATOM 1546 O O . ARG A 1 198 ? -4.172 15.688 -17.562 1 40.72 198 ARG A O 1
ATOM 1553 N N . ALA A 1 199 ? -3.641 14.25 -16.234 1 35.97 199 ALA A N 1
ATOM 1554 C CA . ALA A 1 199 ? -2.338 14.898 -16.328 1 35.97 199 ALA A CA 1
ATOM 1555 C C . ALA A 1 199 ? -1.585 14.43 -17.562 1 35.97 199 ALA A C 1
ATOM 1557 O O . ALA A 1 199 ? -0.479 14.898 -17.844 1 35.97 199 ALA A O 1
ATOM 1558 N N . ALA A 1 200 ? -1.695 13.312 -18.047 1 32.34 200 ALA A N 1
ATOM 1559 C CA . ALA A 1 200 ? -0.968 13.055 -19.297 1 32.34 200 ALA A CA 1
ATOM 1560 C C . ALA A 1 200 ? -1.454 13.969 -20.406 1 32.34 200 ALA A C 1
ATOM 1562 O O . ALA A 1 200 ? -0.818 14.062 -21.469 1 32.34 200 ALA A O 1
ATOM 1563 N N . CYS A 1 201 ? -2.732 14.164 -20.5 1 26.72 201 CYS A N 1
ATOM 1564 C CA . CYS A 1 201 ? -2.967 15.031 -21.656 1 26.72 201 CYS A CA 1
ATOM 1565 C C . CYS A 1 201 ? -2.471 16.438 -21.391 1 26.72 201 CYS A C 1
ATOM 1567 O O . CYS A 1 201 ? -2.66 16.984 -20.297 1 26.72 201 CYS A O 1
ATOM 1569 N N . MET B 1 1 ? 35.25 5.609 8.258 1 22.56 1 MET B N 1
ATOM 1570 C CA . MET B 1 1 ? 34.281 5.219 7.262 1 22.56 1 MET B CA 1
ATOM 1571 C C . MET B 1 1 ? 33 4.746 7.938 1 22.56 1 MET B C 1
ATOM 1573 O O . MET B 1 1 ? 32.906 3.619 8.438 1 22.56 1 MET B O 1
ATOM 1577 N N . TYR B 1 2 ? 32.25 5.59 8.656 1 25.47 2 TYR B N 1
ATOM 1578 C CA . TYR B 1 2 ? 31.109 5.363 9.562 1 25.47 2 TYR B CA 1
ATOM 1579 C C . TYR B 1 2 ? 29.891 4.879 8.797 1 25.47 2 TYR B C 1
ATOM 1581 O O . TYR B 1 2 ? 29.406 5.559 7.883 1 25.47 2 TYR B O 1
ATOM 1589 N N . VAL B 1 3 ? 29.797 3.561 8.531 1 26.28 3 VAL B N 1
ATOM 1590 C CA . VAL B 1 3 ? 28.609 2.941 7.949 1 26.28 3 VAL B CA 1
ATOM 1591 C C . VAL B 1 3 ? 27.391 3.225 8.828 1 26.28 3 VAL B C 1
ATOM 1593 O O . VAL B 1 3 ? 27.375 2.869 10.008 1 26.28 3 VAL B O 1
ATOM 1596 N N . ALA B 1 4 ? 26.719 4.367 8.664 1 31.06 4 ALA B N 1
ATOM 1597 C CA . ALA B 1 4 ? 25.438 4.637 9.312 1 31.06 4 ALA B CA 1
ATOM 1598 C C . ALA B 1 4 ? 24.469 3.473 9.125 1 31.06 4 ALA B C 1
ATOM 1600 O O . ALA B 1 4 ? 24.219 3.051 7.992 1 31.06 4 ALA B O 1
ATOM 1601 N N . GLY B 1 5 ? 24.484 2.535 9.984 1 27.58 5 GLY B N 1
ATOM 1602 C CA . GLY B 1 5 ? 23.531 1.439 10.094 1 27.58 5 GLY B CA 1
ATOM 1603 C C . GLY B 1 5 ? 22.078 1.887 9.945 1 27.58 5 GLY B C 1
ATOM 1604 O O . GLY B 1 5 ? 21.625 2.758 10.688 1 27.58 5 GLY B O 1
ATOM 1605 N N . VAL B 1 6 ? 21.547 1.978 8.75 1 30.27 6 VAL B N 1
ATOM 1606 C CA . VAL B 1 6 ? 20.141 2.184 8.406 1 30.27 6 VAL B CA 1
ATOM 1607 C C . VAL B 1 6 ? 19.266 1.228 9.219 1 30.27 6 VAL B C 1
ATOM 1609 O O . VAL B 1 6 ? 19.391 0.007 9.094 1 30.27 6 VAL B O 1
ATOM 1612 N N . ARG B 1 7 ? 18.938 1.594 10.422 1 29.58 7 ARG B N 1
ATOM 1613 C CA . ARG B 1 7 ? 17.938 0.828 11.172 1 29.58 7 ARG B CA 1
ATOM 1614 C C . ARG B 1 7 ? 16.656 0.656 10.359 1 29.58 7 ARG B C 1
ATOM 1616 O O . ARG B 1 7 ? 15.914 1.615 10.156 1 29.58 7 ARG B O 1
ATOM 1623 N N . ALA B 1 8 ? 16.719 -0.193 9.32 1 28.67 8 ALA B N 1
ATOM 1624 C CA . ALA B 1 8 ? 15.492 -0.604 8.648 1 28.67 8 ALA B CA 1
ATOM 1625 C C . ALA B 1 8 ? 14.516 -1.256 9.625 1 28.67 8 ALA B C 1
ATOM 1627 O O . ALA B 1 8 ? 14.828 -2.287 10.227 1 28.67 8 ALA B O 1
ATOM 1628 N N . SER B 1 9 ? 13.875 -0.47 10.32 1 28.19 9 SER B N 1
ATOM 1629 C CA . SER B 1 9 ? 12.766 -1.101 11.023 1 28.19 9 SER B CA 1
ATOM 1630 C C . SER B 1 9 ? 11.898 -1.917 10.07 1 28.19 9 SER B C 1
ATOM 1632 O O . SER B 1 9 ? 11.336 -1.376 9.117 1 28.19 9 SER B O 1
ATOM 1634 N N . VAL B 1 10 ? 12.352 -3.135 9.852 1 27.88 10 VAL B N 1
ATOM 1635 C CA . VAL B 1 10 ? 11.508 -4.113 9.164 1 27.88 10 VAL B CA 1
ATOM 1636 C C . VAL B 1 10 ? 10.125 -4.141 9.797 1 27.88 10 VAL B C 1
ATOM 1638 O O . VAL B 1 10 ? 9.977 -4.504 10.969 1 27.88 10 VAL B O 1
ATOM 1641 N N . VAL B 1 11 ? 9.344 -3.266 9.359 1 29.12 11 VAL B N 1
ATOM 1642 C CA . VAL B 1 11 ? 7.922 -3.439 9.648 1 29.12 11 VAL B CA 1
ATOM 1643 C C . VAL B 1 11 ? 7.438 -4.77 9.078 1 29.12 11 VAL B C 1
ATOM 1645 O O . VAL B 1 11 ? 7.332 -4.93 7.863 1 29.12 11 VAL B O 1
ATOM 1648 N N . VAL B 1 12 ? 7.836 -5.82 9.727 1 27.27 12 VAL B N 1
ATOM 1649 C CA . VAL B 1 12 ? 7.184 -7.078 9.391 1 27.27 12 VAL B CA 1
ATOM 1650 C C . VAL B 1 12 ? 5.668 -6.922 9.516 1 27.27 12 VAL B C 1
ATOM 1652 O O . VAL B 1 12 ? 5.145 -6.727 10.617 1 27.27 12 VAL B O 1
ATOM 1655 N N . LEU B 1 13 ? 5.172 -6.367 8.523 1 29.72 13 LEU B N 1
ATOM 1656 C CA . LEU B 1 13 ? 3.725 -6.484 8.375 1 29.72 13 LEU B CA 1
ATOM 1657 C C . LEU B 1 13 ? 3.285 -7.941 8.445 1 29.72 13 LEU B C 1
ATOM 1659 O O . LEU B 1 13 ? 3.561 -8.727 7.531 1 29.72 13 LEU B O 1
ATOM 1663 N N . ILE B 1 14 ? 3.408 -8.453 9.617 1 28.2 14 ILE B N 1
ATOM 1664 C CA . ILE B 1 14 ? 2.738 -9.742 9.727 1 28.2 14 ILE B CA 1
ATOM 1665 C C . ILE B 1 14 ? 1.275 -9.602 9.312 1 28.2 14 ILE B C 1
ATOM 1667 O O . ILE B 1 14 ? 0.502 -8.906 9.969 1 28.2 14 ILE B O 1
ATOM 1671 N N . VAL B 1 15 ? 1.062 -9.609 8.078 1 29.19 15 VAL B N 1
ATOM 1672 C CA . VAL B 1 15 ? -0.292 -10 7.695 1 29.19 15 VAL B CA 1
ATOM 1673 C C . VAL B 1 15 ? -0.761 -11.164 8.57 1 29.19 15 VAL B C 1
ATOM 1675 O O . VAL B 1 15 ? -0.252 -12.281 8.445 1 29.19 15 VAL B O 1
ATOM 1678 N N . THR B 1 16 ? -1.021 -10.797 9.789 1 29.89 16 THR B N 1
ATOM 1679 C CA . THR B 1 16 ? -1.662 -11.883 10.523 1 29.89 16 THR B CA 1
ATOM 1680 C C . THR B 1 16 ? -2.82 -12.469 9.727 1 29.89 16 THR B C 1
ATOM 1682 O O . THR B 1 16 ? -3.848 -11.812 9.539 1 29.89 16 THR B O 1
ATOM 1685 N N . CYS B 1 17 ? -2.49 -13.141 8.711 1 28.48 17 CYS B N 1
ATOM 1686 C CA . CYS B 1 17 ? -3.49 -14.141 8.359 1 28.48 17 CYS B CA 1
ATOM 1687 C C . CYS B 1 17 ? -4.094 -14.773 9.609 1 28.48 17 CYS B C 1
ATOM 1689 O O . CYS B 1 17 ? -3.383 -15.414 10.383 1 28.48 17 CYS B O 1
ATOM 1691 N N . SER B 1 18 ? -5.016 -14.07 10.281 1 30.69 18 SER B N 1
ATOM 1692 C CA . SER B 1 18 ? -5.754 -14.867 11.25 1 30.69 18 SER B CA 1
ATOM 1693 C C . SER B 1 18 ? -5.969 -16.297 10.75 1 30.69 18 SER B C 1
ATOM 1695 O O . SER B 1 18 ? -6.93 -16.562 10.031 1 30.69 18 SER B O 1
ATOM 1697 N N . ILE B 1 19 ? -4.875 -16.953 10.492 1 29.53 19 ILE B N 1
ATOM 1698 C CA . ILE B 1 19 ? -5.121 -18.391 10.477 1 29.53 19 ILE B CA 1
ATOM 1699 C C . ILE B 1 19 ? -5.652 -18.844 11.828 1 29.53 19 ILE B C 1
ATOM 1701 O O . ILE B 1 19 ? -4.957 -18.734 12.844 1 29.53 19 ILE B O 1
ATOM 1705 N N . THR B 1 20 ? -6.961 -18.594 12.102 1 29.02 20 THR B N 1
ATOM 1706 C CA . THR B 1 20 ? -7.547 -19.391 13.164 1 29.02 20 THR B CA 1
ATOM 1707 C C . THR B 1 20 ? -7.023 -20.828 13.109 1 29.02 20 THR B C 1
ATOM 1709 O O . THR B 1 20 ? -7.355 -21.578 12.188 1 29.02 20 THR B O 1
ATOM 1712 N N . ILE B 1 21 ? -5.828 -20.953 13.531 1 30.33 21 ILE B N 1
ATOM 1713 C CA . ILE B 1 21 ? -5.418 -22.328 13.812 1 30.33 21 ILE B CA 1
ATOM 1714 C C . ILE B 1 21 ? -6.336 -22.938 14.867 1 30.33 21 ILE B C 1
ATOM 1716 O O . ILE B 1 21 ? -6.332 -22.516 16.031 1 30.33 21 ILE B O 1
ATOM 1720 N N . THR B 1 22 ? -7.617 -23.25 14.562 1 28.88 22 THR B N 1
ATOM 1721 C CA . THR B 1 22 ? -8.281 -24.234 15.406 1 28.88 22 THR B CA 1
ATOM 1722 C C . THR B 1 22 ? -7.367 -25.422 15.68 1 28.88 22 THR B C 1
ATOM 1724 O O . THR B 1 22 ? -6.887 -26.078 14.742 1 28.88 22 THR B O 1
ATOM 1727 N N . ALA B 1 23 ? -6.684 -25.406 16.719 1 30.33 23 ALA B N 1
ATOM 1728 C CA . ALA B 1 23 ? -6.004 -26.594 17.234 1 30.33 23 ALA B CA 1
ATOM 1729 C C . ALA B 1 23 ? -6.918 -27.812 17.188 1 30.33 23 ALA B C 1
ATOM 1731 O O . ALA B 1 23 ? -7.902 -27.891 17.922 1 30.33 23 ALA B O 1
ATOM 1732 N N . CYS B 1 24 ? -7.152 -28.406 16.047 1 27.84 24 CYS B N 1
ATOM 1733 C CA . CYS B 1 24 ? -7.699 -29.766 15.984 1 27.84 24 CYS B CA 1
ATOM 1734 C C . CYS B 1 24 ? -6.934 -30.703 16.906 1 27.84 24 CYS B C 1
ATOM 1736 O O . CYS B 1 24 ? -5.773 -31.016 16.656 1 27.84 24 CYS B O 1
ATOM 1738 N N . THR B 1 25 ? -6.965 -30.484 18.234 1 31.83 25 THR B N 1
ATOM 1739 C CA . THR B 1 25 ? -6.555 -31.641 19.031 1 31.83 25 THR B CA 1
ATOM 1740 C C . THR B 1 25 ? -7.277 -32.906 18.562 1 31.83 25 THR B C 1
ATOM 1742 O O . THR B 1 25 ? -8.445 -33.094 18.891 1 31.83 25 THR B O 1
ATOM 1745 N N . GLN B 1 26 ? -7.266 -33.25 17.266 1 28.03 26 GLN B N 1
ATOM 1746 C CA . GLN B 1 26 ? -7.707 -34.594 16.938 1 28.03 26 GLN B CA 1
ATOM 1747 C C . GLN B 1 26 ? -6.93 -35.625 17.719 1 28.03 26 GLN B C 1
ATOM 1749 O O . GLN B 1 26 ? -5.695 -35.625 17.719 1 28.03 26 GLN B O 1
ATOM 1754 N N . HIS B 1 27 ? -7.367 -36.031 18.922 1 28.95 27 HIS B N 1
ATOM 1755 C CA . HIS B 1 27 ? -7.062 -37.375 19.375 1 28.95 27 HIS B CA 1
ATOM 1756 C C . HIS B 1 27 ? -7.082 -38.344 18.203 1 28.95 27 HIS B C 1
ATOM 1758 O O . HIS B 1 27 ? -8.109 -38.5 17.531 1 28.95 27 HIS B O 1
ATOM 1764 N N . GLN B 1 28 ? -5.953 -38.5 17.562 1 27.56 28 GLN B N 1
ATOM 1765 C CA . GLN B 1 28 ? -5.727 -39.5 16.547 1 27.56 28 GLN B CA 1
ATOM 1766 C C . GLN B 1 28 ? -5.988 -40.906 17.094 1 27.56 28 GLN B C 1
ATOM 1768 O O . GLN B 1 28 ? -5.227 -41.406 17.938 1 27.56 28 GLN B O 1
ATOM 1773 N N . SER B 1 29 ? -7.207 -41.25 17.656 1 30.47 29 SER B N 1
ATOM 1774 C CA . SER B 1 29 ? -7.387 -42.719 17.625 1 30.47 29 SER B CA 1
ATOM 1775 C C . SER B 1 29 ? -6.906 -43.312 16.312 1 30.47 29 SER B C 1
ATOM 1777 O O . SER B 1 29 ? -7.098 -42.719 15.25 1 30.47 29 SER B O 1
ATOM 1779 N N . GLN B 1 30 ? -5.891 -44.219 16.375 1 30.53 30 GLN B N 1
ATOM 1780 C CA . GLN B 1 30 ? -5.164 -45 15.398 1 30.53 30 GLN B CA 1
ATOM 1781 C C . GLN B 1 30 ? -6.121 -45.812 14.523 1 30.53 30 GLN B C 1
ATOM 1783 O O . GLN B 1 30 ? -5.758 -46.875 14 1 30.53 30 GLN B O 1
ATOM 1788 N N . GLY B 1 31 ? -7.473 -45.812 14.703 1 29.84 31 GLY B N 1
ATOM 1789 C CA . GLY B 1 31 ? -8.062 -46.75 13.773 1 29.84 31 GLY B CA 1
ATOM 1790 C C . GLY B 1 31 ? -7.562 -46.562 12.344 1 29.84 31 GLY B C 1
ATOM 1791 O O . GLY B 1 31 ? -7.531 -45.438 11.828 1 29.84 31 GLY B O 1
ATOM 1792 N N . GLN B 1 32 ? -6.551 -47.375 11.969 1 30.17 32 GLN B N 1
ATOM 1793 C CA . GLN B 1 32 ? -5.977 -47.625 10.648 1 30.17 32 GLN B CA 1
ATOM 1794 C C . GLN B 1 32 ? -7.066 -47.75 9.586 1 30.17 32 GLN B C 1
ATOM 1796 O O . GLN B 1 32 ? -7.469 -48.844 9.227 1 30.17 32 GLN B O 1
ATOM 1801 N N . GLY B 1 33 ? -8.32 -47.312 9.891 1 30.72 33 GLY B N 1
ATOM 1802 C CA . GLY B 1 33 ? -9.125 -47.562 8.711 1 30.72 33 GLY B CA 1
ATOM 1803 C C . GLY B 1 33 ? -8.461 -47.125 7.426 1 30.72 33 GLY B C 1
ATOM 1804 O O . GLY B 1 33 ? -8.008 -45.969 7.328 1 30.72 33 GLY B O 1
ATOM 1805 N N . HIS B 1 34 ? -7.703 -48.031 6.852 1 29.86 34 HIS B N 1
ATOM 1806 C CA . HIS B 1 34 ? -7.355 -47.938 5.438 1 29.86 34 HIS B CA 1
ATOM 1807 C C . HIS B 1 34 ? -8.508 -47.344 4.629 1 29.86 34 HIS B C 1
ATOM 1809 O O . HIS B 1 34 ? -9.539 -48 4.445 1 29.86 34 HIS B O 1
ATOM 1815 N N . SER B 1 35 ? -9.133 -46.375 5.109 1 32.44 35 SER B N 1
ATOM 1816 C CA . SER B 1 35 ? -10.094 -45.875 4.129 1 32.44 35 SER B CA 1
ATOM 1817 C C . SER B 1 35 ? -9.531 -45.969 2.713 1 32.44 35 SER B C 1
ATOM 1819 O O . SER B 1 35 ? -8.516 -45.312 2.414 1 32.44 35 SER B O 1
ATOM 1821 N N . ARG B 1 36 ? -9.438 -47.188 2.217 1 34.03 36 ARG B N 1
ATOM 1822 C CA . ARG B 1 36 ? -9.391 -47.375 0.774 1 34.03 36 ARG B CA 1
ATOM 1823 C C . ARG B 1 36 ? -10.188 -46.312 0.037 1 34.03 36 ARG B C 1
ATOM 1825 O O . ARG B 1 36 ? -11.266 -46.594 -0.497 1 34.03 36 ARG B O 1
ATOM 1832 N N . GLY B 1 37 ? -10.609 -45.281 0.603 1 35.69 37 GLY B N 1
ATOM 1833 C CA . GLY B 1 37 ? -11.391 -44.312 -0.172 1 35.69 37 GLY B CA 1
ATOM 1834 C C . GLY B 1 37 ? -10.898 -44.156 -1.599 1 35.69 37 GLY B C 1
ATOM 1835 O O . GLY B 1 37 ? -9.688 -44.156 -1.848 1 35.69 37 GLY B O 1
ATOM 1836 N N . ARG B 1 38 ? -11.5 -44.812 -2.506 1 37.5 38 ARG B N 1
ATOM 1837 C CA . ARG B 1 38 ? -11.406 -44.406 -3.91 1 37.5 38 ARG B CA 1
ATOM 1838 C C . ARG B 1 38 ? -11.125 -42.938 -4.051 1 37.5 38 ARG B C 1
ATOM 1840 O O . ARG B 1 38 ? -12.039 -42.094 -3.961 1 37.5 38 ARG B O 1
ATOM 1847 N N . ASN B 1 39 ? -10.539 -42.156 -3.215 1 39.34 39 ASN B N 1
ATOM 1848 C CA . ASN B 1 39 ? -10.398 -40.719 -2.98 1 39.34 39 ASN B CA 1
ATOM 1849 C C . ASN B 1 39 ? -10.32 -39.969 -4.293 1 39.34 39 ASN B C 1
ATOM 1851 O O . ASN B 1 39 ? -9.266 -39.938 -4.934 1 39.34 39 ASN B O 1
ATOM 1855 N N . ASP B 1 40 ? -11.141 -40 -5.043 1 48.81 40 ASP B N 1
ATOM 1856 C CA . ASP B 1 40 ? -11.383 -39.156 -6.219 1 48.81 40 ASP B CA 1
ATOM 1857 C C . ASP B 1 40 ? -10.891 -37.719 -5.992 1 48.81 40 ASP B C 1
ATOM 1859 O O . ASP B 1 40 ? -11.664 -36.844 -5.586 1 48.81 40 ASP B O 1
ATOM 1863 N N . PHE B 1 41 ? -10.008 -37.375 -5.117 1 55.84 41 PHE B N 1
ATOM 1864 C CA . PHE B 1 41 ? -9.523 -36.094 -4.566 1 55.84 41 PHE B CA 1
ATOM 1865 C C . PHE B 1 41 ? -9.008 -35.188 -5.676 1 55.84 41 PHE B C 1
ATOM 1867 O O . PHE B 1 41 ? -8.359 -35.656 -6.617 1 55.84 41 PHE B O 1
ATOM 1874 N N . PRO B 1 42 ? -9.633 -33.969 -5.668 1 80.56 42 PRO B N 1
ATOM 1875 C CA . PRO B 1 42 ? -9.484 -32.938 -6.707 1 80.56 42 PRO B CA 1
ATOM 1876 C C . PRO B 1 42 ? -8.031 -32.5 -6.895 1 80.56 42 PRO B C 1
ATOM 1878 O O . PRO B 1 42 ? -7.754 -31.625 -7.719 1 80.56 42 PRO B O 1
ATOM 1881 N N . CYS B 1 43 ? -7.164 -33.344 -6.102 1 91.12 43 CYS B N 1
ATOM 1882 C CA . CYS B 1 43 ? -5.77 -32.938 -6.293 1 91.12 43 CYS B CA 1
ATOM 1883 C C . CYS B 1 43 ? -5.055 -33.906 -7.223 1 91.12 43 CYS B C 1
ATOM 1885 O O . CYS B 1 43 ? -5.461 -35.062 -7.355 1 91.12 43 CYS B O 1
ATOM 1887 N N . PRO B 1 44 ? -3.945 -33.469 -7.848 1 94.81 44 PRO B N 1
ATOM 1888 C CA . PRO B 1 44 ? -3.074 -34.375 -8.594 1 94.81 44 PRO B CA 1
ATOM 1889 C C . PRO B 1 44 ? -2.404 -35.406 -7.699 1 94.81 44 PRO B C 1
ATOM 1891 O O . PRO B 1 44 ? -2.377 -35.25 -6.477 1 94.81 44 PRO B O 1
ATOM 1894 N N . GLU B 1 45 ? -1.974 -36.531 -8.398 1 93.56 45 GLU B N 1
ATOM 1895 C CA . GLU B 1 45 ? -1.209 -37.5 -7.652 1 93.56 45 GLU B CA 1
ATOM 1896 C C . GLU B 1 45 ? -0.016 -36.875 -6.945 1 93.56 45 GLU B C 1
ATOM 1898 O O . GLU B 1 45 ? 0.763 -36.156 -7.562 1 93.56 45 GLU B O 1
ATOM 1903 N N . GLU B 1 46 ? 0.093 -37.156 -5.68 1 94.56 46 GLU B N 1
ATOM 1904 C CA . GLU B 1 46 ? 1.1 -36.5 -4.844 1 94.56 46 GLU B CA 1
ATOM 1905 C C . GLU B 1 46 ? 2.5 -36.688 -5.418 1 94.56 46 GLU B C 1
ATOM 1907 O O . GLU B 1 46 ? 3.309 -35.75 -5.414 1 94.56 46 GLU B O 1
ATOM 1912 N N . GLN B 1 47 ? 2.834 -37.844 -5.891 1 95.88 47 GLN B N 1
ATOM 1913 C CA . GLN B 1 47 ? 4.16 -38.156 -6.418 1 95.88 47 GLN B CA 1
ATOM 1914 C C . GLN B 1 47 ? 4.461 -37.344 -7.668 1 95.88 47 GLN B C 1
ATOM 1916 O O . GLN B 1 47 ? 5.621 -37 -7.93 1 95.88 47 GLN B O 1
ATOM 1921 N N . ASP B 1 48 ? 3.432 -36.969 -8.312 1 96.5 48 ASP B N 1
ATOM 1922 C CA . ASP B 1 48 ? 3.602 -36.281 -9.586 1 96.5 48 ASP B CA 1
ATOM 1923 C C . ASP B 1 48 ? 3.891 -34.781 -9.375 1 96.5 48 ASP B C 1
ATOM 1925 O O . ASP B 1 48 ? 4.398 -34.125 -10.273 1 96.5 48 ASP B O 1
ATOM 1929 N N . ILE B 1 49 ? 3.576 -34.281 -8.234 1 98 49 ILE B N 1
ATOM 1930 C CA . ILE B 1 49 ? 3.758 -32.844 -8.023 1 98 49 ILE B CA 1
ATOM 1931 C C . ILE B 1 49 ? 4.77 -32.625 -6.906 1 98 49 ILE B C 1
ATOM 1933 O O . ILE B 1 49 ? 4.949 -31.484 -6.453 1 98 49 ILE B O 1
ATOM 1937 N N . ASP B 1 50 ? 5.32 -33.719 -6.469 1 97.38 50 ASP B N 1
ATOM 1938 C CA . ASP B 1 50 ? 6.391 -33.594 -5.488 1 97.38 50 ASP B CA 1
ATOM 1939 C C . ASP B 1 50 ? 7.492 -32.656 -6.012 1 97.38 50 ASP B C 1
ATOM 1941 O O . ASP B 1 50 ? 7.926 -32.781 -7.16 1 97.38 50 ASP B O 1
ATOM 1945 N N . PRO B 1 51 ? 7.965 -31.656 -5.277 1 98.19 51 PRO B N 1
ATOM 1946 C CA . PRO B 1 51 ? 7.84 -31.438 -3.832 1 98.19 51 PRO B CA 1
ATOM 1947 C C . PRO B 1 51 ? 6.684 -30.516 -3.471 1 98.19 51 PRO B C 1
ATOM 1949 O O . PRO B 1 51 ? 6.543 -30.125 -2.311 1 98.19 51 PRO B O 1
ATOM 1952 N N . CYS B 1 52 ? 5.938 -30.031 -4.398 1 98.69 52 CYS B N 1
ATOM 1953 C CA . CYS B 1 52 ? 4.773 -29.203 -4.082 1 98.69 52 CYS B CA 1
ATOM 1954 C C . CYS B 1 52 ? 3.664 -30.047 -3.463 1 98.69 52 CYS B C 1
ATOM 1956 O O . CYS B 1 52 ? 3.668 -31.281 -3.586 1 98.69 52 CYS B O 1
ATOM 1958 N N . ILE B 1 53 ? 2.74 -29.359 -2.777 1 98.06 53 ILE B N 1
ATOM 1959 C CA . ILE B 1 53 ? 1.652 -30.031 -2.061 1 98.06 53 ILE B CA 1
ATOM 1960 C C . ILE B 1 53 ? 0.317 -29.406 -2.473 1 98.06 53 ILE B C 1
ATOM 1962 O O . ILE B 1 53 ? 0.199 -28.188 -2.59 1 98.06 53 ILE B O 1
ATOM 1966 N N . CYS B 1 54 ? -0.595 -30.281 -2.693 1 97 54 CYS B N 1
ATOM 1967 C CA . CYS B 1 54 ? -1.97 -29.859 -2.93 1 97 54 CYS B CA 1
ATOM 1968 C C . CYS B 1 54 ? -2.83 -30.078 -1.689 1 97 54 CYS B C 1
ATOM 1970 O O . CYS B 1 54 ? -2.812 -31.156 -1.103 1 97 54 CYS B O 1
ATOM 1972 N N . VAL B 1 55 ? -3.498 -28.984 -1.265 1 94.56 55 VAL B N 1
ATOM 1973 C CA . VAL B 1 55 ? -4.332 -29.047 -0.07 1 94.56 55 VAL B CA 1
ATOM 1974 C C . VAL B 1 55 ? -5.793 -28.797 -0.448 1 94.56 55 VAL B C 1
ATOM 1976 O O . VAL B 1 55 ? -6.117 -27.797 -1.079 1 94.56 55 VAL B O 1
ATOM 1979 N N . TYR B 1 56 ? -6.641 -29.703 -0.105 1 91.56 56 TYR B N 1
ATOM 1980 C CA . TYR B 1 56 ? -8.078 -29.578 -0.31 1 91.56 56 TYR B CA 1
ATOM 1981 C C . TYR B 1 56 ? -8.781 -29.156 0.978 1 91.56 56 TYR B C 1
ATOM 1983 O O . TYR B 1 56 ? -8.57 -29.766 2.031 1 91.56 56 TYR B O 1
ATOM 1991 N N . THR B 1 57 ? -9.422 -28.016 0.893 1 87.5 57 THR B N 1
ATOM 1992 C CA . THR B 1 57 ? -10.258 -27.594 2.012 1 87.5 57 THR B CA 1
ATOM 1993 C C . THR B 1 57 ? -11.734 -27.859 1.721 1 87.5 57 THR B C 1
ATOM 1995 O O . THR B 1 57 ? -12.328 -27.219 0.852 1 87.5 57 THR B O 1
ATOM 1998 N N . ALA B 1 58 ? -12.422 -28.766 2.416 1 81.44 58 ALA B N 1
ATOM 1999 C CA . ALA B 1 58 ? -13.773 -29.25 2.17 1 81.44 58 ALA B CA 1
ATOM 2000 C C . ALA B 1 58 ? -14.805 -28.172 2.445 1 81.44 58 ALA B C 1
ATOM 2002 O O . ALA B 1 58 ? -15.805 -28.047 1.735 1 81.44 58 ALA B O 1
ATOM 2003 N N . GLY B 1 59 ? -14.617 -27.406 3.484 1 77.88 59 GLY B N 1
ATOM 2004 C CA . GLY B 1 59 ? -15.594 -26.391 3.844 1 77.88 59 GLY B CA 1
ATOM 2005 C C . GLY B 1 59 ? -15.898 -25.438 2.709 1 77.88 59 GLY B C 1
ATOM 2006 O O . GLY B 1 59 ? -17.062 -25.281 2.309 1 77.88 59 GLY B O 1
ATOM 2007 N N . ASN B 1 60 ? -14.898 -25.031 2.043 1 80.56 60 ASN B N 1
ATOM 2008 C CA . ASN B 1 60 ? -15.078 -24.062 0.97 1 80.56 60 ASN B CA 1
ATOM 2009 C C . ASN B 1 60 ? -14.781 -24.672 -0.396 1 80.56 60 ASN B C 1
ATOM 2011 O O . ASN B 1 60 ? -14.93 -24 -1.424 1 80.56 60 ASN B O 1
ATOM 2015 N N . VAL B 1 61 ? -14.5 -26 -0.399 1 83.94 61 VAL B N 1
ATOM 2016 C CA . VAL B 1 61 ? -14.203 -26.75 -1.608 1 83.94 61 VAL B CA 1
ATOM 2017 C C . VAL B 1 61 ? -13.141 -26.031 -2.426 1 83.94 61 VAL B C 1
ATOM 2019 O O . VAL B 1 61 ? -13.375 -25.672 -3.58 1 83.94 61 VAL B O 1
ATOM 2022 N N . THR B 1 62 ? -12.102 -25.703 -1.747 1 91.44 62 THR B N 1
ATOM 2023 C CA . THR B 1 62 ? -11.016 -25.016 -2.439 1 91.44 62 THR B CA 1
ATOM 2024 C C . THR B 1 62 ? -9.766 -25.891 -2.473 1 91.44 62 THR B C 1
ATOM 2026 O O . THR B 1 62 ? -9.602 -26.781 -1.631 1 91.44 62 THR B O 1
ATOM 2029 N N . LEU B 1 63 ? -8.977 -25.703 -3.508 1 95.5 63 LEU B N 1
ATOM 2030 C CA . LEU B 1 63 ? -7.68 -26.344 -3.691 1 95.5 63 LEU B CA 1
ATOM 2031 C C . LEU B 1 63 ? -6.551 -25.328 -3.629 1 95.5 63 LEU B C 1
ATOM 2033 O O . LEU B 1 63 ? -6.625 -24.266 -4.262 1 95.5 63 LEU B O 1
ATOM 2037 N N . ASP B 1 64 ? -5.543 -25.594 -2.826 1 97 64 ASP B N 1
ATOM 2038 C CA . ASP B 1 64 ? -4.348 -24.766 -2.74 1 97 64 ASP B CA 1
ATOM 2039 C C . ASP B 1 64 ? -3.105 -25.547 -3.164 1 97 64 ASP B C 1
ATOM 2041 O O . ASP B 1 64 ? -2.959 -26.719 -2.834 1 97 64 ASP B O 1
ATOM 2045 N N . LEU B 1 65 ? -2.271 -24.906 -3.881 1 98.06 65 LEU B N 1
ATOM 2046 C CA . LEU B 1 65 ? -0.983 -25.469 -4.262 1 98.06 65 LEU B CA 1
ATOM 2047 C C . LEU B 1 65 ? 0.159 -24.75 -3.555 1 98.06 65 LEU B C 1
ATOM 2049 O O . LEU B 1 65 ? 0.309 -23.531 -3.691 1 98.06 65 LEU B O 1
ATOM 2053 N N . ASN B 1 66 ? 0.925 -25.438 -2.807 1 98.69 66 ASN B N 1
ATOM 2054 C CA . ASN B 1 66 ? 2.055 -24.906 -2.053 1 98.69 66 ASN B CA 1
ATOM 2055 C C . ASN B 1 66 ? 3.377 -25.5 -2.533 1 98.69 66 ASN B C 1
ATOM 2057 O O . ASN B 1 66 ? 3.592 -26.703 -2.445 1 98.69 66 ASN B O 1
ATOM 2061 N N . CYS B 1 67 ? 4.223 -24.688 -3.018 1 98.88 67 CYS B N 1
ATOM 2062 C CA . CYS B 1 67 ? 5.551 -25.078 -3.471 1 98.88 67 CYS B CA 1
ATOM 2063 C C . CYS B 1 67 ? 6.637 -24.328 -2.713 1 98.88 67 CYS B C 1
ATOM 2065 O O . CYS B 1 67 ? 6.668 -23.094 -2.729 1 98.88 67 CYS B O 1
ATOM 2067 N N . ARG B 1 68 ? 7.488 -25.078 -2.109 1 98.62 68 ARG B N 1
ATOM 2068 C CA . ARG B 1 68 ? 8.508 -24.453 -1.275 1 98.62 68 ARG B CA 1
ATOM 2069 C C . ARG B 1 68 ? 9.875 -25.078 -1.522 1 98.62 68 ARG B C 1
ATOM 2071 O O . ARG B 1 68 ? 9.969 -26.234 -1.911 1 98.62 68 ARG B O 1
ATOM 2078 N N . ASN B 1 69 ? 10.938 -24.234 -1.309 1 98.56 69 ASN B N 1
ATOM 2079 C CA . ASN B 1 69 ? 12.328 -24.688 -1.279 1 98.56 69 ASN B CA 1
ATOM 2080 C C . ASN B 1 69 ? 12.727 -25.375 -2.582 1 98.56 69 ASN B C 1
ATOM 2082 O O . ASN B 1 69 ? 13.398 -26.406 -2.562 1 98.56 69 ASN B O 1
ATOM 2086 N N . LEU B 1 70 ? 12.172 -24.859 -3.668 1 98.75 70 LEU B N 1
ATOM 2087 C CA . LEU B 1 70 ? 12.586 -25.391 -4.961 1 98.75 70 LEU B CA 1
ATOM 2088 C C . LEU B 1 70 ? 13.992 -24.922 -5.32 1 98.75 70 LEU B C 1
ATOM 2090 O O . LEU B 1 70 ? 14.32 -23.75 -5.16 1 98.75 70 LEU B O 1
ATOM 2094 N N . GLY B 1 71 ? 14.766 -25.812 -5.812 1 98.38 71 GLY B N 1
ATOM 2095 C CA . GLY B 1 71 ? 16.125 -25.469 -6.188 1 98.38 71 GLY B CA 1
ATOM 2096 C C . GLY B 1 71 ? 16.219 -24.719 -7.5 1 98.38 71 GLY B C 1
ATOM 2097 O O . GLY B 1 71 ? 17.234 -24.062 -7.777 1 98.38 71 GLY B O 1
ATOM 2098 N N . SER B 1 72 ? 15.18 -24.891 -8.344 1 98.31 72 SER B N 1
AT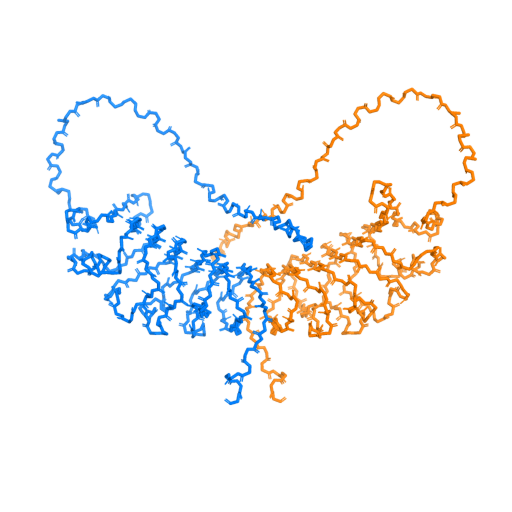OM 2099 C CA . SER B 1 72 ? 15.188 -24.234 -9.641 1 98.31 72 SER B CA 1
ATOM 2100 C C . SER B 1 72 ? 13.781 -24.156 -10.227 1 98.31 72 SER B C 1
ATOM 2102 O O . SER B 1 72 ? 12.875 -24.859 -9.781 1 98.31 72 SER B O 1
ATOM 2104 N N . ILE B 1 73 ? 13.664 -23.328 -11.273 1 98.25 73 ILE B N 1
ATOM 2105 C CA . ILE B 1 73 ? 12.398 -23.156 -11.977 1 98.25 73 ILE B CA 1
ATOM 2106 C C . ILE B 1 73 ? 12.031 -24.438 -12.711 1 98.25 73 ILE B C 1
ATOM 2108 O O . ILE B 1 73 ? 10.852 -24.719 -12.938 1 98.25 73 ILE B O 1
ATOM 2112 N N . ASP B 1 74 ? 12.984 -25.344 -13 1 98.38 74 ASP B N 1
ATOM 2113 C CA . ASP B 1 74 ? 12.75 -26.609 -13.711 1 98.38 74 ASP B CA 1
ATOM 2114 C C . ASP B 1 74 ? 11.883 -27.547 -12.883 1 98.38 74 ASP B C 1
ATOM 2116 O O . ASP B 1 74 ? 11.055 -28.281 -13.43 1 98.38 74 ASP B O 1
ATOM 2120 N N . ILE B 1 75 ? 12.117 -27.453 -11.648 1 98.62 75 ILE B N 1
ATOM 2121 C CA . ILE B 1 75 ? 11.32 -28.297 -10.773 1 98.62 75 ILE B CA 1
ATOM 2122 C C . ILE B 1 75 ? 9.852 -27.891 -10.852 1 98.62 75 ILE B C 1
ATOM 2124 O O . ILE B 1 75 ? 8.961 -28.734 -10.938 1 98.62 75 ILE B O 1
ATOM 2128 N N . LEU B 1 76 ? 9.648 -26.609 -10.812 1 98.31 76 LEU B N 1
ATOM 2129 C CA . LEU B 1 76 ? 8.281 -26.109 -10.93 1 98.31 76 LEU B CA 1
ATOM 2130 C C . LEU B 1 76 ? 7.676 -26.5 -12.273 1 98.31 76 LEU B C 1
ATOM 2132 O O . LEU B 1 76 ? 6.504 -26.891 -12.344 1 98.31 76 LEU B O 1
ATOM 2136 N N . ASN B 1 77 ? 8.469 -26.375 -13.297 1 98.06 77 ASN B N 1
ATOM 2137 C CA . ASN B 1 77 ? 8.023 -26.797 -14.625 1 98.06 77 ASN B CA 1
ATOM 2138 C C . ASN B 1 77 ? 7.598 -28.266 -14.641 1 98.06 77 ASN B C 1
ATOM 2140 O O . ASN B 1 77 ? 6.582 -28.609 -15.242 1 98.06 77 ASN B O 1
ATOM 2144 N N . ASP B 1 78 ? 8.359 -29.109 -13.977 1 98 78 ASP B N 1
ATOM 2145 C CA . ASP B 1 78 ? 8.023 -30.531 -13.875 1 98 78 ASP B CA 1
ATOM 2146 C C . ASP B 1 78 ? 6.719 -30.734 -13.109 1 98 78 ASP B C 1
ATOM 2148 O O . ASP B 1 78 ? 5.875 -31.547 -13.516 1 98 78 ASP B O 1
ATOM 2152 N N . VAL B 1 79 ? 6.629 -29.984 -12.062 1 98.38 79 VAL B N 1
ATOM 2153 C CA . VAL B 1 79 ? 5.418 -30.094 -11.258 1 98.38 79 VAL B CA 1
ATOM 2154 C C . VAL B 1 79 ? 4.195 -29.766 -12.117 1 98.38 79 VAL B C 1
ATOM 2156 O O . VAL B 1 79 ? 3.223 -30.516 -12.141 1 98.38 79 VAL B O 1
ATOM 2159 N N . PHE B 1 80 ? 4.281 -28.703 -12.867 1 97.81 80 PHE B N 1
ATOM 2160 C CA . PHE B 1 80 ? 3.119 -28.25 -13.609 1 97.81 80 PHE B CA 1
ATOM 2161 C C . PHE B 1 80 ? 2.928 -29.062 -14.883 1 97.81 80 PHE B C 1
ATOM 2163 O O . PHE B 1 80 ? 1.934 -28.906 -15.594 1 97.81 80 PHE B O 1
ATOM 2170 N N . GLY B 1 81 ? 3.826 -29.969 -15.164 1 96.62 81 GLY B N 1
ATOM 2171 C CA . GLY B 1 81 ? 3.668 -30.938 -16.234 1 96.62 81 GLY B CA 1
ATOM 2172 C C . GLY B 1 81 ? 2.818 -32.125 -15.852 1 96.62 81 GLY B C 1
ATOM 2173 O O . GLY B 1 81 ? 2.418 -32.906 -16.703 1 96.62 81 GLY B O 1
ATOM 2174 N N . ALA B 1 82 ? 2.471 -32.188 -14.602 1 96.81 82 ALA B N 1
ATOM 2175 C CA . ALA B 1 82 ? 1.644 -33.312 -14.117 1 96.81 82 ALA B CA 1
ATOM 2176 C C . ALA B 1 82 ? 0.21 -33.188 -14.625 1 96.81 82 ALA B C 1
ATOM 2178 O O . ALA B 1 82 ? -0.156 -32.156 -15.227 1 96.81 82 ALA B O 1
ATOM 2179 N N . THR B 1 83 ? -0.528 -34.281 -14.414 1 94.31 83 THR B N 1
ATOM 2180 C CA . THR B 1 83 ? -1.949 -34.25 -14.742 1 94.31 83 THR B CA 1
ATOM 2181 C C . THR B 1 83 ? -2.758 -33.656 -13.594 1 94.31 83 THR B C 1
ATOM 2183 O O . THR B 1 83 ? -2.822 -34.219 -12.508 1 94.31 83 THR B O 1
ATOM 2186 N N . PHE B 1 84 ? -3.262 -32.5 -13.922 1 95.31 84 PHE B N 1
ATOM 2187 C CA . PHE B 1 84 ? -4.125 -31.859 -12.945 1 95.31 84 PHE B CA 1
ATOM 2188 C C . PHE B 1 84 ? -5.59 -32.156 -13.234 1 95.31 84 PHE B C 1
ATOM 2190 O O . PHE B 1 84 ? -6.066 -31.953 -14.352 1 95.31 84 PHE B O 1
ATOM 2197 N N . PRO B 1 85 ? -6.336 -32.594 -12.211 1 92.56 85 PRO B N 1
ATOM 2198 C CA . PRO B 1 85 ? -7.754 -32.906 -12.414 1 92.56 85 PRO B CA 1
ATOM 2199 C C . PRO B 1 85 ? -8.594 -31.656 -12.656 1 92.56 85 PRO B C 1
ATOM 2201 O O . PRO B 1 85 ? -9.664 -31.734 -13.266 1 92.56 85 PRO B O 1
ATOM 2204 N N . PHE B 1 86 ? -8.117 -30.547 -12.148 1 91.81 86 PHE B N 1
ATOM 2205 C CA . PHE B 1 86 ? -8.773 -29.25 -12.305 1 91.81 86 PHE B CA 1
ATOM 2206 C C . PHE B 1 86 ? -7.762 -28.172 -12.703 1 91.81 86 PHE B C 1
ATOM 2208 O O . PHE B 1 86 ? -6.57 -28.297 -12.406 1 91.81 86 PHE B O 1
ATOM 2215 N N . ASP B 1 87 ? -8.328 -27.172 -13.32 1 94.81 87 ASP B N 1
ATOM 2216 C CA . ASP B 1 87 ? -7.441 -26.078 -13.711 1 94.81 87 ASP B CA 1
ATOM 2217 C C . ASP B 1 87 ? -7.434 -24.984 -12.656 1 94.81 87 ASP B C 1
ATOM 2219 O O . ASP B 1 87 ? -6.473 -24.219 -12.555 1 94.81 87 ASP B O 1
ATOM 2223 N N . LYS B 1 88 ? -8.516 -24.906 -11.906 1 95 88 LYS B N 1
ATOM 2224 C CA . LYS B 1 88 ? -8.68 -23.797 -10.969 1 95 88 LYS B CA 1
ATOM 2225 C C . LYS B 1 88 ? -8.156 -24.172 -9.586 1 95 88 LYS B C 1
ATOM 2227 O O . LYS B 1 88 ? -8.547 -25.203 -9.023 1 95 88 LYS B O 1
ATOM 2232 N N . TYR B 1 89 ? -7.352 -23.344 -9.008 1 96.81 89 TYR B N 1
ATOM 2233 C CA . TYR B 1 89 ? -6.895 -23.422 -7.629 1 96.81 89 TYR B CA 1
ATOM 2234 C C . TYR B 1 89 ? -7.086 -22.094 -6.91 1 96.81 89 TYR B C 1
ATOM 2236 O O . TYR B 1 89 ? -7.07 -21.031 -7.543 1 96.81 89 TYR B O 1
ATOM 2244 N N . ASN B 1 90 ? -7.32 -22.219 -5.691 1 97.5 90 ASN B N 1
ATOM 2245 C CA . ASN B 1 90 ? -7.555 -21 -4.914 1 97.5 90 ASN B CA 1
ATOM 2246 C C . ASN B 1 90 ? -6.258 -20.234 -4.652 1 97.5 90 ASN B C 1
ATOM 2248 O O . ASN B 1 90 ? -6.145 -19.062 -5.004 1 97.5 90 ASN B O 1
ATOM 2252 N N . ILE B 1 91 ? -5.328 -20.922 -4.059 1 98.38 91 ILE B N 1
ATOM 2253 C CA . ILE B 1 91 ? -4.066 -20.281 -3.701 1 98.38 91 ILE B CA 1
ATOM 2254 C C . ILE B 1 91 ? -2.906 -21.016 -4.371 1 98.38 91 ILE B C 1
ATOM 2256 O O . ILE B 1 91 ? -2.869 -22.234 -4.387 1 98.38 91 ILE B O 1
ATOM 2260 N N . PHE B 1 92 ? -2.006 -20.25 -4.91 1 98.75 92 PHE B N 1
ATOM 2261 C CA . PHE B 1 92 ? -0.67 -20.734 -5.254 1 98.75 92 PHE B CA 1
ATOM 2262 C C . PHE B 1 92 ? 0.388 -20.031 -4.41 1 98.75 92 PHE B C 1
ATOM 2264 O O . PHE B 1 92 ? 0.504 -18.797 -4.445 1 9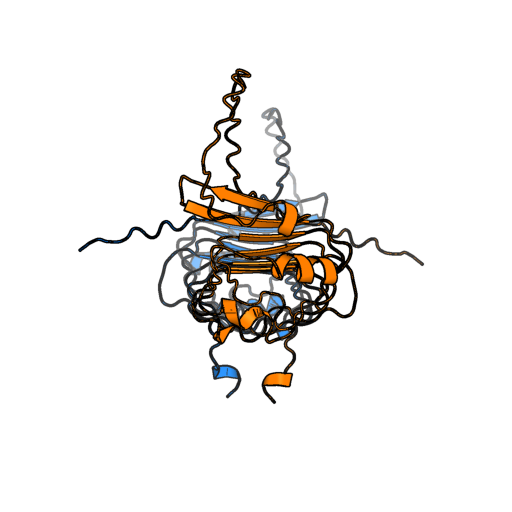8.75 92 PHE B O 1
ATOM 2271 N N . LEU B 1 93 ? 1.023 -20.766 -3.639 1 98.88 93 LEU B N 1
ATOM 2272 C CA . LEU B 1 93 ? 2.123 -20.25 -2.824 1 98.88 93 LEU B CA 1
ATOM 2273 C C . LEU B 1 93 ? 3.461 -20.781 -3.324 1 98.88 93 LEU B C 1
ATOM 2275 O O . LEU B 1 93 ? 3.645 -22 -3.445 1 98.88 93 LEU B O 1
ATOM 2279 N N . LEU B 1 94 ? 4.348 -19.953 -3.717 1 98.88 94 LEU B N 1
ATOM 2280 C CA . LEU B 1 94 ? 5.746 -20.234 -4.008 1 98.88 94 LEU B CA 1
ATOM 2281 C C . LEU B 1 94 ? 6.668 -19.547 -3.006 1 98.88 94 LEU B C 1
ATOM 2283 O O . LEU B 1 94 ? 6.688 -18.328 -2.92 1 98.88 94 LEU B O 1
ATOM 2287 N N . GLU B 1 95 ? 7.445 -20.359 -2.316 1 98.62 95 GLU B N 1
ATOM 2288 C CA . GLU B 1 95 ? 8.156 -19.766 -1.189 1 98.62 95 GLU B CA 1
ATOM 2289 C C . GLU B 1 95 ? 9.578 -20.312 -1.087 1 98.62 95 GLU B C 1
ATOM 2291 O O . GLU B 1 95 ? 9.82 -21.5 -1.333 1 98.62 95 GLU B O 1
ATOM 2296 N N . ASN B 1 96 ? 10.453 -19.406 -0.714 1 98.19 96 ASN B N 1
ATOM 2297 C CA . ASN B 1 96 ? 11.828 -19.766 -0.378 1 98.19 96 ASN B CA 1
ATOM 2298 C C . ASN B 1 96 ? 12.461 -20.641 -1.459 1 98.19 96 ASN B C 1
ATOM 2300 O O . ASN B 1 96 ? 13.031 -21.688 -1.159 1 98.19 96 ASN B O 1
ATOM 2304 N N . SER B 1 97 ? 12.297 -20.234 -2.703 1 98.06 97 SER B N 1
ATOM 2305 C CA . SER B 1 97 ? 12.758 -21.031 -3.84 1 98.06 97 SER B CA 1
ATOM 2306 C C . SER B 1 97 ? 13.719 -20.234 -4.719 1 98.06 97 SER B C 1
ATOM 2308 O O . SER B 1 97 ? 13.789 -19 -4.617 1 98.06 97 SER B O 1
ATOM 2310 N N . ASN B 1 98 ? 14.57 -20.922 -5.43 1 97.12 98 ASN B N 1
ATOM 2311 C CA . ASN B 1 98 ? 15.477 -20.281 -6.383 1 97.12 98 ASN B CA 1
ATOM 2312 C C . ASN B 1 98 ? 14.852 -20.188 -7.773 1 97.12 98 ASN B C 1
ATOM 2314 O O . ASN B 1 98 ? 15.195 -20.969 -8.664 1 97.12 98 ASN B O 1
ATOM 2318 N N . THR B 1 99 ? 13.945 -19.234 -7.926 1 96.88 99 THR B N 1
ATOM 2319 C CA . THR B 1 99 ? 13.211 -19.016 -9.164 1 96.88 99 THR B CA 1
ATOM 2320 C C . THR B 1 99 ? 13.266 -17.547 -9.578 1 96.88 99 THR B C 1
ATOM 2322 O O . THR B 1 99 ? 12.25 -16.859 -9.539 1 96.88 99 THR B O 1
ATOM 2325 N N . PRO B 1 100 ? 14.422 -17.094 -10.07 1 95.81 100 PRO B N 1
ATOM 2326 C CA . PRO B 1 100 ? 14.617 -15.68 -10.352 1 95.81 100 PRO B CA 1
ATOM 2327 C C . PRO B 1 100 ? 13.711 -15.164 -11.469 1 95.81 100 PRO B C 1
ATOM 2329 O O . PRO B 1 100 ? 13.508 -13.961 -11.594 1 95.81 100 PRO B O 1
ATOM 2332 N N . THR B 1 101 ? 13.227 -16.141 -12.266 1 96.56 101 THR B N 1
ATOM 2333 C CA . THR B 1 101 ? 12.344 -15.758 -13.367 1 96.56 101 THR B CA 1
ATOM 2334 C C . THR B 1 101 ? 11.109 -16.656 -13.391 1 96.56 101 THR B C 1
ATOM 2336 O O . THR B 1 101 ? 11.211 -17.875 -13.211 1 96.56 101 THR B O 1
ATOM 2339 N N . ILE B 1 102 ? 9.977 -16.016 -13.609 1 97.94 102 ILE B N 1
ATOM 2340 C CA . ILE B 1 102 ? 8.773 -16.766 -13.977 1 97.94 102 ILE B CA 1
ATOM 2341 C C . ILE B 1 102 ? 8.531 -16.656 -15.477 1 97.94 102 ILE B C 1
ATOM 2343 O O . ILE B 1 102 ? 8.133 -15.594 -15.977 1 97.94 102 ILE B O 1
ATOM 2347 N N . PRO B 1 103 ? 8.758 -17.734 -16.172 1 97.94 103 PRO B N 1
ATOM 2348 C CA . PRO B 1 103 ? 8.664 -17.656 -17.641 1 97.94 103 PRO B CA 1
ATOM 2349 C C . PRO B 1 103 ? 7.234 -17.797 -18.156 1 97.94 103 PRO B C 1
ATOM 2351 O O . PRO B 1 103 ? 6.355 -18.25 -17.422 1 97.94 103 PRO B O 1
ATOM 2354 N N . ILE B 1 104 ? 7.082 -17.375 -19.359 1 97.19 104 ILE B N 1
ATOM 2355 C CA . ILE B 1 104 ? 5.809 -17.547 -20.062 1 97.19 104 ILE B CA 1
ATOM 2356 C C . ILE B 1 104 ? 5.43 -19.016 -20.094 1 97.19 104 ILE B C 1
ATOM 2358 O O . ILE B 1 104 ? 6.281 -19.875 -20.328 1 97.19 104 ILE B O 1
ATOM 2362 N N . GLY B 1 105 ? 4.219 -19.281 -19.75 1 96.69 105 GLY B N 1
ATOM 2363 C CA . GLY B 1 105 ? 3.664 -20.609 -19.969 1 96.69 105 GLY B CA 1
ATOM 2364 C C . GLY B 1 105 ? 3.92 -21.562 -18.797 1 96.69 105 GLY B C 1
ATOM 2365 O O . GLY B 1 105 ? 3.51 -22.719 -18.844 1 96.69 105 GLY B O 1
ATOM 2366 N N . ILE B 1 106 ? 4.543 -21.078 -17.781 1 97.88 106 ILE B N 1
ATOM 2367 C CA . ILE B 1 106 ? 4.941 -21.953 -16.688 1 97.88 106 ILE B CA 1
ATOM 2368 C C . ILE B 1 106 ? 3.701 -22.578 -16.047 1 97.88 106 ILE B C 1
ATOM 2370 O O . ILE B 1 106 ? 3.742 -23.719 -15.602 1 97.88 106 ILE B O 1
ATOM 2374 N N . PHE B 1 107 ? 2.588 -21.906 -16.094 1 98 107 PHE B N 1
ATOM 2375 C CA . PHE B 1 107 ? 1.409 -22.375 -15.383 1 98 107 PHE B CA 1
ATOM 2376 C C . PHE B 1 107 ? 0.501 -23.172 -16.297 1 98 107 PHE B C 1
ATOM 2378 O O . PHE B 1 107 ? -0.543 -23.672 -15.867 1 98 107 PHE B O 1
ATOM 2385 N N . ARG B 1 108 ? 0.868 -23.281 -17.562 1 96.69 108 ARG B N 1
ATOM 2386 C CA . ARG B 1 108 ? 0.087 -24.031 -18.531 1 96.69 108 ARG B CA 1
ATOM 2387 C C . ARG B 1 108 ? -1.367 -23.578 -18.547 1 96.69 108 ARG B C 1
ATOM 2389 O O . ARG B 1 108 ? -1.653 -22.406 -18.828 1 96.69 108 ARG B O 1
ATOM 2396 N N . THR B 1 109 ? -2.27 -24.422 -18 1 96.31 109 THR B N 1
ATOM 2397 C CA . THR B 1 109 ? -3.68 -24.062 -18.062 1 96.31 109 THR B CA 1
ATOM 2398 C C . THR B 1 109 ? -4.188 -23.641 -16.688 1 96.31 109 THR B C 1
ATOM 2400 O O . THR B 1 109 ? -5.336 -23.219 -16.547 1 96.31 109 THR B O 1
ATOM 2403 N N . LEU B 1 110 ? -3.365 -23.75 -15.742 1 97.69 110 LEU B N 1
ATOM 2404 C CA . LEU B 1 110 ? -3.812 -23.5 -14.375 1 97.69 110 LEU B CA 1
ATOM 2405 C C . LEU B 1 110 ? -4.027 -22.016 -14.125 1 97.69 110 LEU B C 1
ATOM 2407 O O . LEU B 1 110 ? -3.312 -21.172 -14.68 1 97.69 110 LEU B O 1
ATOM 2411 N N . TYR B 1 111 ? -4.996 -21.75 -13.312 1 97.69 111 TYR B N 1
ATOM 2412 C CA . TYR B 1 111 ? -5.211 -20.391 -12.844 1 97.69 111 TYR B CA 1
ATOM 2413 C C . TYR B 1 111 ? -5.574 -20.375 -11.367 1 97.69 111 TYR B C 1
ATOM 2415 O O . TYR B 1 111 ? -5.938 -21.406 -10.797 1 97.69 111 TYR B O 1
ATOM 2423 N N . PHE B 1 112 ? -5.387 -19.234 -10.75 1 98.31 112 PHE B N 1
ATOM 2424 C CA . PHE B 1 112 ? -5.465 -19.094 -9.297 1 98.31 112 PHE B CA 1
ATOM 2425 C C . PHE B 1 112 ? -6.285 -17.859 -8.922 1 98.31 112 PHE B C 1
ATOM 2427 O O . PHE B 1 112 ? -6.352 -16.891 -9.68 1 98.31 112 PHE B O 1
ATOM 2434 N N . SER B 1 113 ? -6.867 -17.875 -7.75 1 98.31 113 SER B N 1
ATOM 2435 C CA . SER B 1 113 ? -7.508 -16.688 -7.195 1 98.31 113 SER B CA 1
ATOM 2436 C C . SER B 1 113 ? -6.504 -15.805 -6.461 1 98.31 113 SER B C 1
ATOM 2438 O O . SER B 1 113 ? -6.625 -14.578 -6.465 1 98.31 113 SER B O 1
ATOM 2440 N N . LYS B 1 114 ? -5.566 -16.438 -5.844 1 98.88 114 LYS B N 1
ATOM 2441 C CA . LYS B 1 114 ? -4.543 -15.75 -5.066 1 98.88 114 LYS B CA 1
ATOM 2442 C C . LYS B 1 114 ? -3.156 -16.328 -5.355 1 98.88 114 LYS B C 1
ATOM 2444 O O . LYS B 1 114 ? -2.994 -17.531 -5.48 1 98.88 114 LYS B O 1
ATOM 2449 N N . MET B 1 115 ? -2.254 -15.453 -5.43 1 98.81 115 MET B N 1
ATOM 2450 C CA . MET B 1 115 ? -0.874 -15.859 -5.684 1 98.81 115 MET B CA 1
ATOM 2451 C C . MET B 1 115 ? 0.083 -15.148 -4.73 1 98.81 115 MET B C 1
ATOM 2453 O O . MET B 1 115 ? 0.066 -13.922 -4.629 1 98.81 115 MET B O 1
ATOM 2457 N N . TYR B 1 116 ? 0.858 -15.898 -4.051 1 98.88 116 TYR B N 1
ATOM 2458 C CA . TYR B 1 116 ? 1.86 -15.398 -3.115 1 98.88 116 TYR B CA 1
ATOM 2459 C C . TYR B 1 116 ? 3.248 -15.922 -3.477 1 98.88 116 TYR B C 1
ATOM 2461 O O . TYR B 1 116 ? 3.49 -17.125 -3.457 1 98.88 116 TYR B O 1
ATOM 2469 N N . LEU B 1 117 ? 4.105 -15.055 -3.836 1 98.69 117 LEU B N 1
ATOM 2470 C CA . LEU B 1 117 ? 5.492 -15.352 -4.176 1 98.69 117 LEU B CA 1
ATOM 2471 C C . LEU B 1 117 ? 6.445 -14.719 -3.164 1 98.69 117 LEU B C 1
ATOM 2473 O O . LEU B 1 117 ? 6.629 -13.5 -3.154 1 98.69 117 LEU B O 1
ATOM 2477 N N . THR B 1 118 ? 7.039 -15.586 -2.291 1 98.12 118 THR B N 1
ATOM 2478 C CA . THR B 1 118 ? 7.785 -15.039 -1.161 1 98.12 118 THR B CA 1
ATOM 2479 C C . THR B 1 118 ? 9.211 -15.586 -1.135 1 98.12 118 THR B C 1
ATOM 2481 O O . THR B 1 118 ? 9.406 -16.797 -1.104 1 98.12 118 THR B O 1
ATOM 2484 N N . MET B 1 119 ? 10.156 -14.719 -1.252 1 97.06 119 MET B N 1
ATOM 2485 C CA . MET B 1 119 ? 11.562 -15.062 -1.062 1 97.06 119 MET B CA 1
ATOM 2486 C C . MET B 1 119 ? 12.008 -16.125 -2.068 1 97.06 119 MET B C 1
ATOM 2488 O O . MET B 1 119 ? 12.578 -17.141 -1.688 1 97.06 119 MET B O 1
ATOM 2492 N N . ASN B 1 120 ? 11.773 -15.766 -3.361 1 97.06 120 ASN B N 1
ATOM 2493 C CA . ASN B 1 120 ? 12.109 -16.688 -4.434 1 97.06 120 ASN B CA 1
ATOM 2494 C C . ASN B 1 120 ? 13.266 -16.156 -5.285 1 97.06 120 ASN B C 1
ATOM 2496 O O . ASN B 1 120 ? 13.5 -16.656 -6.391 1 97.06 120 ASN B O 1
ATOM 2500 N N . GLN B 1 121 ? 13.922 -15.039 -4.754 1 94.06 121 GLN B N 1
ATOM 2501 C CA . GLN B 1 121 ? 14.938 -14.352 -5.543 1 94.06 121 GLN B CA 1
ATOM 2502 C C . GLN B 1 121 ? 14.375 -13.906 -6.891 1 94.06 121 GLN B C 1
ATOM 2504 O O . GLN B 1 121 ? 15.055 -14 -7.914 1 94.06 121 GLN B O 1
ATOM 2509 N N . LEU B 1 122 ? 13.102 -13.594 -6.879 1 95.56 122 LEU B N 1
ATOM 2510 C CA . LEU B 1 122 ? 12.352 -13.305 -8.094 1 95.56 122 LEU B CA 1
ATOM 2511 C C . LEU B 1 122 ? 12.742 -11.945 -8.664 1 95.56 122 LEU B C 1
ATOM 2513 O O . LEU B 1 122 ? 12.398 -10.906 -8.094 1 95.56 122 LEU B O 1
ATOM 2517 N N . MET B 1 123 ? 13.367 -11.984 -9.797 1 93.88 123 MET B N 1
ATOM 2518 C CA . MET B 1 123 ? 13.844 -10.75 -10.422 1 93.88 123 MET B CA 1
ATOM 2519 C C . MET B 1 123 ? 12.891 -10.297 -11.516 1 93.88 123 MET B C 1
ATOM 2521 O O . MET B 1 123 ? 12.688 -9.102 -11.719 1 93.88 123 MET B O 1
ATOM 2525 N N . THR B 1 124 ? 12.359 -11.32 -12.164 1 95.06 124 THR B N 1
ATOM 2526 C CA . THR B 1 124 ? 11.539 -10.961 -13.312 1 95.06 124 THR B CA 1
ATOM 2527 C C . THR B 1 124 ? 10.367 -11.922 -13.469 1 95.06 124 THR B C 1
ATOM 2529 O O . THR B 1 124 ? 10.523 -13.133 -13.266 1 95.06 124 THR B O 1
ATOM 2532 N N . ILE B 1 125 ? 9.211 -11.344 -13.781 1 96.38 125 ILE B N 1
ATOM 2533 C CA . ILE B 1 125 ? 8.062 -12.094 -14.281 1 96.38 125 ILE B CA 1
ATOM 2534 C C . ILE B 1 125 ? 7.777 -11.711 -15.727 1 96.38 125 ILE B C 1
ATOM 2536 O O . ILE B 1 125 ? 7.559 -10.531 -16.031 1 96.38 125 ILE B O 1
ATOM 2540 N N . ASP B 1 126 ? 7.859 -12.727 -16.562 1 96.56 126 ASP B N 1
ATOM 2541 C CA . ASP B 1 126 ? 7.531 -12.438 -17.953 1 96.56 126 ASP B CA 1
ATOM 2542 C C . ASP B 1 126 ? 6.164 -11.773 -18.062 1 96.56 126 ASP B C 1
ATOM 2544 O O . ASP B 1 126 ? 5.207 -12.18 -17.406 1 96.56 126 ASP B O 1
ATOM 2548 N N . PRO B 1 127 ? 6.016 -10.758 -18.906 1 90.56 127 PRO B N 1
ATOM 2549 C CA . PRO B 1 127 ? 4.758 -10.016 -19.016 1 90.56 127 PRO B CA 1
ATOM 2550 C C . PRO B 1 127 ? 3.574 -10.914 -19.375 1 90.56 127 PRO B C 1
ATOM 2552 O O . PRO B 1 127 ? 2.432 -10.602 -19.031 1 90.56 127 PRO B O 1
ATOM 2555 N N . GLU B 1 128 ? 3.83 -12.07 -19.984 1 95.19 128 GLU B N 1
ATOM 2556 C CA . GLU B 1 128 ? 2.75 -12.945 -20.422 1 95.19 128 GLU B CA 1
ATOM 2557 C C . GLU B 1 128 ? 2.623 -14.164 -19.516 1 95.19 128 GLU B C 1
ATOM 2559 O O . GLU B 1 128 ? 1.777 -15.031 -19.75 1 95.19 128 GLU B O 1
ATOM 2564 N N . ALA B 1 129 ? 3.422 -14.18 -18.484 1 97 129 ALA B N 1
ATOM 2565 C CA . ALA B 1 129 ? 3.426 -15.359 -17.625 1 97 129 ALA B CA 1
ATOM 2566 C C . ALA B 1 129 ? 2.094 -15.508 -16.891 1 97 129 ALA B C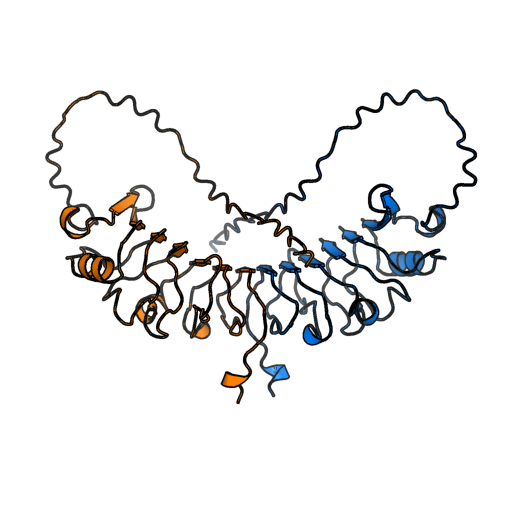 1
ATOM 2568 O O . ALA B 1 129 ? 1.708 -16.609 -16.5 1 97 129 ALA B O 1
ATOM 2569 N N . LEU B 1 130 ? 1.384 -14.359 -16.734 1 97.25 130 LEU B N 1
ATOM 2570 C CA . LEU B 1 130 ? 0.2 -14.375 -15.875 1 97.25 130 LEU B CA 1
ATOM 2571 C C . LEU B 1 130 ? -1.07 -14.234 -16.703 1 97.25 130 LEU B C 1
ATOM 2573 O O . LEU B 1 130 ? -2.121 -13.852 -16.188 1 97.25 130 LEU B O 1
ATOM 2577 N N . ILE B 1 131 ? -1.062 -14.562 -17.938 1 96.25 131 ILE B N 1
ATOM 2578 C CA . ILE B 1 131 ? -2.178 -14.312 -18.844 1 96.25 131 ILE B CA 1
ATOM 2579 C C . ILE B 1 131 ? -3.387 -15.141 -18.406 1 96.25 131 ILE B C 1
ATOM 2581 O O . ILE B 1 131 ? -4.527 -14.695 -18.531 1 96.25 131 ILE B O 1
ATOM 2585 N N . ASN B 1 132 ? -3.188 -16.359 -17.875 1 96.25 132 ASN B N 1
ATOM 2586 C CA . ASN B 1 132 ? -4.281 -17.234 -17.438 1 96.25 132 ASN B CA 1
ATOM 2587 C C . ASN B 1 132 ? -4.992 -16.672 -16.219 1 96.25 132 ASN B C 1
ATOM 2589 O O . ASN B 1 132 ? -6.082 -17.125 -15.867 1 96.25 132 ASN B O 1
ATOM 2593 N N . LEU B 1 133 ? -4.371 -15.656 -15.664 1 97.62 133 LEU B N 1
ATOM 2594 C CA . LEU B 1 133 ? -4.879 -15.195 -14.375 1 97.62 133 LEU B CA 1
ATOM 2595 C C . LEU B 1 133 ? -5.68 -13.906 -14.531 1 97.62 133 LEU B C 1
ATOM 2597 O O . LEU B 1 133 ? -6.277 -13.422 -13.562 1 97.62 133 LEU B O 1
ATOM 2601 N N . TYR B 1 134 ? -5.805 -13.352 -15.688 1 97.31 134 TYR B N 1
ATOM 2602 C CA . TYR B 1 134 ? -6.453 -12.07 -15.922 1 97.31 134 TYR B CA 1
ATOM 2603 C C . TYR B 1 134 ? -7.887 -12.078 -15.406 1 97.31 134 TYR B C 1
ATOM 2605 O O . TYR B 1 134 ? -8.359 -11.086 -14.836 1 97.31 134 TYR B O 1
ATOM 2613 N N . GLY B 1 135 ? -8.508 -13.18 -15.477 1 97.81 135 GLY B N 1
ATOM 2614 C CA . GLY B 1 135 ? -9.914 -13.242 -15.102 1 97.81 135 GLY B CA 1
ATOM 2615 C C . GLY B 1 135 ? -10.141 -13.875 -13.742 1 97.81 135 GLY B C 1
ATOM 2616 O O . GLY B 1 135 ? -11.281 -13.953 -13.273 1 97.81 135 GLY B O 1
ATOM 2617 N N . SER B 1 136 ? -9.078 -14.266 -13.086 1 98.25 136 SER B N 1
ATOM 2618 C CA . SER B 1 136 ? -9.305 -15.078 -11.898 1 98.25 136 SER B CA 1
ATOM 2619 C C . SER B 1 136 ? -8.555 -14.523 -10.695 1 98.25 136 SER B C 1
ATOM 2621 O O . SER B 1 136 ? -8.938 -14.781 -9.547 1 98.25 136 SER B O 1
ATOM 2623 N N . LEU B 1 137 ? -7.523 -13.781 -10.938 1 98.5 137 LEU B N 1
ATOM 2624 C CA . LEU B 1 137 ? -6.645 -13.375 -9.852 1 98.5 137 LEU B CA 1
ATOM 2625 C C . LEU B 1 137 ? -7.281 -12.25 -9.031 1 98.5 137 LEU B C 1
ATOM 2627 O O . LEU B 1 137 ? -7.605 -11.188 -9.578 1 98.5 137 LEU B O 1
ATOM 2631 N N . GLU B 1 138 ? -7.414 -12.492 -7.754 1 98.62 138 GLU B N 1
ATOM 2632 C CA . GLU B 1 138 ? -7.992 -11.531 -6.816 1 98.62 138 GLU B CA 1
ATOM 2633 C C . GLU B 1 138 ? -6.91 -10.859 -5.977 1 98.62 138 GLU B C 1
ATOM 2635 O O . GLU B 1 138 ? -7.027 -9.68 -5.641 1 98.62 138 GLU B O 1
ATOM 2640 N N . GLU B 1 139 ? -5.93 -11.633 -5.648 1 98.81 139 GLU B N 1
ATOM 2641 C CA . GLU B 1 139 ? -4.824 -11.148 -4.824 1 98.81 139 GLU B CA 1
ATOM 2642 C C . GLU B 1 139 ? -3.477 -11.57 -5.406 1 98.81 139 GLU B C 1
ATOM 2644 O O . GLU B 1 139 ? -3.316 -12.703 -5.855 1 98.81 139 GLU B O 1
ATOM 2649 N N . PHE B 1 140 ? -2.527 -10.648 -5.371 1 98.56 140 PHE B N 1
ATOM 2650 C CA . PHE B 1 140 ? -1.177 -10.898 -5.855 1 98.56 140 PHE B CA 1
ATOM 2651 C C . PHE B 1 140 ? -0.141 -10.266 -4.934 1 98.56 140 PHE B C 1
ATOM 2653 O O . PHE B 1 140 ? -0.138 -9.055 -4.734 1 98.56 140 PHE B O 1
ATOM 2660 N N . HIS B 1 141 ? 0.712 -11.086 -4.422 1 98.81 141 HIS B N 1
ATOM 2661 C CA . HIS B 1 141 ? 1.706 -10.594 -3.473 1 98.81 141 HIS B CA 1
ATOM 2662 C C . HIS B 1 141 ? 3.09 -11.148 -3.787 1 98.81 141 HIS B C 1
ATOM 2664 O O . HIS B 1 141 ? 3.246 -12.352 -3.994 1 98.81 141 HIS B O 1
ATOM 2670 N N . VAL B 1 142 ? 3.998 -10.234 -3.834 1 98.12 142 VAL B N 1
ATOM 2671 C CA . VAL B 1 142 ? 5.41 -10.57 -3.986 1 98.12 142 VAL B CA 1
ATOM 2672 C C . VAL B 1 142 ? 6.207 -9.992 -2.818 1 98.12 142 VAL B C 1
ATOM 2674 O O . VAL B 1 142 ? 6.062 -8.82 -2.477 1 98.12 142 VAL B O 1
ATOM 2677 N N . PHE B 1 143 ? 6.98 -10.797 -2.229 1 97.69 143 PHE B N 1
ATOM 2678 C CA . PHE B 1 143 ? 7.875 -10.359 -1.162 1 97.69 143 PHE B CA 1
ATOM 2679 C C . PHE B 1 143 ? 9.297 -10.836 -1.426 1 97.69 143 PHE B C 1
ATOM 2681 O O . PHE B 1 143 ? 9.578 -12.039 -1.39 1 97.69 143 PHE B O 1
ATOM 2688 N N . GLU B 1 144 ? 10.133 -9.859 -1.758 1 96.5 144 GLU B N 1
ATOM 2689 C CA . GLU B 1 144 ? 11.562 -10.102 -1.935 1 96.5 144 GLU B CA 1
ATOM 2690 C C . GLU B 1 144 ? 12.391 -9.195 -1.033 1 96.5 144 GLU B C 1
ATOM 2692 O O . GLU B 1 144 ? 11.914 -8.148 -0.583 1 96.5 144 GLU B O 1
ATOM 2697 N N . VAL B 1 145 ? 13.406 -9.609 -0.715 1 85.69 145 VAL B N 1
ATOM 2698 C CA . VAL B 1 145 ? 14.258 -8.805 0.149 1 85.69 145 VAL B CA 1
ATOM 2699 C C . VAL B 1 145 ? 15.258 -8.023 -0.698 1 85.69 145 VAL B C 1
ATOM 2701 O O . VAL B 1 145 ? 15.078 -7.879 -1.909 1 85.69 145 VAL B O 1
ATOM 2704 N N . SER B 1 146 ? 16.578 -8.188 -0.525 1 74.75 146 SER B N 1
ATOM 2705 C CA . SER B 1 146 ? 17.609 -7.371 -1.133 1 74.75 146 SER B CA 1
ATOM 2706 C C . SER B 1 146 ? 18.156 -8.023 -2.404 1 74.75 146 SER B C 1
ATOM 2708 O O . SER B 1 146 ? 18 -9.227 -2.602 1 74.75 146 SER B O 1
ATOM 2710 N N . GLY B 1 147 ? 18.297 -7.207 -3.336 1 78.69 147 GLY B N 1
ATOM 2711 C CA . GLY B 1 147 ? 18.906 -7.609 -4.594 1 78.69 147 GLY B CA 1
ATOM 2712 C C . GLY B 1 147 ? 18.844 -6.531 -5.656 1 78.69 147 GLY B C 1
ATOM 2713 O O . GLY B 1 147 ? 18.422 -5.406 -5.387 1 78.69 147 GLY B O 1
ATOM 2714 N N . SER B 1 148 ? 19.547 -6.832 -6.766 1 76.69 148 SER B N 1
ATOM 2715 C CA . SER B 1 148 ? 19.562 -5.926 -7.91 1 76.69 148 SER B CA 1
ATOM 2716 C C . SER B 1 148 ? 18.875 -6.547 -9.117 1 76.69 148 SER B C 1
ATOM 2718 O O . SER B 1 148 ? 18.672 -7.762 -9.172 1 76.69 148 SER B O 1
ATOM 2720 N N . GLY B 1 149 ? 18.328 -5.742 -9.953 1 79.69 149 GLY B N 1
ATOM 2721 C CA . GLY B 1 149 ? 17.828 -6.215 -11.234 1 79.69 149 GLY B CA 1
ATOM 2722 C C . GLY B 1 149 ? 16.375 -6.602 -11.203 1 79.69 149 GLY B C 1
ATOM 2723 O O . GLY B 1 149 ? 15.898 -7.344 -12.07 1 79.69 149 GLY B O 1
ATOM 2724 N N . TYR B 1 150 ? 15.758 -6.121 -10.234 1 86.75 150 TYR B N 1
ATOM 2725 C CA . TYR B 1 150 ? 14.352 -6.48 -10.102 1 86.75 150 TYR B CA 1
ATOM 2726 C C . TYR B 1 150 ? 13.477 -5.594 -10.984 1 86.75 150 TYR B C 1
ATOM 2728 O O . TYR B 1 150 ? 13.656 -4.371 -11.016 1 86.75 150 TYR B O 1
ATOM 2736 N N . THR B 1 151 ? 12.641 -6.281 -11.703 1 90.5 151 THR B N 1
ATOM 2737 C CA . THR B 1 151 ? 11.664 -5.547 -12.492 1 90.5 151 THR B CA 1
ATOM 2738 C C . THR B 1 151 ? 10.305 -5.543 -11.797 1 90.5 151 THR B C 1
ATOM 2740 O O . THR B 1 151 ? 10.062 -6.328 -10.875 1 90.5 151 THR B O 1
ATOM 2743 N N . TRP B 1 152 ? 9.539 -4.672 -12.25 1 92.12 152 TRP B N 1
ATOM 2744 C CA . TRP B 1 152 ? 8.18 -4.633 -11.727 1 92.12 152 TRP B CA 1
ATOM 2745 C C . TRP B 1 152 ? 7.426 -5.906 -12.078 1 92.12 152 TRP B C 1
ATOM 2747 O O . TRP B 1 152 ? 7.395 -6.312 -13.242 1 92.12 152 TRP B O 1
ATOM 2757 N N . PRO B 1 153 ? 6.777 -6.5 -11.094 1 93.12 153 PRO B N 1
ATOM 2758 C CA . PRO B 1 153 ? 6.297 -7.867 -11.305 1 93.12 153 PRO B CA 1
ATOM 2759 C C . PRO B 1 153 ? 4.891 -7.914 -11.898 1 93.12 153 PRO B C 1
ATOM 2761 O O . PRO B 1 153 ? 4.398 -8.992 -12.25 1 93.12 153 PRO B O 1
ATOM 2764 N N . MET B 1 154 ? 4.262 -6.848 -11.945 1 90.06 154 MET B N 1
ATOM 2765 C CA . MET B 1 154 ? 2.873 -6.895 -12.398 1 90.06 154 MET B CA 1
ATOM 2766 C C . MET B 1 154 ? 2.646 -5.941 -13.562 1 90.06 154 MET B C 1
ATOM 2768 O O . MET B 1 154 ? 2.359 -4.762 -13.359 1 90.06 154 MET B O 1
ATOM 2772 N N . MET B 1 155 ? 2.758 -6.484 -14.695 1 88.62 155 MET B N 1
ATOM 2773 C CA . MET B 1 155 ? 2.461 -5.715 -15.906 1 88.62 155 MET B CA 1
ATOM 2774 C C . MET B 1 155 ? 1.004 -5.895 -16.312 1 88.62 155 MET B C 1
ATOM 2776 O O . MET B 1 155 ? 0.308 -6.766 -15.797 1 88.62 155 MET B O 1
ATOM 2780 N N . ASP B 1 156 ? 0.463 -5.031 -17.078 1 90.25 156 ASP B N 1
ATOM 2781 C CA . ASP B 1 156 ? -0.87 -5.137 -17.656 1 90.25 156 ASP B CA 1
ATOM 2782 C C . ASP B 1 156 ? -1.943 -5.184 -16.578 1 90.25 156 ASP B C 1
ATOM 2784 O O . ASP B 1 156 ? -2.842 -6.023 -16.609 1 90.25 156 ASP B O 1
ATOM 2788 N N . MET B 1 157 ? -1.8 -4.367 -15.656 1 91.06 157 MET B N 1
ATOM 2789 C CA . MET B 1 157 ? -2.713 -4.375 -14.516 1 91.06 157 MET B CA 1
ATOM 2790 C C . MET B 1 157 ? -4.148 -4.133 -14.969 1 91.06 157 MET B C 1
ATOM 2792 O O . MET B 1 157 ? -5.09 -4.613 -14.336 1 91.06 157 MET B O 1
ATOM 2796 N N . ASP B 1 158 ? -4.285 -3.441 -16.047 1 90.56 158 ASP B N 1
ATOM 2797 C CA . ASP B 1 158 ? -5.609 -3.131 -16.578 1 90.56 158 ASP B CA 1
ATOM 2798 C C . ASP B 1 158 ? -6.301 -4.387 -17.109 1 90.56 158 ASP B C 1
ATOM 2800 O O . ASP B 1 158 ? -7.516 -4.398 -17.297 1 90.56 158 ASP B O 1
ATOM 2804 N N . LYS B 1 159 ? -5.555 -5.508 -17.297 1 95.19 159 LYS B N 1
ATOM 2805 C CA . LYS B 1 159 ? -6.117 -6.738 -17.844 1 95.19 159 LYS B CA 1
ATOM 2806 C C . LYS B 1 159 ? -6.621 -7.652 -16.719 1 95.19 159 LYS B C 1
ATOM 2808 O O . LYS B 1 159 ? -7.348 -8.617 -16.984 1 95.19 159 LYS B O 1
ATOM 2813 N N . PHE B 1 160 ? -6.227 -7.32 -15.516 1 96 160 PHE B N 1
ATOM 2814 C CA . PHE B 1 160 ? -6.734 -8.078 -14.383 1 96 160 PHE B CA 1
ATOM 2815 C C . PHE B 1 160 ? -8.094 -7.547 -13.938 1 96 160 PHE B C 1
ATOM 2817 O O . PHE B 1 160 ? -8.18 -6.488 -13.312 1 96 160 PHE B O 1
ATOM 2824 N N . ILE B 1 161 ? -9.156 -8.305 -14.109 1 96.69 161 ILE B N 1
ATOM 2825 C CA . ILE B 1 161 ? -10.492 -7.723 -14.07 1 96.69 161 ILE B CA 1
ATOM 2826 C C . ILE B 1 161 ? -11.055 -7.828 -12.656 1 96.69 161 ILE B C 1
ATOM 2828 O O . ILE B 1 161 ? -12.008 -7.125 -12.312 1 96.69 161 ILE B O 1
ATOM 2832 N N . ILE B 1 162 ? -10.461 -8.742 -11.867 1 97.69 162 ILE B N 1
ATOM 2833 C CA . ILE B 1 162 ? -11.055 -8.844 -10.539 1 97.69 162 ILE B CA 1
ATOM 2834 C C . ILE B 1 162 ? -9.969 -8.695 -9.477 1 97.69 162 ILE B C 1
ATOM 2836 O O . ILE B 1 162 ? -10.203 -8.969 -8.297 1 97.69 162 ILE B O 1
ATOM 2840 N N . LEU B 1 163 ? -8.719 -8.336 -9.898 1 97.56 163 LEU B N 1
ATOM 2841 C CA . LEU B 1 163 ? -7.621 -8.102 -8.961 1 97.56 163 LEU B CA 1
ATOM 2842 C C . LEU B 1 163 ? -7.945 -6.945 -8.023 1 97.56 163 LEU B C 1
ATOM 2844 O O . LEU B 1 163 ? -8.031 -5.793 -8.453 1 97.56 163 LEU B O 1
ATOM 2848 N N . ASP B 1 164 ? -8.039 -7.23 -6.77 1 97.38 164 ASP B N 1
ATOM 2849 C CA . ASP B 1 164 ? -8.5 -6.16 -5.895 1 97.38 164 ASP B CA 1
ATOM 2850 C C . ASP B 1 164 ? -7.445 -5.816 -4.844 1 97.38 164 ASP B C 1
ATOM 2852 O O . ASP B 1 164 ? -7.52 -4.77 -4.203 1 97.38 164 ASP B O 1
ATOM 2856 N N . ASN B 1 165 ? -6.453 -6.73 -4.676 1 98.38 165 ASN B N 1
ATOM 2857 C CA . ASN B 1 165 ? -5.457 -6.551 -3.623 1 98.38 165 ASN B CA 1
ATOM 2858 C C . ASN B 1 165 ? -4.066 -6.957 -4.094 1 98.38 165 ASN B C 1
ATOM 2860 O O . ASN B 1 165 ? -3.867 -8.078 -4.559 1 98.38 165 ASN B O 1
ATOM 2864 N N . ILE B 1 166 ? -3.072 -6.02 -3.916 1 98.06 166 ILE B N 1
ATOM 2865 C CA . ILE B 1 166 ? -1.705 -6.371 -4.277 1 98.06 166 ILE B CA 1
ATOM 2866 C C . ILE B 1 166 ? -0.755 -5.98 -3.148 1 98.06 166 ILE B C 1
ATOM 2868 O O . ILE B 1 166 ? -1.014 -5.027 -2.414 1 98.06 166 ILE B O 1
ATOM 2872 N N . GLY B 1 167 ? 0.26 -6.66 -3.035 1 98.06 167 GLY B N 1
ATOM 2873 C CA . GLY B 1 167 ? 1.398 -6.375 -2.176 1 98.06 167 GLY B CA 1
ATOM 2874 C C . GLY B 1 167 ? 2.734 -6.625 -2.85 1 98.06 167 GLY B C 1
ATOM 2875 O O . GLY B 1 167 ? 3.006 -7.742 -3.301 1 98.06 167 GLY B O 1
ATOM 2876 N N . ILE B 1 168 ? 3.48 -5.625 -2.973 1 97.06 168 ILE B N 1
ATOM 2877 C CA . ILE B 1 168 ? 4.801 -5.773 -3.576 1 97.06 168 ILE B CA 1
ATOM 2878 C C . ILE B 1 168 ? 5.863 -5.195 -2.643 1 97.06 168 ILE B C 1
ATOM 2880 O O . ILE B 1 168 ? 5.883 -3.986 -2.389 1 97.06 168 ILE B O 1
ATOM 2884 N N . THR B 1 169 ? 6.594 -6.016 -2.133 1 96.56 169 THR B N 1
ATOM 2885 C CA . THR B 1 169 ? 7.746 -5.645 -1.314 1 96.56 169 THR B CA 1
ATOM 2886 C C . THR B 1 169 ? 9.039 -6.18 -1.924 1 96.56 169 THR B C 1
ATOM 2888 O O . THR B 1 169 ? 9.141 -7.371 -2.229 1 96.56 169 THR B O 1
ATOM 2891 N N . GLY B 1 170 ? 10.039 -5.27 -2.119 1 94.88 170 GLY B N 1
ATOM 2892 C CA . GLY B 1 170 ? 11.305 -5.711 -2.688 1 94.88 170 GLY B CA 1
ATOM 2893 C C . GLY B 1 170 ? 12.156 -4.566 -3.195 1 94.88 170 GLY B C 1
ATOM 2894 O O . GLY B 1 170 ? 11.797 -3.396 -3.035 1 94.88 170 GLY B O 1
ATOM 2895 N N . PRO B 1 171 ? 13.273 -4.945 -3.74 1 93.06 171 PRO B N 1
ATOM 2896 C CA . PRO B 1 171 ? 14.227 -3.926 -4.18 1 93.06 171 PRO B CA 1
ATOM 2897 C C . PRO B 1 171 ? 13.898 -3.359 -5.559 1 93.06 171 PRO B C 1
ATOM 2899 O O . PRO B 1 171 ? 14.773 -3.299 -6.43 1 93.06 171 PRO B O 1
ATOM 2902 N N . HIS B 1 172 ? 12.742 -2.941 -5.688 1 90.31 172 HIS B N 1
ATOM 2903 C CA . HIS B 1 172 ? 12.328 -2.295 -6.93 1 90.31 172 HIS B CA 1
ATOM 2904 C C . HIS B 1 172 ? 12.586 -0.792 -6.879 1 90.31 172 HIS B C 1
ATOM 2906 O O . HIS B 1 172 ? 12.227 -0.132 -5.898 1 90.31 172 HIS B O 1
ATOM 2912 N N . ASP B 1 173 ? 13.172 -0.326 -7.973 1 85.19 173 ASP B N 1
ATOM 2913 C CA . ASP B 1 173 ? 13.5 1.097 -8.023 1 85.19 173 ASP B CA 1
ATOM 2914 C C . ASP B 1 173 ? 12.406 1.884 -8.742 1 85.19 173 ASP B C 1
ATOM 2916 O O . ASP B 1 173 ? 12.398 3.117 -8.711 1 85.19 173 ASP B O 1
ATOM 2920 N N . TYR B 1 174 ? 11.609 1.106 -9.391 1 85.56 174 TYR B N 1
ATOM 2921 C CA . TYR B 1 174 ? 10.523 1.746 -10.125 1 85.56 174 TYR B CA 1
ATOM 2922 C C . TYR B 1 174 ? 9.242 0.922 -10.031 1 85.56 174 TYR B C 1
ATOM 2924 O O . TYR B 1 174 ? 9.281 -0.245 -9.633 1 85.56 174 TYR B O 1
ATOM 2932 N N . MET B 1 175 ? 8.211 1.612 -10.305 1 87.56 175 MET B N 1
ATOM 2933 C CA . MET B 1 175 ? 6.918 0.935 -10.367 1 87.56 175 MET B CA 1
ATOM 2934 C C . MET B 1 175 ? 6.113 1.412 -11.57 1 87.56 175 MET B C 1
ATOM 2936 O O . MET B 1 175 ? 6.359 2.5 -12.102 1 87.56 175 MET B O 1
ATOM 2940 N N . GLU B 1 176 ? 5.281 0.531 -11.953 1 85.31 176 GLU B N 1
ATOM 2941 C CA . GLU B 1 176 ? 4.285 0.926 -12.945 1 85.31 176 GLU B CA 1
ATOM 2942 C C . GLU B 1 176 ? 3.047 1.516 -12.273 1 85.31 176 GLU B C 1
ATOM 2944 O O . GLU B 1 176 ? 2.756 1.214 -11.117 1 85.31 176 GLU B O 1
ATOM 2949 N N . PRO B 1 177 ? 2.402 2.377 -13.086 1 83.5 177 PRO B N 1
ATOM 2950 C CA . PRO B 1 177 ? 1.151 2.893 -12.523 1 83.5 177 PRO B CA 1
ATOM 2951 C C . PRO B 1 177 ? 0.166 1.784 -12.164 1 83.5 177 PRO B C 1
ATOM 2953 O O . PRO B 1 177 ? 0.064 0.786 -12.883 1 83.5 177 PRO B O 1
ATOM 2956 N N . LEU B 1 178 ? -0.452 1.996 -11.023 1 88.31 178 LEU B N 1
ATOM 2957 C CA . LEU B 1 178 ? -1.482 1.055 -10.594 1 88.31 178 LEU B CA 1
ATOM 2958 C C . LEU B 1 178 ? -2.801 1.332 -11.312 1 88.31 178 LEU B C 1
ATOM 2960 O O . LEU B 1 178 ? -3.787 1.712 -10.68 1 88.31 178 LEU B O 1
ATOM 2964 N N . ASN B 1 179 ? -2.791 1.101 -12.539 1 84.81 179 ASN B N 1
ATOM 2965 C CA . ASN B 1 179 ? -3.988 1.331 -13.344 1 84.81 179 ASN B CA 1
ATOM 2966 C C . ASN B 1 179 ? -4.867 0.086 -13.406 1 84.81 179 ASN B C 1
ATOM 2968 O O . ASN B 1 179 ? -4.641 -0.797 -14.234 1 84.81 179 ASN B O 1
ATOM 2972 N N . SER B 1 180 ? -5.785 -0.022 -12.508 1 89 180 SER B N 1
ATOM 2973 C CA . SER B 1 180 ? -6.699 -1.156 -12.414 1 89 180 SER B CA 1
ATOM 2974 C C . SER B 1 180 ? -8.078 -0.716 -11.93 1 89 180 SER B C 1
ATOM 2976 O O . SER B 1 180 ? -8.188 0.064 -10.984 1 89 180 SER B O 1
ATOM 2978 N N . GLN B 1 181 ? -9.109 -1.197 -12.586 1 86.12 181 GLN B N 1
ATOM 2979 C CA . GLN B 1 181 ? -10.477 -0.828 -12.227 1 86.12 181 GLN B CA 1
ATOM 2980 C C . GLN B 1 181 ? -10.945 -1.604 -11 1 86.12 181 GLN B C 1
ATOM 2982 O O . GLN B 1 181 ? -11.875 -1.183 -10.305 1 86.12 181 GLN B O 1
ATOM 2987 N N . SER B 1 182 ? -10.297 -2.666 -10.82 1 94.69 182 SER B N 1
ATOM 2988 C CA . SER B 1 182 ? -10.773 -3.531 -9.742 1 94.69 182 SER B CA 1
ATOM 2989 C C . SER B 1 182 ? -9.93 -3.371 -8.484 1 94.69 182 SER B C 1
ATOM 2991 O O . SER B 1 182 ? -10.336 -3.783 -7.398 1 94.69 182 SER B O 1
ATOM 2993 N N . LEU B 1 183 ? -8.75 -2.826 -8.672 1 96.12 183 LEU B N 1
ATOM 2994 C CA . LEU B 1 183 ? -7.82 -2.715 -7.555 1 96.12 183 LEU B CA 1
ATOM 2995 C C . LEU B 1 183 ? -8.344 -1.729 -6.512 1 96.12 183 LEU B C 1
ATOM 2997 O O . LEU B 1 183 ? -8.68 -0.591 -6.848 1 96.12 183 LEU B O 1
ATOM 3001 N N . THR B 1 184 ? -8.391 -2.219 -5.199 1 96.06 184 THR B N 1
ATOM 3002 C CA . THR B 1 184 ? -8.852 -1.331 -4.137 1 96.06 184 THR B CA 1
ATOM 3003 C C . THR B 1 184 ? -7.816 -1.229 -3.023 1 96.06 184 THR B C 1
ATOM 3005 O O . THR B 1 184 ? -7.867 -0.309 -2.203 1 96.06 184 THR B O 1
ATOM 3008 N N . SER B 1 185 ? -6.895 -2.172 -3.027 1 97.69 185 SER B N 1
ATOM 3009 C CA . SER B 1 185 ? -5.891 -2.189 -1.969 1 97.69 185 SER B CA 1
ATOM 3010 C C . SER B 1 185 ? -4.504 -2.488 -2.527 1 97.69 185 SER B C 1
ATOM 3012 O O . SER B 1 185 ? -4.348 -3.354 -3.393 1 97.69 185 SER B O 1
ATOM 3014 N N . ALA B 1 186 ? -3.512 -1.729 -2.053 1 97.25 186 ALA B N 1
ATOM 3015 C CA . ALA B 1 186 ? -2.121 -1.95 -2.438 1 97.25 186 ALA B CA 1
ATOM 3016 C C . ALA B 1 186 ? -1.179 -1.69 -1.267 1 97.25 186 ALA B C 1
ATOM 3018 O O . ALA B 1 186 ? -1.316 -0.689 -0.56 1 97.25 186 ALA B O 1
ATOM 3019 N N . LEU B 1 187 ? -0.343 -2.582 -1.049 1 98.38 187 LEU B N 1
ATOM 3020 C CA . LEU B 1 187 ? 0.764 -2.436 -0.111 1 98.38 187 LEU B CA 1
ATOM 3021 C C . LEU B 1 187 ? 2.104 -2.494 -0.838 1 98.38 187 LEU B C 1
ATOM 3023 O O . LEU B 1 187 ? 2.449 -3.518 -1.432 1 98.38 187 LEU B O 1
ATOM 3027 N N . LEU B 1 188 ? 2.795 -1.385 -0.76 1 96.69 188 LEU B N 1
ATOM 3028 C CA . LEU B 1 188 ? 4.051 -1.29 -1.495 1 96.69 188 LEU B CA 1
ATOM 3029 C C . LEU B 1 188 ? 5.203 -0.941 -0.56 1 96.69 188 LEU B C 1
ATOM 3031 O O . LEU B 1 188 ? 5.07 -0.065 0.298 1 96.69 188 LEU B O 1
ATOM 3035 N N . HIS B 1 189 ? 6.23 -1.59 -0.625 1 96.44 189 HIS B N 1
ATOM 3036 C CA . HIS B 1 189 ? 7.516 -1.278 -0.009 1 96.44 189 HIS B CA 1
ATOM 3037 C C . HIS B 1 189 ? 8.664 -1.511 -0.984 1 96.44 189 HIS B C 1
ATOM 3039 O O . HIS B 1 189 ? 9.055 -2.654 -1.226 1 96.44 189 HIS B O 1
ATOM 3045 N N . LEU B 1 190 ? 9.18 -0.4 -1.55 1 94.5 190 LEU B N 1
ATOM 3046 C CA . LEU B 1 190 ? 10.141 -0.436 -2.645 1 94.5 190 LEU B CA 1
ATOM 3047 C C . LEU B 1 190 ? 11.367 0.405 -2.316 1 94.5 190 LEU B C 1
ATOM 3049 O O . LEU B 1 190 ? 11.422 1.049 -1.268 1 94.5 190 LEU B O 1
ATOM 3053 N N . ASN B 1 191 ? 12.359 0.29 -3.203 1 91 191 ASN B N 1
ATOM 3054 C CA . ASN B 1 191 ? 13.508 1.184 -3.084 1 91 191 ASN B CA 1
ATOM 3055 C C . ASN B 1 191 ? 13.156 2.609 -3.494 1 91 191 ASN B C 1
ATOM 3057 O O . ASN B 1 191 ? 13.75 3.57 -3.006 1 91 191 ASN B O 1
ATOM 3061 N N . GLY B 1 192 ? 12.18 2.658 -4.352 1 86.88 192 GLY B N 1
ATOM 3062 C CA . GLY B 1 192 ? 11.703 3.936 -4.855 1 86.88 192 GLY B CA 1
ATOM 3063 C C . GLY B 1 192 ? 10.453 3.811 -5.711 1 86.88 192 GLY B C 1
ATOM 3064 O O . GLY B 1 192 ? 10.203 2.758 -6.305 1 86.88 192 GLY B O 1
ATOM 3065 N N . MET B 1 193 ? 9.656 4.832 -5.641 1 86.75 193 MET B N 1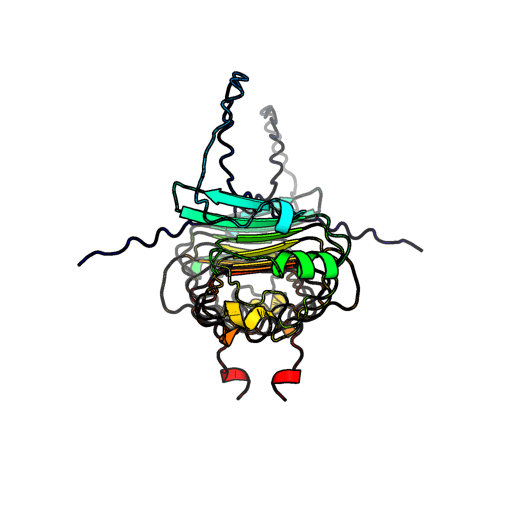
ATOM 3066 C CA . MET B 1 193 ? 8.438 4.84 -6.441 1 86.75 193 MET B CA 1
ATOM 3067 C C . MET B 1 193 ? 8.5 5.918 -7.516 1 86.75 193 MET B C 1
ATOM 3069 O O . MET B 1 193 ? 7.895 6.984 -7.371 1 86.75 193 MET B O 1
ATOM 3073 N N . THR B 1 194 ? 9.359 5.672 -8.453 1 80.44 194 THR B N 1
ATOM 3074 C CA . THR B 1 194 ? 9.469 6.547 -9.609 1 80.44 194 THR B CA 1
ATOM 3075 C C . THR B 1 194 ? 8.844 5.895 -10.844 1 80.44 194 THR B C 1
ATOM 3077 O O . THR B 1 194 ? 8.766 4.668 -10.93 1 80.44 194 THR B O 1
ATOM 3080 N N . TRP B 1 195 ? 8.094 6.766 -11.508 1 71.19 195 TRP B N 1
ATOM 3081 C CA . TRP B 1 195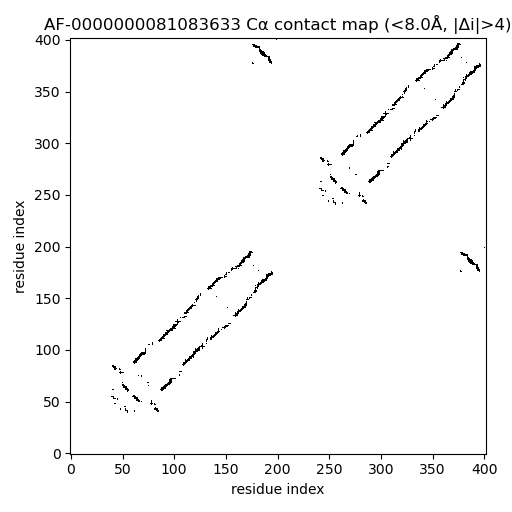 ? 7.457 6.242 -12.711 1 71.19 195 TRP B CA 1
ATOM 3082 C C . TRP B 1 195 ? 8.414 6.301 -13.898 1 71.19 195 TRP B C 1
ATOM 3084 O O . TRP B 1 195 ? 9.188 7.254 -14.031 1 71.19 195 TRP B O 1
ATOM 3094 N N . ASN B 1 196 ? 8.594 5.211 -14.422 1 56.81 196 ASN B N 1
ATOM 3095 C CA . ASN B 1 196 ? 9.328 5.203 -15.68 1 56.81 196 ASN B CA 1
ATOM 3096 C C . ASN B 1 196 ? 8.484 5.73 -16.828 1 56.81 196 ASN B C 1
ATOM 3098 O O . ASN B 1 196 ? 7.398 5.215 -17.094 1 56.81 196 ASN B O 1
ATOM 3102 N N . ASP B 1 197 ? 8.477 7.055 -17.125 1 50.69 197 ASP B N 1
ATOM 3103 C CA . ASP B 1 197 ? 7.852 7.621 -18.312 1 50.69 197 ASP B CA 1
ATOM 3104 C C . ASP B 1 197 ? 7.957 6.66 -19.5 1 50.69 197 ASP B C 1
ATOM 3106 O O . ASP B 1 197 ? 7.57 7.004 -20.609 1 50.69 197 ASP B O 1
ATOM 3110 N N . ARG B 1 198 ? 8.594 5.699 -19.5 1 41.47 198 ARG B N 1
ATOM 3111 C CA . ARG B 1 198 ? 8.695 5.008 -20.781 1 41.47 198 ARG B CA 1
ATOM 3112 C C . ARG B 1 198 ? 7.312 4.738 -21.359 1 41.47 198 ARG B C 1
ATOM 3114 O O . ARG B 1 198 ? 7.176 4.516 -22.562 1 41.47 198 ARG B O 1
ATOM 3121 N N . ALA B 1 199 ? 6.418 4.324 -20.688 1 35.59 199 ALA B N 1
ATOM 3122 C CA . ALA B 1 199 ? 5.195 4.039 -21.422 1 35.59 199 ALA B CA 1
ATOM 3123 C C . ALA B 1 199 ? 4.516 5.328 -21.875 1 35.59 199 ALA B C 1
ATOM 3125 O O . ALA B 1 199 ? 3.49 5.293 -22.562 1 35.59 199 ALA B O 1
ATOM 3126 N N . ALA B 1 200 ? 4.551 6.402 -21.25 1 32.78 200 ALA B N 1
ATOM 3127 C CA . ALA B 1 200 ? 3.914 7.566 -21.875 1 32.78 200 ALA B CA 1
ATOM 3128 C C . ALA B 1 200 ? 4.605 7.938 -23.172 1 32.78 200 ALA B C 1
ATOM 3130 O O . ALA B 1 200 ? 4.105 8.781 -23.938 1 32.78 200 ALA B O 1
ATOM 3131 N N . CYS B 1 201 ? 5.859 7.801 -23.219 1 26.81 201 CYS B N 1
ATOM 3132 C CA . CYS B 1 201 ? 6.301 8.242 -24.531 1 26.81 201 CYS B CA 1
ATOM 3133 C C . CYS B 1 201 ? 5.887 7.246 -25.609 1 26.81 201 CYS B C 1
ATOM 3135 O O . CYS B 1 201 ? 5.965 6.031 -25.406 1 26.81 201 CYS B O 1
#

Nearest PDB structures (foldseek):
  7mlm-assembly1_A  TM=5.506E-01  e=1.647E-01  Mus musculus
  8wqt-assembly1_B  TM=4.964E-01  e=5.821E-01  Mus musculus
  4g8a-assembly1_B  TM=3.897E-01  e=1.952E+00  Homo sapiens
  3lkl-assembly2_A  TM=3.962E-01  e=6.207E+00  Cereibacter sphaeroides 2.4.1
  3oiz-assembly1_A  TM=3.686E-01  e=8.970E+00  Cereibacter sphaeroides 2.4.1

Foldseek 3Di:
DDPPPPPPPPPPPPPPPPPVPPPPPPPPPVPVPPCPCCPPDQAFDDVQQPPWDWDADPVVRFIEIEAEAAAELVSLLSNLPGDGSDQEHAEYEYELAQYQEQDACSNPQHEYQEYEAEANVHAEYDQRNHVNHLERHQEEEYYHEDDPRHDAHHPPQQSRQQHAEYEYAYADAEYADNDYPNHNYYHYHYPHYDHDCPVVD/DDPPPPPPPPPPPPPPPPPVPPPCPPPPPVPPPPCPPPCPDQAFDDVQQPPWDWDADPVVRFIEIEAEAAAELVSLLSNLPGDGSDQEHAEYEYEQAQYQEQDACSNPQHEYQEYEAEANVHAEYDQRNHVNHLERHQEEEYYHEDDPRHDEHHPPQQSNQQHAEYEYAYADAEYADNDYPNHNYYHYHYPHYDHDCVVVD

Sequence (402 aa):
MYVAGVRASVVVLIVTCSITITACTQHQSQGQGHSRGRNDFPCPEEQDIDPCICVYTAGNVTLDLNCRNLGSIDILNDVFGATFPFDKYNIFLLENSNTPTIPIGIFRTLYFSKMYLTMNQLMTIDPEALINLYGSLEEFHVFEVSGSGYTWPMMDMDKFIILDNIGITGPHDYMEPLNSQSLTSALLHLNGMTWNDRAACMYVAGVRASVVVLIVTCSITITACTQHQSQGQGHSRGRNDFPCPEEQDIDPCICVYTAGNVTLDLNCRNLGSIDILNDVFGATFPFDKYNIFLLENSNTPTIPIGIFRTLYFSKMYLTMNQLMTIDPEALINLYGSLEEFHVFEVSGSGYTWPMMDMDKFIILDNIGITGPHDYMEPLNSQSLTSALLHLNGMTWNDRAAC

Solvent-accessible surface area (backbone atoms only — not comparable to full-atom values): 21952 Å² total; per-residue (Å²): 136,83,77,77,76,76,80,70,75,74,74,72,73,67,73,68,64,79,64,76,72,73,77,73,77,64,79,74,71,74,75,74,67,70,69,71,65,80,66,87,54,81,53,49,63,63,83,50,28,55,82,35,46,73,46,77,41,75,92,76,69,39,35,31,40,42,35,56,64,38,82,35,51,64,56,53,44,51,27,59,64,40,72,60,78,53,48,73,29,40,36,38,37,39,33,55,22,48,31,40,52,42,53,63,59,54,54,68,78,40,31,31,31,27,39,39,42,35,45,21,68,62,24,40,43,40,78,59,35,55,59,67,26,24,80,44,24,31,35,43,34,38,40,41,74,81,64,78,78,40,50,63,68,72,62,66,44,66,57,25,63,50,26,28,37,38,32,45,32,26,47,23,59,43,41,72,77,69,39,14,78,35,22,24,33,39,40,38,37,34,65,14,26,31,62,68,60,65,76,77,102,134,83,76,77,77,75,79,69,75,74,74,72,72,67,72,70,67,78,65,76,70,70,76,73,77,64,78,74,72,74,76,72,67,71,68,73,60,83,68,82,53,80,52,47,59,62,82,52,28,55,82,34,45,71,45,76,42,75,92,77,69,38,38,31,40,42,34,56,63,38,82,35,52,65,57,52,44,50,28,60,65,40,72,60,78,54,47,72,30,41,36,38,38,39,32,55,21,49,32,40,55,43,52,64,58,52,52,68,78,40,29,30,31,28,40,39,41,34,44,20,66,62,24,41,44,40,80,60,34,56,62,67,25,23,79,45,22,32,34,44,35,38,38,40,63,87,63,79,77,38,50,64,70,72,62,65,46,65,58,25,64,50,26,27,38,38,31,45,31,27,45,23,58,43,39,71,80,70,38,15,79,36,23,24,33,40,39,39,37,34,65,15,26,29,62,66,60,66,77,79,101

Secondary structure (DSSP, 8-state):
-----------------------------------------SSPPHHHHTTSEEEEETTTTEEEEEEES-SSHHHHHHHHTS--S-SEEEEEEEES---SEE-TTTTTT-EEEEEEEESS---EE-TTTTGGGTTT--EEEEE--S-S-PPPS---GGG-SS--EEEEESS-SEE----BSS--EEEEE-S-BEE-GGGT-/-----------------------------------------SSPPHHHHTTSEEEEETTTTEEEEEEES-S-HHHHHHHHTS--S-SEEEEEEEES---SEE-TTTTTT-EEEEEEEESS---EE-TTTTGGGTTT--EEEEE--S-S-PPPS---GGG-SS--EEEEESS-SEE----BSS--EEEEE-S-BEE-GGGT-

Organism: NCBI:txid1843537

pLDDT: mean 79.72, std 26.95, range [22.56, 98.88]